Protein AF-A0A2R5GLU4-F1 (afdb_monomer_lite)

Radius of gyration: 24.59 Å; chains: 1; bounding box: 57×50×73 Å

Structure (mmCIF, N/CA/C/O backbone):
data_AF-A0A2R5GLU4-F1
#
_entry.id   AF-A0A2R5GLU4-F1
#
loop_
_atom_site.group_PDB
_atom_site.id
_atom_site.type_symbol
_atom_site.label_atom_id
_atom_site.label_alt_id
_atom_site.label_comp_id
_atom_site.label_asym_id
_atom_site.label_entity_id
_atom_site.label_seq_id
_atom_site.pdbx_PDB_ins_code
_atom_site.Cartn_x
_atom_site.Cartn_y
_atom_site.Cartn_z
_atom_site.occupancy
_atom_site.B_iso_or_equiv
_atom_site.auth_seq_id
_atom_site.auth_comp_id
_atom_site.auth_asym_id
_atom_site.auth_atom_id
_atom_site.pdbx_PDB_model_num
ATOM 1 N N . MET A 1 1 ? 14.204 -18.912 34.331 1.00 65.19 1 MET A N 1
ATOM 2 C CA . MET A 1 1 ? 13.622 -19.980 33.488 1.00 65.19 1 MET A CA 1
ATOM 3 C C . MET A 1 1 ? 14.183 -19.969 32.067 1.00 65.19 1 MET A C 1
ATOM 5 O O . MET A 1 1 ? 13.826 -20.871 31.325 1.00 65.19 1 MET A O 1
ATOM 9 N N . GLY A 1 2 ? 15.028 -18.993 31.687 1.00 87.94 2 GLY A N 1
ATOM 10 C CA . GLY A 1 2 ? 15.665 -18.980 30.366 1.00 87.94 2 GLY A CA 1
ATOM 11 C C . GLY A 1 2 ? 14.671 -18.910 29.210 1.00 87.94 2 GLY A C 1
ATOM 12 O O . GLY A 1 2 ? 14.877 -19.585 28.214 1.00 87.94 2 GLY A O 1
ATOM 13 N N . ILE A 1 3 ? 13.555 -18.190 29.371 1.00 92.75 3 ILE A N 1
ATOM 14 C CA . ILE A 1 3 ? 12.520 -18.025 28.341 1.00 92.75 3 ILE A CA 1
ATOM 15 C C . ILE A 1 3 ? 12.540 -16.562 27.918 1.00 92.75 3 ILE A C 1
ATOM 17 O O . ILE A 1 3 ? 12.361 -15.693 28.771 1.00 92.75 3 ILE A O 1
ATOM 21 N N . ASN A 1 4 ? 12.738 -16.320 26.627 1.00 91.88 4 ASN A N 1
ATOM 22 C CA . ASN A 1 4 ? 12.603 -15.004 26.012 1.00 91.88 4 ASN A CA 1
ATOM 23 C C . ASN A 1 4 ? 11.233 -14.922 25.342 1.00 91.88 4 ASN A C 1
ATOM 25 O O . ASN A 1 4 ? 10.825 -15.879 24.681 1.00 91.88 4 ASN A O 1
ATOM 29 N N . LEU A 1 5 ? 10.534 -13.805 25.536 1.00 93.25 5 LEU A N 1
ATOM 30 C CA . LEU A 1 5 ? 9.206 -13.562 24.982 1.00 93.25 5 LEU A CA 1
ATOM 31 C C . LEU A 1 5 ? 9.245 -12.366 24.024 1.00 93.25 5 LEU A C 1
ATOM 33 O O . LEU A 1 5 ? 9.999 -11.426 24.264 1.00 93.25 5 LEU A O 1
ATOM 37 N N . GLU A 1 6 ? 8.411 -12.394 22.992 1.00 92.12 6 GLU A N 1
ATOM 38 C CA . GLU A 1 6 ? 8.127 -11.272 22.093 1.00 92.12 6 GLU A CA 1
ATOM 39 C C . GLU A 1 6 ? 6.624 -10.989 22.045 1.00 92.12 6 GLU A C 1
ATOM 41 O O . GLU A 1 6 ? 5.809 -11.881 22.305 1.00 92.12 6 GLU A O 1
ATOM 46 N N . SER A 1 7 ? 6.271 -9.748 21.717 1.00 89.00 7 SER A N 1
ATOM 47 C CA . SER A 1 7 ? 4.885 -9.333 21.514 1.00 89.00 7 SER A CA 1
ATOM 48 C C . SER A 1 7 ? 4.361 -9.803 20.156 1.00 89.00 7 SER A C 1
ATOM 50 O O . SER A 1 7 ? 5.105 -9.839 19.176 1.00 89.00 7 SER A O 1
ATOM 52 N N . SER A 1 8 ? 3.063 -10.086 20.064 1.00 81.00 8 SER A N 1
ATOM 53 C CA . SER A 1 8 ? 2.340 -10.040 18.787 1.00 81.00 8 SER A CA 1
ATOM 54 C C . SER A 1 8 ? 2.297 -8.632 18.197 1.00 81.00 8 SER A C 1
ATOM 56 O O . SER A 1 8 ? 2.479 -7.642 18.907 1.00 81.00 8 SER A O 1
ATOM 58 N N . ASP A 1 9 ? 1.969 -8.558 16.903 1.00 68.06 9 ASP A N 1
ATOM 59 C CA . ASP A 1 9 ? 1.806 -7.302 16.157 1.00 68.06 9 ASP A CA 1
ATOM 60 C C . ASP A 1 9 ? 0.709 -6.396 16.751 1.00 68.06 9 ASP A C 1
ATOM 62 O O . ASP A 1 9 ? 0.779 -5.179 16.614 1.00 68.06 9 ASP A O 1
ATOM 66 N N . ASP A 1 10 ? -0.290 -6.978 17.423 1.00 70.19 10 ASP A N 1
ATOM 67 C CA . ASP A 1 10 ? -1.372 -6.255 18.105 1.00 70.19 10 ASP A CA 1
ATOM 68 C C . ASP A 1 10 ? -1.045 -5.860 19.557 1.00 70.19 10 ASP A C 1
ATOM 70 O O . ASP A 1 10 ? -1.848 -5.185 20.195 1.00 70.19 10 ASP A O 1
ATOM 74 N N . GLY A 1 11 ? 0.110 -6.263 20.098 1.00 82.50 11 GLY A N 1
ATOM 75 C CA . GLY A 1 11 ? 0.492 -5.933 21.473 1.00 82.50 11 GLY A CA 1
ATOM 76 C C . GLY A 1 11 ? -0.167 -6.784 22.564 1.00 82.50 11 GLY A C 1
ATOM 77 O O . GLY A 1 11 ? 0.074 -6.525 23.738 1.00 82.50 11 GLY A O 1
ATOM 78 N N . LEU A 1 12 ? -1.012 -7.766 22.223 1.00 82.81 12 LEU A N 1
ATOM 79 C CA . LEU A 1 12 ? -1.885 -8.455 23.192 1.00 82.81 12 LEU A CA 1
ATOM 80 C C . LEU A 1 12 ? -1.429 -9.866 23.585 1.00 82.81 12 LEU A C 1
ATOM 82 O O . LEU A 1 12 ? -2.021 -10.495 24.462 1.00 82.81 12 LEU A O 1
ATOM 86 N N . ASN A 1 13 ? -0.407 -10.411 22.928 1.00 88.38 13 ASN A N 1
ATOM 87 C CA . ASN A 1 13 ? 0.039 -11.784 23.135 1.00 88.38 13 ASN A CA 1
ATOM 88 C C . ASN A 1 13 ? 1.553 -11.848 23.342 1.00 88.38 13 ASN A C 1
ATOM 90 O O . ASN A 1 13 ? 2.310 -11.124 22.704 1.00 88.38 13 ASN A O 1
ATOM 94 N N . ALA A 1 14 ? 1.999 -12.773 24.197 1.00 93.38 14 ALA A N 1
ATOM 95 C CA . ALA A 1 14 ? 3.413 -13.020 24.460 1.00 93.38 14 ALA A CA 1
ATOM 96 C C . ALA A 1 14 ? 3.839 -14.398 23.931 1.00 93.38 14 ALA A C 1
ATOM 98 O O . ALA A 1 14 ? 3.465 -15.440 24.484 1.00 93.38 14 ALA A O 1
ATOM 99 N N . PHE A 1 15 ? 4.648 -14.410 22.875 1.00 92.50 15 PHE A N 1
ATOM 100 C CA . PHE A 1 15 ? 5.152 -15.625 22.237 1.00 92.50 15 PHE A CA 1
ATOM 101 C C . PHE A 1 15 ? 6.579 -15.937 22.665 1.00 92.50 15 PHE A C 1
ATOM 103 O O . PHE A 1 15 ? 7.392 -15.045 22.865 1.00 92.50 15 PHE A O 1
ATOM 110 N N . VAL A 1 16 ? 6.907 -17.220 22.796 1.00 91.62 16 VAL A N 1
ATOM 111 C CA . VAL A 1 16 ? 8.269 -17.663 23.108 1.00 91.62 16 VAL A CA 1
ATOM 112 C C . VAL A 1 16 ? 9.170 -17.467 21.894 1.00 91.62 16 VAL A C 1
ATOM 114 O O . VAL A 1 16 ? 8.944 -18.087 20.863 1.00 91.62 16 VAL A O 1
ATOM 117 N N . VAL A 1 17 ? 10.237 -16.688 22.042 1.00 88.94 17 VAL A N 1
ATOM 118 C CA . VAL A 1 17 ? 11.307 -16.557 21.039 1.00 88.94 17 VAL A CA 1
ATOM 119 C C . VAL A 1 17 ? 12.277 -17.725 21.180 1.00 88.94 17 VAL A C 1
ATOM 121 O O . VAL A 1 17 ? 12.525 -18.478 20.240 1.00 88.94 17 VAL A O 1
ATOM 124 N N . SER A 1 18 ? 12.774 -17.929 22.401 1.00 89.12 18 SER A N 1
ATOM 125 C CA . SER A 1 18 ? 13.734 -18.977 22.740 1.00 89.12 18 SER A CA 1
ATOM 126 C C . SER A 1 18 ? 13.509 -19.481 24.164 1.00 89.12 18 SER A C 1
ATOM 128 O O . SER A 1 18 ? 13.072 -18.726 25.035 1.00 89.12 18 SER A O 1
ATOM 130 N N . SER A 1 19 ? 13.834 -20.750 24.425 1.00 93.44 19 SER A N 1
ATOM 131 C CA . SER A 1 19 ? 13.744 -21.345 25.760 1.00 93.44 19 SER A CA 1
ATOM 132 C C . SER A 1 19 ? 14.906 -22.295 26.051 1.00 93.44 19 SER A C 1
ATOM 134 O O . SER A 1 19 ? 15.268 -23.100 25.200 1.00 93.44 19 SER A O 1
ATOM 136 N N . GLU A 1 20 ? 15.429 -22.261 27.278 1.00 92.69 20 GLU A N 1
ATOM 137 C CA . GLU A 1 20 ? 16.317 -23.299 27.834 1.00 92.69 20 GLU A CA 1
ATOM 138 C C . GLU A 1 20 ? 15.568 -24.603 28.183 1.00 92.69 20 GLU A C 1
ATOM 140 O O . GLU A 1 20 ? 16.187 -25.609 28.523 1.00 92.69 20 GLU A O 1
ATOM 145 N N . ASN A 1 21 ? 14.229 -24.603 28.144 1.00 89.25 21 ASN A N 1
ATOM 146 C CA . ASN A 1 21 ? 13.408 -25.777 28.420 1.00 89.25 21 ASN A CA 1
ATOM 147 C C . ASN A 1 21 ? 12.969 -26.445 27.113 1.00 89.25 21 ASN A C 1
ATOM 149 O O . ASN A 1 21 ? 12.123 -25.922 26.394 1.00 89.25 21 ASN A O 1
ATOM 153 N N . ASP A 1 22 ? 13.451 -27.663 26.864 1.00 90.88 22 ASP A N 1
ATOM 154 C CA . ASP A 1 22 ? 13.194 -28.406 25.625 1.00 90.88 22 ASP A CA 1
ATOM 155 C C . ASP A 1 22 ? 11.711 -28.646 25.302 1.00 90.88 22 ASP A C 1
ATOM 157 O O . ASP A 1 22 ? 11.379 -28.938 24.151 1.00 90.88 22 ASP A O 1
ATOM 161 N N . ARG A 1 23 ? 10.808 -28.546 26.286 1.00 89.62 23 ARG A N 1
ATOM 162 C CA . ARG A 1 23 ? 9.357 -28.711 26.085 1.00 89.62 23 ARG A CA 1
ATOM 163 C C . ARG A 1 23 ? 8.660 -27.434 25.616 1.00 89.62 23 ARG A C 1
ATOM 165 O O . ARG A 1 23 ? 7.523 -27.510 25.156 1.00 89.62 23 ARG A O 1
ATOM 172 N N . ILE A 1 24 ? 9.313 -26.283 25.739 1.00 90.69 24 ILE A N 1
ATOM 173 C CA . ILE A 1 24 ? 8.788 -24.980 25.342 1.00 90.69 24 ILE A CA 1
ATOM 174 C C . ILE A 1 24 ? 9.519 -24.581 24.062 1.00 90.69 24 ILE A C 1
ATOM 176 O O . ILE A 1 24 ? 10.720 -24.330 24.072 1.00 90.69 24 ILE A O 1
ATOM 180 N N . LYS A 1 25 ? 8.811 -24.587 22.934 1.00 88.75 25 LYS A N 1
ATOM 181 C CA . LYS A 1 25 ? 9.399 -24.269 21.630 1.00 88.75 25 LYS A CA 1
ATOM 182 C C . LYS A 1 25 ? 9.133 -22.814 21.264 1.00 88.75 25 LYS A C 1
ATOM 184 O O . LYS A 1 25 ? 8.203 -22.203 21.789 1.00 88.75 25 LYS A O 1
ATOM 189 N N . SER A 1 26 ? 9.953 -22.291 20.354 1.00 86.06 26 SER A N 1
ATOM 190 C CA . SER A 1 26 ? 9.691 -21.002 19.717 1.00 86.06 26 SER A CA 1
ATOM 191 C C . SER A 1 26 ? 8.278 -20.988 19.111 1.00 86.06 26 SER A C 1
ATOM 193 O O . SER A 1 26 ? 7.808 -22.013 18.604 1.00 86.06 26 SER A O 1
ATOM 195 N N . GLY A 1 27 ? 7.573 -19.867 19.242 1.00 83.19 27 GLY A N 1
ATOM 196 C CA . GLY A 1 27 ? 6.191 -19.676 18.801 1.00 83.19 27 GLY A CA 1
ATOM 197 C C . GLY A 1 27 ? 5.108 -20.219 19.744 1.00 83.19 27 GLY A C 1
ATOM 198 O O . GLY A 1 27 ? 3.926 -20.105 19.422 1.00 83.19 27 GLY A O 1
ATOM 199 N N . HIS A 1 28 ? 5.457 -20.807 20.895 1.00 92.00 28 HIS A N 1
ATOM 200 C CA . HIS A 1 28 ? 4.462 -21.133 21.925 1.00 92.00 28 HIS A CA 1
ATOM 201 C C . HIS A 1 28 ? 3.891 -19.853 22.546 1.00 92.00 28 HIS A C 1
ATOM 203 O O . HIS A 1 28 ? 4.649 -18.970 22.941 1.00 92.00 28 HIS A O 1
ATOM 209 N N . LEU A 1 29 ? 2.568 -19.785 22.691 1.00 93.12 29 LEU A N 1
ATOM 210 C CA . LEU A 1 29 ? 1.890 -18.675 23.361 1.00 93.12 29 LEU A CA 1
ATOM 211 C C . LEU A 1 29 ? 1.867 -18.907 24.873 1.00 93.12 29 LEU A C 1
ATOM 213 O O . LEU A 1 29 ? 1.434 -19.968 25.339 1.00 93.12 29 LEU A O 1
ATOM 217 N N . LEU A 1 30 ? 2.303 -17.908 25.638 1.00 95.25 30 LEU A N 1
ATOM 218 C CA . LEU A 1 30 ? 2.129 -17.878 27.084 1.00 95.25 30 LEU A CA 1
ATOM 219 C C . LEU A 1 30 ? 0.677 -17.496 27.412 1.00 95.25 30 LEU A C 1
ATOM 221 O O . LEU A 1 30 ? 0.257 -16.376 27.153 1.00 95.25 30 LEU A O 1
ATOM 225 N N . VAL A 1 31 ? -0.085 -18.423 27.997 1.00 96.25 31 VAL A N 1
ATOM 226 C CA . VAL A 1 31 ? -1.534 -18.239 28.231 1.00 96.25 31 VAL A CA 1
ATOM 227 C C . VAL A 1 31 ? -1.894 -17.971 29.685 1.00 96.25 31 VAL A C 1
ATOM 229 O O . VAL A 1 31 ? -2.945 -17.396 29.959 1.00 96.25 31 VAL A O 1
ATOM 232 N N . ALA A 1 32 ? -1.053 -18.401 30.629 1.00 95.69 32 ALA A N 1
ATOM 233 C CA . ALA A 1 32 ? -1.314 -18.200 32.048 1.00 95.69 32 ALA A CA 1
ATOM 234 C C . ALA A 1 32 ? -0.038 -18.191 32.893 1.00 95.69 32 ALA A C 1
ATOM 236 O O . ALA A 1 32 ? 0.929 -18.905 32.604 1.00 95.69 32 ALA A O 1
ATOM 237 N N . VAL A 1 33 ? -0.092 -17.463 34.009 1.00 96.75 33 VAL A N 1
ATOM 238 C CA . VAL A 1 33 ? 0.890 -17.522 35.097 1.00 96.75 33 VAL A CA 1
ATOM 239 C C . VAL A 1 33 ? 0.182 -17.880 36.400 1.00 96.75 33 VAL A C 1
ATOM 241 O O . VAL A 1 33 ? -0.824 -17.283 36.751 1.00 96.75 33 VAL A O 1
ATOM 244 N N . ASN A 1 34 ? 0.669 -18.897 37.111 1.00 95.94 34 ASN A N 1
ATOM 245 C CA . ASN A 1 34 ? 0.055 -19.421 38.339 1.00 95.94 34 ASN A CA 1
ATOM 246 C C . ASN A 1 34 ? -1.448 -19.746 38.192 1.00 95.94 34 ASN A C 1
ATOM 248 O O . ASN A 1 34 ? -2.220 -19.550 39.122 1.00 95.94 34 ASN A O 1
ATOM 252 N N . GLN A 1 35 ? -1.839 -20.290 37.031 1.00 92.44 35 GLN A N 1
ATOM 253 C CA . GLN A 1 35 ? -3.230 -20.581 36.631 1.00 92.44 35 GLN A CA 1
ATOM 254 C C . GLN A 1 35 ? -4.105 -19.348 36.361 1.00 92.44 35 GLN A C 1
ATOM 256 O O . GLN A 1 35 ? -5.262 -19.509 35.982 1.00 92.44 35 GLN A O 1
ATOM 261 N N . GLU A 1 36 ? -3.572 -18.133 36.485 1.00 92.50 36 GLU A N 1
ATOM 262 C CA . GLU A 1 36 ? -4.288 -16.926 36.089 1.00 92.50 36 GLU A CA 1
ATOM 263 C C . GLU A 1 36 ? -4.117 -16.669 34.589 1.00 92.50 36 GLU A C 1
ATOM 265 O O . GLU A 1 36 ? -2.972 -16.601 34.123 1.00 92.50 36 GLU A O 1
ATOM 270 N N . PRO A 1 37 ? -5.216 -16.507 33.832 1.00 93.81 37 PRO A N 1
ATOM 271 C CA . PRO A 1 37 ? -5.150 -16.227 32.406 1.00 93.81 37 PRO A CA 1
ATOM 272 C C . PRO A 1 37 ? -4.518 -14.858 32.131 1.00 93.81 37 PRO A C 1
ATOM 274 O O . PRO A 1 37 ? -4.593 -13.933 32.948 1.00 93.81 37 PRO A O 1
ATOM 277 N N . LEU A 1 38 ? -3.882 -14.764 30.965 1.00 93.25 38 LEU A N 1
ATOM 278 C CA . LEU A 1 38 ? -3.242 -13.553 30.441 1.00 93.25 38 LEU A CA 1
ATOM 279 C C . LEU A 1 38 ? -3.999 -12.938 29.254 1.00 93.25 38 LEU A C 1
ATOM 281 O O . LEU A 1 38 ? -3.576 -11.918 28.726 1.00 93.25 38 LEU A O 1
ATOM 285 N N . GLU A 1 39 ? -5.097 -13.560 28.823 1.00 88.62 39 GLU A N 1
ATOM 286 C CA . GLU A 1 39 ? -5.910 -13.089 27.700 1.00 88.62 39 GLU A CA 1
ATOM 287 C C . GLU A 1 39 ? -6.445 -11.670 27.953 1.00 88.62 39 GLU A C 1
ATOM 289 O O . GLU A 1 39 ? -6.998 -11.391 29.018 1.00 88.62 39 GLU A O 1
ATOM 294 N N . GLY A 1 40 ? -6.275 -10.785 26.965 1.00 81.25 40 GLY A N 1
ATOM 295 C CA . GLY A 1 40 ? -6.731 -9.391 27.013 1.00 81.25 40 GLY A CA 1
ATOM 296 C C . GLY A 1 40 ? -5.788 -8.415 27.723 1.00 81.25 40 GLY A C 1
ATOM 297 O O . GLY A 1 40 ? -6.123 -7.238 27.823 1.00 81.25 40 GLY A O 1
ATOM 298 N N . LEU A 1 41 ? -4.632 -8.871 28.214 1.00 87.50 41 LEU A N 1
ATOM 299 C CA . LEU A 1 41 ? -3.600 -7.995 28.771 1.00 87.50 41 LEU A CA 1
ATOM 300 C C . LEU A 1 41 ? -2.662 -7.478 27.674 1.00 87.50 41 LEU A C 1
ATOM 302 O O . LEU A 1 41 ? -2.396 -8.185 26.703 1.00 87.50 41 LEU A O 1
ATOM 306 N N . SER A 1 42 ? -2.125 -6.269 27.858 1.00 91.38 42 SER A N 1
ATOM 307 C CA . SER A 1 42 ? -1.029 -5.774 27.020 1.00 91.38 42 SER A CA 1
ATOM 308 C C . SER A 1 42 ? 0.246 -6.589 27.253 1.00 91.38 42 SER A C 1
ATOM 310 O O . SER A 1 42 ? 0.414 -7.235 28.293 1.00 91.38 42 SER A O 1
ATOM 312 N N . PHE A 1 43 ? 1.176 -6.559 26.303 1.00 92.81 43 PHE A N 1
ATOM 313 C CA . PHE A 1 43 ? 2.453 -7.248 26.434 1.00 92.81 43 PHE A CA 1
ATOM 314 C C . PHE A 1 43 ? 3.237 -6.768 27.666 1.00 92.81 43 PHE A C 1
ATOM 316 O O . PHE A 1 43 ? 3.790 -7.591 28.399 1.00 92.81 43 PHE A O 1
ATOM 323 N N . GLU A 1 44 ? 3.224 -5.466 27.958 1.00 93.12 44 GLU A N 1
ATOM 324 C CA . GLU A 1 44 ? 3.815 -4.886 29.166 1.00 93.12 44 GLU A CA 1
ATOM 325 C C . GLU A 1 44 ? 3.166 -5.438 30.443 1.00 93.12 44 GLU A C 1
ATOM 327 O O . GLU A 1 44 ? 3.882 -5.887 31.345 1.00 93.12 44 GLU A O 1
ATOM 332 N N . ASP A 1 45 ? 1.832 -5.496 30.498 1.00 91.25 45 ASP A N 1
ATOM 333 C CA . ASP A 1 45 ? 1.095 -6.048 31.643 1.00 91.25 45 ASP A CA 1
ATOM 334 C C . ASP A 1 45 ? 1.369 -7.547 31.821 1.00 91.25 45 ASP A C 1
ATOM 336 O O . ASP A 1 45 ? 1.482 -8.044 32.945 1.00 91.25 45 ASP A O 1
ATOM 340 N N . ILE A 1 46 ? 1.518 -8.290 30.718 1.00 94.88 46 ILE A N 1
ATOM 341 C CA . ILE A 1 46 ? 1.919 -9.699 30.745 1.00 94.88 46 ILE A CA 1
ATOM 342 C C . ILE A 1 46 ? 3.305 -9.833 31.382 1.00 94.88 46 ILE A C 1
ATOM 344 O O . ILE A 1 46 ? 3.494 -10.673 32.269 1.00 94.88 46 ILE A O 1
ATOM 348 N N . LEU A 1 47 ? 4.275 -9.015 30.966 1.00 95.00 47 LEU A N 1
ATOM 349 C CA . LEU A 1 47 ? 5.631 -9.038 31.515 1.00 95.00 47 LEU A CA 1
ATOM 350 C C . LEU A 1 47 ? 5.652 -8.662 32.999 1.00 95.00 47 LEU A C 1
ATOM 352 O O . LEU A 1 47 ? 6.320 -9.344 33.785 1.00 95.00 47 LEU A O 1
ATOM 356 N N . GLU A 1 48 ? 4.898 -7.638 33.402 1.00 95.75 48 GLU A N 1
ATOM 357 C CA . GLU A 1 48 ? 4.768 -7.237 34.804 1.00 95.75 48 GLU A CA 1
ATOM 358 C C . GLU A 1 48 ? 4.144 -8.361 35.638 1.00 95.75 48 GLU A C 1
ATOM 360 O O . GLU A 1 48 ? 4.705 -8.772 36.660 1.00 95.75 48 GLU A O 1
ATOM 365 N N . LYS A 1 49 ? 3.036 -8.940 35.165 1.00 95.56 49 LYS A N 1
ATOM 366 C CA . LYS A 1 49 ? 2.325 -10.021 35.854 1.00 95.56 49 LYS A CA 1
ATOM 367 C C . LYS A 1 49 ? 3.185 -11.277 35.985 1.00 95.56 49 LYS A C 1
ATOM 369 O O . LYS A 1 49 ? 3.237 -11.895 37.052 1.00 95.56 49 LYS A O 1
ATOM 374 N N . VAL A 1 50 ? 3.932 -11.635 34.940 1.00 94.75 50 VAL A N 1
ATOM 375 C CA . VAL A 1 50 ? 4.913 -12.728 34.987 1.00 94.75 50 VAL A CA 1
ATOM 376 C C . VAL A 1 50 ? 6.046 -12.399 35.955 1.00 94.75 50 VAL A C 1
ATOM 378 O O . VAL A 1 50 ? 6.444 -13.272 36.726 1.00 94.75 50 VAL A O 1
ATOM 381 N N . GLY A 1 51 ? 6.565 -11.169 35.947 1.00 93.31 51 GLY A N 1
ATOM 382 C CA . GLY A 1 51 ? 7.638 -10.700 36.825 1.00 93.31 51 GLY A CA 1
ATOM 383 C C . GLY A 1 51 ? 7.259 -10.716 38.307 1.00 93.31 51 GLY A C 1
ATOM 384 O O . GLY A 1 51 ? 8.053 -11.190 39.127 1.00 93.31 51 GLY A O 1
ATOM 385 N N . GLY A 1 52 ? 6.037 -10.284 38.628 1.00 93.81 52 GLY A N 1
ATOM 386 C CA . GLY A 1 52 ? 5.485 -10.181 39.981 1.00 93.81 52 GLY A CA 1
ATOM 387 C C . GLY A 1 52 ? 4.908 -11.478 40.558 1.00 93.81 52 GLY A C 1
ATOM 388 O O . GLY A 1 52 ? 4.687 -11.563 41.766 1.00 93.81 52 GLY A O 1
ATOM 389 N N . ALA A 1 53 ? 4.696 -12.514 39.740 1.00 94.44 53 ALA A N 1
ATOM 390 C CA . ALA A 1 53 ? 4.105 -13.770 40.196 1.00 94.44 53 ALA A CA 1
ATOM 391 C C . ALA A 1 53 ? 4.939 -14.471 41.287 1.00 94.44 53 ALA A C 1
ATOM 393 O O . ALA A 1 53 ? 6.162 -14.643 41.153 1.00 94.44 53 ALA A O 1
ATOM 394 N N . SER A 1 54 ? 4.243 -14.922 42.339 1.00 91.00 54 SER A N 1
ATOM 395 C CA . SER A 1 54 ? 4.800 -15.595 43.517 1.00 91.00 54 SER A CA 1
ATOM 396 C C . SER A 1 54 ? 5.422 -16.957 43.193 1.00 91.00 54 SER A C 1
ATOM 398 O O . SER A 1 54 ? 5.048 -17.632 42.229 1.00 91.00 54 SER A O 1
ATOM 400 N N . TRP A 1 55 ? 6.393 -17.364 44.015 1.00 87.06 55 TRP A N 1
ATOM 401 C CA . TRP A 1 55 ? 7.082 -18.648 43.884 1.00 87.06 55 TRP A CA 1
ATOM 402 C C . TRP A 1 55 ? 6.369 -19.769 44.668 1.00 87.06 55 TRP A C 1
ATOM 404 O O . TRP A 1 55 ? 5.950 -19.523 45.800 1.00 87.06 55 TRP A O 1
ATOM 414 N N . PRO A 1 56 ? 6.291 -21.008 44.131 1.00 86.88 56 PRO A N 1
ATOM 415 C CA . PRO A 1 56 ? 6.829 -21.442 42.841 1.00 86.88 56 PRO A CA 1
ATOM 416 C C . PRO A 1 56 ? 6.001 -20.939 41.651 1.00 86.88 56 PRO A C 1
ATOM 418 O O . PRO A 1 56 ? 4.797 -21.170 41.573 1.00 86.88 56 PRO A O 1
ATOM 421 N N . ARG A 1 57 ? 6.677 -20.283 40.700 1.00 90.81 57 ARG A N 1
ATOM 422 C CA . ARG A 1 57 ? 6.037 -19.721 39.511 1.00 90.81 57 ARG A CA 1
ATOM 423 C C . ARG A 1 57 ? 5.769 -20.817 38.487 1.00 90.81 57 ARG A C 1
ATOM 425 O O . ARG A 1 57 ? 6.694 -21.513 38.071 1.00 90.81 57 ARG A O 1
ATOM 432 N N . THR A 1 58 ? 4.521 -20.927 38.051 1.00 94.38 58 THR A N 1
ATOM 433 C CA . THR A 1 58 ? 4.083 -21.867 37.016 1.00 94.38 58 THR A CA 1
ATOM 434 C C . THR A 1 58 ? 3.665 -21.092 35.777 1.00 94.38 58 THR A C 1
ATOM 436 O O . THR A 1 58 ? 2.747 -20.281 35.845 1.00 94.38 58 THR A O 1
ATOM 439 N N . LEU A 1 59 ? 4.323 -21.341 34.648 1.00 95.25 59 LEU A N 1
ATOM 440 C CA . LEU A 1 59 ? 3.954 -20.768 33.354 1.00 95.25 59 LEU A CA 1
ATOM 441 C C . LEU A 1 59 ? 3.241 -21.834 32.527 1.00 95.25 59 LEU A C 1
ATOM 443 O O . LEU A 1 59 ? 3.747 -22.949 32.389 1.00 95.25 59 LEU A O 1
ATOM 447 N N . SER A 1 60 ? 2.069 -21.493 31.998 1.00 95.75 60 SER A N 1
ATOM 448 C CA . SER A 1 60 ? 1.309 -22.371 31.112 1.00 95.75 60 SER A CA 1
ATOM 449 C C . SER A 1 60 ? 1.418 -21.859 29.688 1.00 95.75 60 SER A C 1
ATOM 451 O O . SER A 1 60 ? 1.148 -20.690 29.418 1.00 95.75 60 SER A O 1
ATOM 453 N N . PHE A 1 61 ? 1.796 -22.756 28.785 1.00 94.75 61 PHE A N 1
ATOM 454 C CA . PHE A 1 61 ? 1.925 -22.475 27.363 1.00 94.75 61 PHE A CA 1
ATOM 455 C C . PHE A 1 61 ? 0.920 -23.319 26.598 1.00 94.75 61 PHE A C 1
ATOM 457 O O . PHE A 1 61 ? 0.690 -24.476 26.957 1.00 94.75 61 PHE A O 1
ATOM 464 N N . THR A 1 62 ? 0.364 -22.768 25.526 1.00 90.44 62 THR A N 1
ATOM 465 C CA . THR A 1 62 ? -0.393 -23.563 24.561 1.00 90.44 62 THR A CA 1
ATOM 466 C C . THR A 1 62 ? 0.462 -23.876 23.338 1.00 90.44 62 THR A C 1
ATOM 468 O O . THR A 1 62 ? 1.267 -23.060 22.888 1.00 90.44 62 THR A O 1
ATOM 471 N N . THR A 1 63 ? 0.261 -25.073 22.787 1.00 78.19 63 THR A N 1
ATOM 472 C CA . THR A 1 63 ? 0.794 -25.492 21.485 1.00 78.19 63 THR A CA 1
ATOM 473 C C . THR A 1 63 ? -0.043 -24.966 20.328 1.00 78.19 63 THR A C 1
ATOM 475 O O . THR A 1 63 ? 0.183 -25.383 19.190 1.00 78.19 63 THR A O 1
ATOM 478 N N . THR A 1 64 ? -0.998 -24.062 20.584 1.00 58.97 64 THR A N 1
ATOM 479 C CA . THR A 1 64 ? -1.492 -23.151 19.553 1.00 58.97 64 THR A CA 1
ATOM 480 C C . THR A 1 64 ? -0.289 -22.333 19.088 1.00 58.97 64 THR A C 1
ATOM 482 O O . THR A 1 64 ? -0.055 -21.222 19.550 1.00 58.97 64 THR A O 1
ATOM 485 N N . GLN A 1 65 ? 0.532 -22.935 18.222 1.00 51.50 65 GLN A N 1
ATOM 486 C CA . GLN A 1 65 ? 1.501 -22.225 17.412 1.00 51.50 65 GLN A CA 1
ATOM 487 C C . GLN A 1 65 ? 0.731 -21.077 16.786 1.00 51.50 65 GLN A C 1
ATOM 489 O O . GLN A 1 65 ? -0.414 -21.300 16.372 1.00 51.50 65 GLN A O 1
ATOM 494 N N . ARG A 1 66 ? 1.334 -19.882 16.780 1.00 47.97 66 ARG A N 1
ATOM 495 C CA . ARG A 1 66 ? 0.859 -18.708 16.040 1.00 47.97 66 ARG A CA 1
ATOM 496 C C . ARG A 1 66 ? 0.175 -19.219 14.770 1.00 47.97 66 ARG A C 1
ATOM 498 O O . ARG A 1 66 ? 0.853 -19.751 13.893 1.00 47.97 66 ARG A O 1
ATOM 505 N N . LYS A 1 67 ? -1.165 -19.235 14.726 1.00 43.94 67 LYS A N 1
ATOM 506 C CA . LYS A 1 67 ? -1.877 -19.863 13.597 1.00 43.94 67 LYS A CA 1
ATOM 507 C C . LYS A 1 67 ? -1.628 -19.079 12.310 1.00 43.94 67 LYS A C 1
ATOM 509 O O . LYS A 1 67 ? -1.730 -19.661 11.239 1.00 43.94 67 LYS A O 1
ATOM 514 N N . ASP A 1 68 ? -1.128 -17.853 12.437 1.00 42.66 68 ASP A N 1
ATOM 515 C CA . ASP A 1 68 ? -0.575 -17.043 11.352 1.00 42.66 68 ASP A CA 1
ATOM 516 C C . ASP A 1 68 ? 0.707 -17.637 10.731 1.00 42.66 68 ASP A C 1
ATOM 518 O O . ASP A 1 68 ? 1.094 -17.253 9.632 1.00 42.66 68 ASP A O 1
ATOM 522 N N . HIS A 1 69 ? 1.348 -18.622 11.374 1.00 37.62 69 HIS A N 1
ATOM 523 C CA . HIS A 1 69 ? 2.432 -19.411 10.779 1.00 37.62 69 HIS A CA 1
ATOM 524 C C . HIS A 1 69 ? 1.971 -20.713 10.106 1.00 37.62 69 HIS A C 1
ATOM 526 O O . HIS A 1 69 ? 2.796 -21.392 9.489 1.00 37.62 69 HIS A O 1
ATOM 532 N N . ILE A 1 70 ? 0.668 -21.040 10.096 1.00 36.25 70 ILE A N 1
ATOM 533 C CA . ILE A 1 70 ? 0.124 -21.923 9.052 1.00 36.25 70 ILE A CA 1
ATOM 534 C C . ILE A 1 70 ? 0.020 -21.077 7.781 1.00 36.25 70 ILE A C 1
ATOM 536 O O . ILE A 1 70 ? -1.046 -20.593 7.428 1.00 36.25 70 ILE A O 1
ATOM 540 N N . ALA A 1 71 ? 1.165 -20.875 7.129 1.00 33.94 71 ALA A N 1
ATOM 541 C CA . ALA A 1 71 ? 1.291 -20.276 5.809 1.00 33.94 71 ALA A CA 1
ATOM 542 C C . ALA A 1 71 ? 0.386 -19.047 5.570 1.00 33.94 71 ALA A C 1
ATOM 544 O O . ALA A 1 71 ? -0.386 -19.023 4.611 1.00 33.94 71 ALA A O 1
ATOM 545 N N . GLN A 1 72 ? 0.571 -17.961 6.337 1.00 36.78 72 GLN A N 1
ATOM 546 C CA . GLN A 1 72 ? 0.669 -16.687 5.618 1.00 36.78 72 GLN A CA 1
ATOM 547 C C . GLN A 1 72 ? 1.687 -16.926 4.501 1.00 36.78 72 GLN A C 1
ATOM 549 O O . GLN A 1 72 ? 2.729 -17.543 4.746 1.00 36.78 72 GLN A O 1
ATOM 554 N N . ALA A 1 73 ? 1.362 -16.552 3.269 1.00 35.81 73 ALA A N 1
ATOM 555 C CA . ALA A 1 73 ? 2.331 -16.600 2.190 1.00 35.81 73 ALA A CA 1
ATOM 556 C C . ALA A 1 73 ? 3.672 -16.020 2.692 1.00 35.81 73 ALA A C 1
ATOM 558 O O . ALA A 1 73 ? 3.734 -14.876 3.124 1.00 35.81 73 ALA A O 1
ATOM 559 N N . GLY A 1 74 ? 4.678 -16.899 2.747 1.00 44.56 74 GLY A N 1
ATOM 560 C CA . GLY A 1 74 ? 6.105 -16.634 2.885 1.00 44.56 74 GLY A CA 1
ATOM 561 C C . GLY A 1 74 ? 6.564 -15.535 3.842 1.00 44.56 74 GLY A C 1
ATOM 562 O O . GLY A 1 74 ? 7.025 -14.509 3.372 1.00 44.56 74 GLY A O 1
ATOM 563 N N . THR A 1 75 ? 6.709 -15.807 5.142 1.00 59.84 75 THR A N 1
ATOM 564 C CA . THR A 1 75 ? 7.929 -15.273 5.774 1.00 59.84 75 THR A CA 1
ATOM 565 C C . THR A 1 75 ? 9.088 -16.092 5.236 1.00 59.84 75 THR A C 1
ATOM 567 O O . THR A 1 75 ? 9.209 -17.279 5.564 1.00 59.84 75 THR A O 1
ATOM 570 N N . LEU A 1 76 ? 9.894 -15.505 4.351 1.00 74.38 76 LEU A N 1
ATOM 571 C CA . LEU A 1 76 ? 11.146 -16.139 3.956 1.00 74.38 76 LEU A CA 1
ATOM 572 C C . LEU A 1 76 ? 11.948 -16.387 5.240 1.00 74.38 76 LEU A C 1
ATOM 574 O O . LEU A 1 76 ? 11.984 -15.502 6.095 1.00 74.38 76 LEU A O 1
ATOM 578 N N . PRO A 1 77 ? 12.547 -17.574 5.434 1.00 77.44 77 PRO A N 1
ATOM 579 C CA . PRO A 1 77 ? 13.385 -17.814 6.598 1.00 77.44 77 PRO A CA 1
ATOM 580 C C . PRO A 1 77 ? 14.654 -16.977 6.433 1.00 77.44 77 PRO A C 1
ATOM 582 O O . PRO A 1 77 ? 15.615 -17.416 5.809 1.00 77.44 77 PRO A O 1
ATOM 585 N N . LEU A 1 78 ? 14.610 -15.736 6.907 1.00 82.81 78 LEU A N 1
ATOM 586 C CA . LEU A 1 78 ? 15.747 -14.830 6.923 1.00 82.81 78 LEU A CA 1
ATOM 587 C C . LEU A 1 78 ? 16.644 -15.176 8.117 1.00 82.81 78 LEU A C 1
ATOM 589 O O . LEU A 1 78 ? 16.146 -15.670 9.130 1.00 82.81 78 LEU A O 1
ATOM 593 N N . PRO A 1 79 ? 17.956 -14.907 8.037 1.00 83.25 79 PRO A N 1
ATOM 594 C CA . PRO A 1 79 ? 18.813 -14.917 9.215 1.00 83.25 79 PRO A CA 1
ATOM 595 C C . PRO A 1 79 ? 18.257 -14.005 10.314 1.00 83.25 79 PRO A C 1
ATOM 597 O O . PRO A 1 79 ? 17.831 -12.889 10.015 1.00 83.25 79 PRO A O 1
ATOM 600 N N . ASP A 1 80 ? 18.343 -14.426 11.577 1.00 79.06 80 ASP A N 1
ATOM 601 C CA . ASP A 1 80 ? 17.918 -13.606 12.727 1.00 79.06 80 ASP A CA 1
ATOM 602 C C . ASP A 1 80 ? 18.626 -12.233 12.761 1.00 79.06 80 ASP A C 1
ATOM 604 O O . ASP A 1 80 ? 18.089 -11.250 13.265 1.00 79.06 80 ASP A O 1
ATOM 608 N N . ASP A 1 81 ? 19.833 -12.153 12.188 1.00 82.44 81 ASP A N 1
ATOM 609 C CA . ASP A 1 81 ? 20.669 -10.953 12.102 1.00 82.44 81 ASP A CA 1
ATOM 610 C C . ASP A 1 81 ? 20.471 -10.143 10.807 1.00 82.44 81 ASP A C 1
ATOM 612 O O . ASP A 1 81 ? 21.218 -9.205 10.539 1.00 82.44 81 ASP A O 1
ATOM 616 N N . PHE A 1 82 ? 19.494 -10.483 9.960 1.00 87.94 82 PHE A N 1
ATOM 617 C CA . PHE A 1 82 ? 19.429 -9.938 8.600 1.00 87.94 82 PHE A CA 1
ATOM 618 C C . PHE A 1 82 ? 19.336 -8.405 8.546 1.00 87.94 82 PHE A C 1
ATOM 620 O O . PHE A 1 82 ? 19.972 -7.775 7.697 1.00 87.94 82 PHE A O 1
ATOM 627 N N . PHE A 1 83 ? 18.592 -7.808 9.480 1.00 87.81 83 PHE A N 1
ATOM 628 C CA . PHE A 1 83 ? 18.462 -6.356 9.624 1.00 87.81 83 PHE A CA 1
ATOM 629 C C . PHE A 1 83 ? 19.197 -5.796 10.850 1.00 87.81 83 PHE A C 1
ATOM 631 O O . PHE A 1 83 ? 19.102 -4.597 11.101 1.00 87.81 83 PHE A O 1
ATOM 638 N N . SER A 1 84 ? 19.927 -6.614 11.622 1.00 79.88 84 SER A N 1
ATOM 639 C CA . SER A 1 84 ? 20.511 -6.167 12.901 1.00 79.88 84 SER A CA 1
ATOM 640 C C . SER A 1 84 ? 21.537 -5.049 12.731 1.00 79.88 84 SER A C 1
ATOM 642 O O . SER A 1 84 ? 21.681 -4.201 13.608 1.00 79.88 84 SER A O 1
ATOM 644 N N . ASP A 1 85 ? 22.220 -5.033 11.588 1.00 80.69 85 ASP A N 1
ATOM 645 C CA . ASP A 1 85 ? 23.255 -4.049 11.269 1.00 80.69 85 ASP A CA 1
ATOM 646 C C . ASP A 1 85 ? 22.696 -2.806 10.555 1.00 80.69 85 ASP A C 1
ATOM 648 O O . ASP A 1 85 ? 23.444 -1.872 10.239 1.00 80.69 85 ASP A O 1
ATOM 652 N N . LEU A 1 86 ? 21.382 -2.757 10.298 1.00 88.69 86 LEU A N 1
ATOM 653 C CA . LEU A 1 86 ? 20.754 -1.631 9.620 1.00 88.69 86 LEU A CA 1
ATOM 654 C C . LEU A 1 86 ? 20.564 -0.459 10.590 1.00 88.69 86 LEU A C 1
ATOM 656 O O . LEU A 1 86 ? 19.524 -0.285 11.223 1.00 88.69 86 LEU A O 1
ATOM 660 N N . ALA A 1 87 ? 21.601 0.367 10.698 1.00 89.75 87 ALA A N 1
ATOM 661 C CA . ALA A 1 87 ? 21.548 1.602 11.465 1.00 89.75 87 ALA A CA 1
ATOM 662 C C . ALA A 1 87 ? 20.463 2.557 10.936 1.00 89.75 87 ALA A C 1
ATOM 664 O O . ALA A 1 87 ? 20.189 2.615 9.736 1.00 89.75 87 ALA A O 1
ATOM 665 N N . ALA A 1 88 ? 19.903 3.370 11.836 1.00 92.94 88 ALA A N 1
ATOM 666 C CA . ALA A 1 88 ? 19.012 4.461 11.459 1.00 92.94 88 ALA A CA 1
ATOM 667 C C . ALA A 1 88 ? 19.675 5.385 10.422 1.00 92.94 88 ALA A C 1
ATOM 669 O O . ALA A 1 88 ? 20.874 5.668 10.503 1.00 92.94 88 ALA A O 1
ATOM 670 N N . LEU A 1 89 ? 18.877 5.894 9.479 1.00 94.81 89 LEU A N 1
ATOM 671 C CA . LEU A 1 89 ? 19.359 6.853 8.489 1.00 94.81 89 LEU A CA 1
ATOM 672 C C . LEU A 1 89 ? 19.890 8.115 9.172 1.00 94.81 89 LEU A C 1
ATOM 674 O O . LEU A 1 89 ? 19.244 8.690 10.060 1.00 94.81 89 LEU A O 1
ATOM 678 N N . SER A 1 90 ? 21.070 8.543 8.728 1.00 95.94 90 SER A N 1
ATOM 679 C CA . SER A 1 90 ? 21.601 9.866 9.043 1.00 95.94 90 SER A CA 1
ATOM 680 C C . SER A 1 90 ? 20.866 10.947 8.243 1.00 95.94 90 SER A C 1
ATOM 682 O O . SER A 1 90 ? 20.368 10.688 7.149 1.00 95.94 90 SER A O 1
ATOM 684 N N . ASN A 1 91 ? 20.867 12.192 8.728 1.00 96.12 91 ASN A N 1
ATOM 685 C CA . ASN A 1 91 ? 20.234 13.310 8.011 1.00 96.12 91 ASN A CA 1
ATOM 686 C C . ASN A 1 91 ? 20.788 13.484 6.584 1.00 96.12 91 ASN A C 1
ATOM 688 O O . ASN A 1 91 ? 20.048 13.817 5.668 1.00 96.12 91 ASN A O 1
ATOM 692 N N . GLN A 1 92 ? 22.086 13.231 6.376 1.00 96.69 92 GLN A N 1
ATOM 693 C CA . GLN A 1 92 ? 22.699 13.309 5.047 1.00 96.69 92 GLN A CA 1
ATOM 694 C C . GLN A 1 92 ? 22.148 12.240 4.093 1.00 96.69 92 GLN A C 1
ATOM 696 O O . GLN A 1 92 ? 22.027 12.483 2.894 1.00 96.69 92 GLN A O 1
ATOM 701 N N . GLU A 1 93 ? 21.835 11.054 4.608 1.00 96.50 93 GLU A N 1
ATOM 702 C CA . GLU A 1 93 ? 21.245 9.976 3.818 1.00 96.50 93 GLU A CA 1
ATOM 703 C C . GLU A 1 93 ? 19.785 10.256 3.498 1.00 96.50 93 GLU A C 1
ATOM 705 O O . GLU A 1 93 ? 19.377 10.035 2.364 1.00 96.50 93 GLU A O 1
ATOM 710 N N . GLU A 1 94 ? 19.027 10.799 4.451 1.00 96.94 94 GLU A N 1
ATOM 711 C CA . GLU A 1 94 ? 17.652 11.238 4.208 1.00 96.94 94 GLU A CA 1
ATOM 712 C C . GLU A 1 94 ? 17.594 12.318 3.117 1.00 96.94 94 GLU A C 1
ATOM 714 O O . GLU A 1 94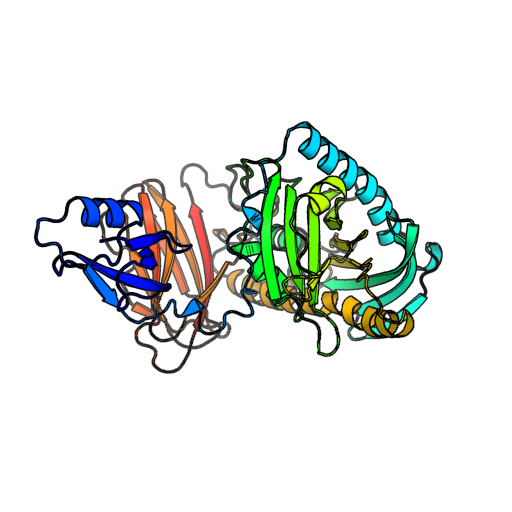 ? 16.820 12.185 2.171 1.00 96.94 94 GLU A O 1
ATOM 719 N N . GLU A 1 95 ? 18.447 13.346 3.187 1.00 97.06 95 GLU A N 1
ATOM 720 C CA . GLU A 1 95 ? 18.515 14.380 2.144 1.00 97.06 95 GLU A CA 1
ATOM 721 C C . GLU A 1 95 ? 18.957 13.808 0.792 1.00 97.06 95 GLU A C 1
ATOM 723 O O . GLU A 1 95 ? 18.354 14.112 -0.236 1.00 97.06 95 GLU A O 1
ATOM 728 N N . TYR A 1 96 ? 19.933 12.895 0.782 1.00 96.75 96 TYR A N 1
ATOM 729 C CA . TYR A 1 96 ? 20.332 12.201 -0.442 1.00 96.75 96 TYR A CA 1
ATOM 730 C C . TYR A 1 96 ? 19.175 11.409 -1.072 1.00 96.75 96 TYR A C 1
ATOM 732 O O . TYR A 1 96 ? 18.999 11.461 -2.289 1.00 96.75 96 TYR A O 1
ATOM 740 N N . ILE A 1 97 ? 18.380 10.692 -0.270 1.00 97.50 97 ILE A N 1
ATOM 741 C CA . ILE A 1 97 ? 17.200 9.953 -0.744 1.00 97.50 97 ILE A CA 1
ATOM 742 C C . ILE A 1 97 ? 16.191 10.921 -1.368 1.00 97.50 97 ILE A C 1
ATOM 744 O O . ILE A 1 97 ? 15.737 10.682 -2.488 1.00 97.50 97 ILE A O 1
ATOM 748 N N . LYS A 1 98 ? 15.875 12.029 -0.684 1.00 97.12 98 LYS A N 1
ATOM 749 C CA . LYS A 1 98 ? 14.930 13.042 -1.180 1.00 97.12 98 LYS A CA 1
ATOM 750 C C . LYS A 1 98 ? 15.393 13.636 -2.508 1.00 97.12 98 LYS A C 1
ATOM 752 O O . LYS A 1 98 ? 14.622 13.659 -3.464 1.00 97.12 98 LYS A O 1
ATOM 757 N N . GLU A 1 99 ? 16.643 14.086 -2.597 1.00 96.31 99 GLU A N 1
ATOM 758 C CA . GLU A 1 99 ? 17.210 14.639 -3.833 1.00 96.31 99 GLU A CA 1
ATOM 759 C C . GLU A 1 99 ? 17.195 13.612 -4.972 1.00 96.31 99 GLU A C 1
ATOM 761 O O . GLU A 1 99 ? 16.805 13.929 -6.099 1.00 96.31 99 GLU A O 1
ATOM 766 N N . PHE A 1 100 ? 17.582 12.365 -4.679 1.00 96.12 100 PHE A N 1
ATOM 767 C CA . PHE A 1 100 ? 17.607 11.286 -5.660 1.00 96.12 100 PHE A CA 1
ATOM 768 C C . PHE A 1 100 ? 16.207 10.986 -6.208 1.00 96.12 100 PHE A C 1
ATOM 770 O O . PHE A 1 100 ? 16.028 10.945 -7.426 1.00 96.12 100 PHE A O 1
ATOM 777 N N . MET A 1 101 ? 15.208 10.810 -5.342 1.00 97.44 101 MET A N 1
ATOM 778 C CA . MET A 1 101 ? 13.845 10.485 -5.769 1.00 97.44 101 MET A CA 1
ATOM 779 C C . MET A 1 101 ? 13.183 11.653 -6.510 1.00 97.44 101 MET A C 1
ATOM 781 O O . MET A 1 101 ? 12.584 11.432 -7.561 1.00 97.44 101 MET A O 1
ATOM 785 N N . ASN A 1 102 ? 13.356 12.896 -6.042 1.00 95.44 102 ASN A N 1
ATOM 786 C CA . ASN A 1 102 ? 12.794 14.077 -6.709 1.00 95.44 102 ASN A CA 1
ATOM 787 C C . ASN A 1 102 ? 13.381 14.295 -8.106 1.00 95.44 102 ASN A C 1
ATOM 789 O O . ASN A 1 102 ? 12.639 14.534 -9.054 1.00 95.44 102 ASN A O 1
ATOM 793 N N . LYS A 1 103 ? 14.698 14.130 -8.271 1.00 94.88 103 LYS A N 1
ATOM 794 C CA . LYS A 1 103 ? 15.335 14.228 -9.590 1.00 94.88 103 LYS A CA 1
ATOM 795 C C . LYS A 1 103 ? 14.786 13.192 -10.576 1.00 94.88 103 LYS A C 1
ATOM 797 O O . LYS A 1 103 ? 14.589 13.495 -11.749 1.00 94.88 103 LYS A O 1
ATOM 802 N N . ASN A 1 104 ? 14.577 11.955 -10.126 1.00 95.88 104 ASN A N 1
ATOM 803 C CA . ASN A 1 104 ? 14.074 10.892 -10.997 1.00 95.88 104 ASN A CA 1
ATOM 804 C C . ASN A 1 104 ? 12.562 10.997 -11.250 1.00 95.88 104 ASN A C 1
ATOM 806 O O . ASN A 1 104 ? 12.095 10.524 -12.285 1.00 95.88 104 ASN A O 1
ATOM 810 N N . LEU A 1 105 ? 11.806 11.653 -10.361 1.00 96.94 105 LEU A N 1
ATOM 811 C CA . LEU A 1 105 ? 10.379 11.908 -10.553 1.00 96.94 105 LEU A CA 1
ATOM 812 C C . LEU A 1 105 ? 10.121 12.715 -11.832 1.00 96.94 105 LEU A C 1
ATOM 814 O O . LEU A 1 105 ? 9.229 12.363 -12.600 1.00 96.94 105 LEU A O 1
ATOM 818 N N . GLU A 1 106 ? 10.907 13.765 -12.085 1.00 95.31 106 GLU A N 1
ATOM 819 C CA . GLU A 1 106 ? 10.763 14.603 -13.285 1.00 95.31 106 GLU A CA 1
ATOM 820 C C . GLU A 1 106 ? 10.898 13.781 -14.575 1.00 95.31 106 GLU A C 1
ATOM 822 O O . GLU A 1 106 ? 10.079 13.890 -15.491 1.00 95.31 106 GLU A O 1
ATOM 827 N N . GLU A 1 107 ? 11.904 12.907 -14.631 1.00 95.00 107 GLU A N 1
ATOM 828 C CA . GLU A 1 107 ? 12.131 12.029 -15.777 1.00 95.00 107 GLU A CA 1
ATOM 829 C C . GLU A 1 107 ? 11.025 10.975 -15.916 1.00 95.00 107 GLU A C 1
ATOM 831 O O . GLU A 1 107 ? 10.568 10.707 -17.029 1.00 95.00 107 GLU A O 1
ATOM 836 N N . ALA A 1 108 ? 10.553 10.400 -14.807 1.00 96.75 108 ALA A N 1
ATOM 837 C CA . ALA A 1 108 ? 9.451 9.445 -14.831 1.00 96.75 108 ALA A CA 1
ATOM 838 C C . ALA A 1 108 ? 8.150 10.097 -15.322 1.00 96.75 108 ALA A C 1
ATOM 840 O O . ALA A 1 108 ? 7.475 9.542 -16.191 1.00 96.75 108 ALA A O 1
ATOM 841 N N . LEU A 1 109 ? 7.835 11.309 -14.855 1.00 97.38 109 LEU A N 1
ATOM 842 C CA . LEU A 1 109 ? 6.691 12.080 -15.342 1.00 97.38 109 LEU A CA 1
ATOM 843 C C . LEU A 1 109 ? 6.832 12.401 -16.832 1.00 97.38 109 LEU A C 1
ATOM 845 O O . LEU A 1 109 ? 5.859 12.251 -17.569 1.00 97.38 109 LEU A O 1
ATOM 849 N N . ARG A 1 110 ? 8.027 12.762 -17.317 1.00 96.50 110 ARG A N 1
ATOM 850 C CA . ARG A 1 110 ? 8.276 12.956 -18.758 1.00 96.50 110 ARG A CA 1
ATOM 851 C C . ARG A 1 110 ? 7.977 11.688 -19.565 1.00 96.50 110 ARG A C 1
ATOM 853 O O . ARG A 1 110 ? 7.398 11.770 -20.644 1.00 96.50 110 ARG A O 1
ATOM 860 N N . VAL A 1 111 ? 8.351 10.514 -19.052 1.00 96.31 111 VAL A N 1
ATOM 861 C CA . VAL A 1 111 ? 8.033 9.224 -19.690 1.00 96.31 111 VAL A CA 1
ATOM 862 C C . VAL A 1 111 ? 6.528 8.952 -19.701 1.00 96.31 111 VAL A C 1
ATOM 864 O O . VAL A 1 111 ? 5.990 8.558 -20.729 1.00 96.31 111 VAL A O 1
ATOM 867 N N . VAL A 1 112 ? 5.845 9.190 -18.583 1.00 96.81 112 VAL A N 1
ATOM 868 C CA . VAL A 1 112 ? 4.420 8.867 -18.400 1.00 96.81 112 VAL A CA 1
ATOM 869 C C . VAL A 1 112 ? 3.485 9.823 -19.149 1.00 96.81 112 VAL A C 1
ATOM 871 O O . VAL A 1 112 ? 2.408 9.419 -19.582 1.00 96.81 112 VAL A O 1
ATOM 874 N N . THR A 1 113 ? 3.869 11.093 -19.281 1.00 95.81 113 THR A N 1
ATOM 875 C CA . THR A 1 113 ? 3.006 12.149 -19.842 1.00 95.81 113 THR A CA 1
ATOM 876 C C . THR A 1 113 ? 3.163 12.380 -21.342 1.00 95.81 113 THR A C 1
ATOM 878 O O . THR A 1 113 ? 2.295 13.012 -21.945 1.00 95.81 113 THR A O 1
ATOM 881 N N . SER A 1 114 ? 4.227 11.864 -21.955 1.00 96.50 114 SER A N 1
ATOM 882 C CA . SER A 1 114 ? 4.426 11.907 -23.405 1.00 96.50 114 SER A CA 1
ATOM 883 C C . SER A 1 114 ? 3.903 10.632 -24.082 1.00 96.50 114 SER A C 1
ATOM 885 O O . SER A 1 114 ? 3.808 9.586 -23.437 1.00 96.50 114 SER A O 1
ATOM 887 N N . PRO A 1 115 ? 3.610 10.680 -25.394 1.00 97.19 115 PRO A N 1
ATOM 888 C CA . PRO A 1 115 ? 3.383 9.480 -26.195 1.00 97.19 115 PRO A CA 1
ATOM 889 C C . PRO A 1 115 ? 4.495 8.426 -26.001 1.00 97.19 115 PRO A C 1
ATOM 891 O O . PRO A 1 115 ? 5.676 8.785 -26.048 1.00 97.19 115 PRO A O 1
ATOM 894 N N . PRO A 1 116 ? 4.173 7.130 -25.805 1.00 97.06 116 PRO A N 1
ATOM 895 C CA . PRO A 1 116 ? 5.184 6.081 -25.625 1.00 97.06 116 PRO A CA 1
ATOM 896 C C . PRO A 1 116 ? 6.209 5.997 -26.771 1.00 97.06 116 PRO A C 1
ATOM 898 O O . PRO A 1 116 ? 7.377 5.664 -26.549 1.00 97.06 116 PRO A O 1
ATOM 901 N N . GLU A 1 117 ? 5.800 6.332 -27.995 1.00 96.69 117 GLU A N 1
ATOM 902 C CA . GLU A 1 117 ? 6.641 6.330 -29.193 1.00 96.69 117 GLU A CA 1
ATOM 903 C C . GLU A 1 117 ? 7.796 7.340 -29.107 1.00 96.69 117 GLU A C 1
ATOM 905 O O . GLU A 1 117 ? 8.887 7.058 -29.611 1.00 96.69 117 GLU A O 1
ATOM 910 N N . ASP A 1 118 ? 7.603 8.465 -28.408 1.00 96.94 118 ASP A N 1
ATOM 911 C CA . ASP A 1 118 ? 8.638 9.490 -28.197 1.00 96.94 118 ASP A CA 1
ATOM 912 C C . ASP A 1 118 ? 9.812 8.958 -27.357 1.00 96.94 118 ASP A C 1
ATOM 914 O O . ASP A 1 118 ? 10.918 9.500 -27.389 1.00 96.94 118 ASP A O 1
ATOM 918 N N . HIS A 1 119 ? 9.588 7.857 -26.634 1.00 94.88 119 HIS A N 1
ATOM 919 C CA . HIS A 1 119 ? 10.592 7.152 -25.835 1.00 94.88 119 HIS A CA 1
ATOM 920 C C . HIS A 1 119 ? 11.041 5.839 -26.485 1.00 94.88 119 HIS A C 1
ATOM 922 O O . HIS A 1 119 ? 11.635 4.987 -25.825 1.00 94.88 119 HIS A O 1
ATOM 928 N N . GLY A 1 120 ? 10.748 5.652 -27.777 1.00 95.75 120 GLY A N 1
ATOM 929 C CA . GLY A 1 120 ? 11.102 4.444 -28.520 1.00 95.75 120 GLY A CA 1
ATOM 930 C C . GLY A 1 120 ? 10.356 3.194 -28.051 1.00 95.75 120 GLY A C 1
ATOM 931 O O . GLY A 1 120 ? 10.820 2.079 -28.302 1.00 95.75 120 GLY A O 1
ATOM 932 N N . MET A 1 121 ? 9.225 3.355 -27.358 1.00 97.19 121 MET A N 1
ATOM 933 C CA . MET A 1 121 ? 8.400 2.227 -26.947 1.00 97.19 121 MET A CA 1
ATOM 934 C C . MET A 1 121 ? 7.460 1.807 -28.073 1.00 97.19 121 MET A C 1
ATOM 936 O O . MET A 1 121 ? 6.988 2.617 -28.867 1.00 97.19 121 MET A O 1
ATOM 940 N N . ARG A 1 122 ? 7.157 0.513 -28.121 1.00 96.81 122 ARG A N 1
ATOM 941 C CA . ARG A 1 122 ? 6.186 -0.072 -29.049 1.00 96.81 122 ARG A CA 1
ATOM 942 C C . ARG A 1 122 ? 5.089 -0.783 -28.280 1.00 96.81 122 ARG A C 1
ATOM 944 O O . ARG A 1 122 ? 5.372 -1.462 -27.293 1.00 96.81 122 ARG A O 1
ATOM 951 N N . MET A 1 123 ? 3.857 -0.691 -28.765 1.00 97.56 123 MET A N 1
ATOM 952 C CA . MET A 1 123 ? 2.754 -1.471 -28.213 1.00 97.56 123 MET A CA 1
ATOM 953 C C . MET A 1 123 ? 3.041 -2.969 -28.388 1.00 97.56 123 MET A C 1
ATOM 955 O O . MET A 1 123 ? 3.402 -3.431 -29.473 1.00 97.56 123 MET A O 1
ATOM 959 N N . ALA A 1 124 ? 2.926 -3.723 -27.301 1.00 96.12 124 ALA A N 1
ATOM 960 C CA . ALA A 1 124 ? 3.142 -5.163 -27.271 1.00 96.12 124 ALA A CA 1
ATOM 961 C C . ALA A 1 124 ? 1.830 -5.939 -27.180 1.00 96.12 124 ALA A C 1
ATOM 963 O O . ALA A 1 124 ? 1.699 -6.974 -27.828 1.00 96.12 124 ALA A O 1
ATOM 964 N N . THR A 1 125 ? 0.871 -5.447 -26.394 1.00 95.56 125 THR A N 1
ATOM 965 C CA . THR A 1 125 ? -0.465 -6.039 -26.290 1.00 95.56 125 THR A CA 1
ATOM 966 C C . THR A 1 125 ? -1.498 -4.997 -25.868 1.00 95.56 125 THR A C 1
ATOM 968 O O . THR A 1 125 ? -1.167 -4.020 -25.193 1.00 95.56 125 THR A O 1
ATOM 971 N N . GLU A 1 126 ? -2.748 -5.228 -26.259 1.00 96.12 126 GLU A N 1
ATOM 972 C CA . GLU A 1 126 ? -3.925 -4.518 -25.770 1.00 96.12 126 GLU A CA 1
ATOM 973 C C . GLU A 1 126 ? -5.007 -5.554 -25.447 1.00 96.12 126 GLU A C 1
ATOM 975 O O . GLU A 1 126 ? -5.372 -6.367 -26.297 1.00 96.12 126 GLU A O 1
ATOM 980 N N . SER A 1 127 ? -5.488 -5.568 -24.204 1.00 93.94 127 SER A N 1
ATOM 981 C CA . SER A 1 127 ? -6.520 -6.508 -23.750 1.00 93.94 127 SER A CA 1
ATOM 982 C C . SER A 1 127 ? -7.296 -5.914 -22.587 1.00 93.94 127 SER A C 1
ATOM 984 O O . SER A 1 127 ? -6.708 -5.301 -21.703 1.00 93.94 127 SER A O 1
ATOM 986 N N . ASP A 1 128 ? -8.614 -6.116 -22.556 1.00 93.56 128 ASP A N 1
ATOM 987 C CA . ASP A 1 128 ? -9.501 -5.608 -21.500 1.00 93.56 128 ASP A CA 1
ATOM 988 C C . ASP A 1 128 ? -9.341 -4.094 -21.238 1.00 93.56 128 ASP A C 1
ATOM 990 O O . ASP A 1 128 ? -9.432 -3.660 -20.094 1.00 93.56 128 ASP A O 1
ATOM 994 N N . GLY A 1 129 ? -9.046 -3.280 -22.260 1.00 94.56 129 GLY A N 1
ATOM 995 C CA . GLY A 1 129 ? -8.798 -1.837 -22.098 1.00 94.56 129 GLY A CA 1
ATOM 996 C C . GLY A 1 129 ? -7.455 -1.478 -21.446 1.00 94.56 129 GLY A C 1
ATOM 997 O O . GLY A 1 129 ? -7.244 -0.324 -21.084 1.00 94.56 129 GLY A O 1
ATOM 998 N N . ILE A 1 130 ? -6.554 -2.451 -21.286 1.00 97.06 130 ILE A N 1
ATOM 999 C CA . ILE A 1 130 ? -5.182 -2.255 -20.816 1.00 97.06 130 ILE A CA 1
ATOM 1000 C C . ILE A 1 130 ? -4.259 -2.255 -22.023 1.00 97.06 130 ILE A C 1
ATOM 1002 O O . ILE A 1 130 ? -4.244 -3.223 -22.785 1.00 97.06 130 ILE A O 1
ATOM 1006 N N . LYS A 1 131 ? -3.456 -1.203 -22.164 1.00 98.00 131 LYS A N 1
ATOM 1007 C CA . LYS A 1 131 ? -2.425 -1.093 -23.202 1.00 98.00 131 LYS A CA 1
ATOM 1008 C C . LYS A 1 131 ? -1.062 -1.303 -22.575 1.00 98.00 131 LYS A C 1
ATOM 1010 O O . LYS A 1 131 ? -0.763 -0.654 -21.579 1.00 98.00 131 LYS A O 1
ATOM 1015 N N . VAL A 1 132 ? -0.244 -2.178 -23.151 1.00 97.88 132 VAL A N 1
ATOM 1016 C CA . VAL A 1 132 ? 1.116 -2.459 -22.675 1.00 97.88 132 VAL A CA 1
ATOM 1017 C C . VAL A 1 132 ? 2.116 -2.135 -23.776 1.00 97.88 132 VAL A C 1
ATOM 1019 O O . VAL A 1 132 ? 2.018 -2.648 -24.893 1.00 97.88 132 VAL A O 1
ATOM 1022 N N . PHE A 1 133 ? 3.109 -1.325 -23.439 1.00 97.88 133 PHE A N 1
ATOM 1023 C CA . PHE A 1 133 ? 4.192 -0.870 -24.297 1.00 97.88 133 PHE A CA 1
ATOM 1024 C C . PHE A 1 133 ? 5.532 -1.363 -23.752 1.00 97.88 133 PHE A C 1
ATOM 1026 O O . PHE A 1 133 ? 5.719 -1.484 -22.542 1.00 97.88 133 PHE A O 1
ATOM 1033 N N . LEU A 1 134 ? 6.468 -1.651 -24.654 1.00 96.81 134 LEU A N 1
ATOM 1034 C CA . LEU A 1 134 ? 7.818 -2.098 -24.323 1.00 96.81 134 LEU A CA 1
ATOM 1035 C C . LEU A 1 134 ? 8.848 -1.202 -25.003 1.00 96.81 134 LEU A C 1
ATOM 1037 O O . LEU A 1 134 ? 8.732 -0.943 -26.201 1.00 96.81 134 LEU A O 1
ATOM 1041 N N . GLY A 1 135 ? 9.889 -0.825 -24.271 1.00 94.88 135 GLY A N 1
ATOM 1042 C CA . GLY A 1 135 ? 11.093 -0.181 -24.796 1.00 94.88 135 GLY A CA 1
ATOM 1043 C C . GLY A 1 135 ? 12.351 -0.760 -24.153 1.00 94.88 135 GLY A C 1
ATOM 1044 O O . GLY A 1 135 ? 12.270 -1.537 -23.204 1.00 94.88 135 GLY A O 1
ATOM 1045 N N . ASP A 1 136 ? 13.521 -0.389 -24.662 1.00 92.75 136 ASP A N 1
ATOM 1046 C CA . ASP A 1 136 ? 14.797 -0.610 -23.977 1.00 92.75 136 ASP A CA 1
ATOM 1047 C C . ASP A 1 136 ? 15.290 0.741 -23.443 1.00 92.75 136 ASP A C 1
ATOM 1049 O O . ASP A 1 136 ? 15.312 1.728 -24.181 1.00 92.75 136 ASP A O 1
ATOM 1053 N N . LYS A 1 137 ? 15.714 0.790 -22.179 1.00 90.44 137 LYS A N 1
ATOM 1054 C CA . LYS A 1 137 ? 16.313 1.981 -21.566 1.00 90.44 137 LYS A CA 1
ATOM 1055 C C . LYS A 1 137 ? 17.469 1.572 -20.664 1.00 90.44 137 LYS A C 1
ATOM 1057 O O . LYS A 1 137 ? 17.446 0.499 -20.067 1.00 90.44 137 LYS A O 1
ATOM 1062 N N . GLU A 1 138 ? 18.492 2.411 -20.592 1.00 88.69 138 GLU A N 1
ATOM 1063 C CA . GLU A 1 138 ? 19.580 2.209 -19.635 1.00 88.69 138 GLU A CA 1
ATOM 1064 C C . GLU A 1 138 ? 19.057 2.461 -18.212 1.00 88.69 138 GLU A C 1
ATOM 1066 O O . GLU A 1 138 ? 18.313 3.419 -17.973 1.00 88.69 138 GLU A O 1
ATOM 1071 N N . ASP A 1 139 ? 19.359 1.556 -17.283 1.00 84.50 139 ASP A N 1
ATOM 1072 C CA . ASP A 1 139 ? 19.106 1.769 -15.858 1.00 84.50 139 ASP A CA 1
ATOM 1073 C C . ASP A 1 139 ? 20.156 2.709 -15.242 1.00 84.50 139 ASP A C 1
ATOM 1075 O O . ASP A 1 139 ? 21.052 3.219 -15.917 1.00 84.50 139 ASP A O 1
ATOM 1079 N N . SER A 1 140 ? 20.041 2.974 -13.939 1.00 78.69 140 SER A N 1
ATOM 1080 C CA . SER A 1 140 ? 20.988 3.844 -13.234 1.00 78.69 140 SER A CA 1
ATOM 1081 C C . SER A 1 140 ? 22.402 3.262 -13.119 1.00 78.69 140 SER A C 1
ATOM 1083 O O . SER A 1 140 ? 23.304 3.972 -12.681 1.00 78.69 140 SER A O 1
ATOM 1085 N N . GLU A 1 141 ? 22.601 1.993 -13.474 1.00 82.69 141 GLU A N 1
ATOM 1086 C CA . GLU A 1 141 ? 23.905 1.330 -13.524 1.00 82.69 141 GLU A CA 1
ATOM 1087 C C . GLU A 1 141 ? 24.469 1.268 -14.957 1.00 82.69 141 GLU A C 1
ATOM 1089 O O . GLU A 1 141 ? 25.592 0.809 -15.163 1.00 82.69 141 GLU A O 1
ATOM 1094 N N . GLY A 1 142 ? 23.726 1.774 -15.950 1.00 84.62 142 GLY A N 1
ATOM 1095 C CA . GLY A 1 142 ? 24.120 1.797 -17.359 1.00 84.62 142 GLY A CA 1
ATOM 1096 C C . GLY A 1 142 ? 23.795 0.511 -18.124 1.00 84.62 142 GLY A C 1
ATOM 1097 O O . GLY A 1 142 ? 24.207 0.366 -19.277 1.00 84.62 142 GLY A O 1
ATOM 1098 N N . GLU A 1 143 ? 23.055 -0.430 -17.531 1.00 86.31 143 GLU A N 1
ATOM 1099 C CA . GLU A 1 143 ? 22.640 -1.649 -18.219 1.00 86.31 143 GLU A CA 1
ATOM 1100 C C . GLU A 1 143 ? 21.355 -1.425 -19.021 1.00 86.31 143 GLU A C 1
ATOM 1102 O O . GLU A 1 143 ? 20.384 -0.828 -18.555 1.00 86.31 143 GLU A O 1
ATOM 1107 N N . LYS A 1 144 ? 21.319 -1.936 -20.258 1.00 88.62 144 LYS A N 1
ATOM 1108 C CA . LYS A 1 144 ? 20.122 -1.871 -21.109 1.00 88.62 144 LYS A CA 1
ATOM 1109 C C . LYS A 1 144 ? 19.076 -2.879 -20.655 1.00 88.62 144 LYS A C 1
ATOM 1111 O O . LYS A 1 144 ? 19.096 -4.041 -21.078 1.00 88.62 144 LYS A O 1
ATOM 1116 N N . VAL A 1 145 ? 18.125 -2.393 -19.873 1.00 91.56 145 VAL A N 1
ATOM 1117 C CA . VAL A 1 145 ? 16.990 -3.155 -19.360 1.00 91.56 145 VAL A CA 1
ATOM 1118 C C . VAL A 1 145 ? 15.726 -2.876 -20.167 1.00 91.56 145 VAL A C 1
ATOM 1120 O O . VAL A 1 145 ? 15.561 -1.812 -20.770 1.00 91.56 145 VAL A O 1
ATOM 1123 N N . GLN A 1 146 ? 14.819 -3.850 -20.190 1.00 94.12 146 GLN A N 1
ATOM 1124 C CA . GLN A 1 146 ? 13.501 -3.641 -20.772 1.00 94.12 146 GLN A CA 1
ATOM 1125 C C . GLN A 1 146 ? 12.678 -2.751 -19.837 1.00 94.12 146 GLN A C 1
ATOM 1127 O O . GLN A 1 146 ? 12.579 -3.011 -18.639 1.00 94.12 146 GLN A O 1
ATOM 1132 N N . MET A 1 147 ? 12.073 -1.718 -20.407 1.00 95.56 147 MET A N 1
ATOM 1133 C CA . MET A 1 147 ? 11.081 -0.883 -19.753 1.00 95.56 147 MET A CA 1
ATOM 1134 C C . MET A 1 147 ? 9.693 -1.310 -20.223 1.00 95.56 147 MET A C 1
ATOM 1136 O O . MET A 1 147 ? 9.469 -1.493 -21.422 1.00 95.56 147 MET A O 1
ATOM 1140 N N . VAL A 1 148 ? 8.772 -1.470 -19.279 1.00 97.00 148 VAL A N 1
ATOM 1141 C CA . VAL A 1 148 ? 7.362 -1.760 -19.546 1.00 97.00 148 VAL A CA 1
ATOM 1142 C C . VAL A 1 148 ? 6.547 -0.557 -19.096 1.00 97.00 148 VAL A C 1
ATOM 1144 O O . VAL A 1 148 ? 6.719 -0.071 -17.982 1.00 97.00 148 VAL A O 1
ATOM 1147 N N . LEU A 1 149 ? 5.658 -0.081 -19.957 1.00 97.94 149 LEU A N 1
ATOM 1148 C CA . LEU A 1 149 ? 4.704 0.975 -19.641 1.00 97.94 149 LEU A CA 1
ATOM 1149 C C . LEU A 1 149 ? 3.308 0.430 -19.904 1.00 97.94 149 LEU A C 1
ATOM 1151 O O . LEU A 1 149 ? 3.041 -0.076 -20.988 1.00 97.94 149 LEU A O 1
ATOM 1155 N N . SER A 1 150 ? 2.424 0.489 -18.915 1.00 98.06 150 SER A N 1
ATOM 1156 C CA . SER A 1 150 ? 1.054 -0.014 -19.036 1.00 98.06 150 SER A CA 1
ATOM 1157 C C . SER A 1 150 ? 0.053 1.059 -18.660 1.00 98.06 150 SER A C 1
ATOM 1159 O O . SER A 1 150 ? 0.265 1.771 -17.688 1.00 98.06 150 SER A O 1
ATOM 1161 N N . GLN A 1 151 ? -1.031 1.180 -19.417 1.00 98.06 151 GLN A N 1
ATOM 1162 C CA . GLN A 1 151 ? -2.039 2.222 -19.232 1.00 98.06 151 GLN A CA 1
ATOM 1163 C C . GLN A 1 151 ? -3.427 1.606 -19.127 1.00 98.06 151 GLN A C 1
ATOM 1165 O O . GLN A 1 151 ? -3.767 0.700 -19.893 1.00 98.06 151 GLN A O 1
ATOM 1170 N N . VAL A 1 152 ? -4.228 2.113 -18.193 1.00 97.88 152 VAL A N 1
ATOM 1171 C CA . VAL A 1 152 ? -5.626 1.722 -18.008 1.00 97.88 152 VAL A CA 1
ATOM 1172 C C . VAL A 1 152 ? -6.427 2.884 -17.429 1.00 97.88 152 VAL A C 1
ATOM 1174 O O . VAL A 1 152 ? -5.896 3.714 -16.697 1.00 97.88 152 VAL A O 1
ATOM 1177 N N . GLN A 1 153 ? -7.720 2.915 -17.723 1.00 97.38 153 GLN A N 1
ATOM 1178 C CA . GLN A 1 153 ? -8.661 3.813 -17.068 1.00 97.38 153 GLN A CA 1
ATOM 1179 C C . GLN A 1 153 ? -9.415 3.071 -15.958 1.00 97.38 153 GLN A C 1
ATOM 1181 O O . GLN A 1 153 ? -9.820 1.919 -16.146 1.00 97.38 153 GLN A O 1
ATOM 1186 N N . ILE A 1 154 ? -9.596 3.711 -14.803 1.00 95.50 154 ILE A N 1
ATOM 1187 C CA . ILE A 1 154 ? -10.245 3.112 -13.631 1.00 95.50 154 ILE A CA 1
ATOM 1188 C C . ILE A 1 154 ? -11.307 4.077 -13.098 1.00 95.50 154 ILE A C 1
ATOM 1190 O O . ILE A 1 154 ? -10.970 5.219 -12.808 1.00 95.50 154 ILE A O 1
ATOM 1194 N N . PRO A 1 155 ? -12.567 3.650 -12.911 1.00 92.50 155 PRO A N 1
ATOM 1195 C CA . PRO A 1 155 ? -13.659 4.524 -12.483 1.00 92.50 155 PRO A CA 1
ATOM 1196 C C . PRO A 1 155 ? -13.655 4.783 -10.962 1.00 92.50 155 PRO A C 1
ATOM 1198 O O . PRO A 1 155 ? -14.609 4.448 -10.266 1.00 92.50 155 PRO A O 1
ATOM 1201 N N . ILE A 1 156 ? -12.560 5.325 -10.430 1.00 89.94 156 ILE A N 1
ATOM 1202 C CA . ILE A 1 156 ? -12.402 5.739 -9.026 1.00 89.94 156 ILE A CA 1
ATOM 1203 C C . ILE A 1 156 ? -11.873 7.177 -8.966 1.00 89.94 156 ILE A C 1
ATOM 1205 O O . ILE A 1 156 ? -11.339 7.647 -9.971 1.00 89.94 156 ILE A O 1
ATOM 1209 N N . PRO A 1 157 ? -11.982 7.889 -7.831 1.00 87.69 157 PRO A N 1
ATOM 1210 C CA . PRO A 1 157 ? -11.330 9.182 -7.676 1.00 87.69 157 PRO A CA 1
ATOM 1211 C C . PRO A 1 157 ? -9.837 9.008 -7.358 1.00 87.69 157 PRO A C 1
ATOM 1213 O O . PRO A 1 157 ? -9.433 8.056 -6.684 1.00 87.69 157 PRO A O 1
ATOM 1216 N N . ALA A 1 158 ? -9.010 9.949 -7.820 1.00 91.12 158 ALA A N 1
ATOM 1217 C CA . ALA A 1 158 ? -7.558 9.904 -7.635 1.00 91.12 158 ALA A CA 1
ATOM 1218 C C . ALA A 1 158 ? -7.110 9.880 -6.163 1.00 91.12 158 ALA A C 1
ATOM 1220 O O . ALA A 1 158 ? -6.112 9.231 -5.847 1.00 91.12 158 ALA A O 1
ATOM 1221 N N . ASP A 1 159 ? -7.854 10.522 -5.263 1.00 85.50 159 ASP A N 1
ATOM 1222 C CA . ASP A 1 159 ? -7.502 10.569 -3.840 1.00 85.50 159 ASP A CA 1
ATOM 1223 C C . ASP A 1 159 ? -7.635 9.192 -3.174 1.00 85.50 159 ASP A C 1
ATOM 1225 O O . ASP A 1 159 ? -6.793 8.801 -2.368 1.00 85.50 159 ASP A O 1
ATOM 1229 N N . LEU A 1 160 ? -8.631 8.392 -3.574 1.00 83.38 160 LEU A N 1
ATOM 1230 C CA . LEU A 1 160 ? -8.788 7.025 -3.069 1.00 83.38 160 LEU A CA 1
ATOM 1231 C C . LEU A 1 160 ? -7.605 6.139 -3.485 1.00 83.38 160 LEU A C 1
ATOM 1233 O O . LEU A 1 160 ? -7.105 5.349 -2.683 1.00 83.38 160 LEU A O 1
ATOM 1237 N N . MET A 1 161 ? -7.132 6.302 -4.725 1.00 89.44 161 MET A N 1
ATOM 1238 C CA . MET A 1 161 ? -5.927 5.621 -5.202 1.00 89.44 161 MET A CA 1
ATOM 1239 C C . MET A 1 161 ? -4.690 6.061 -4.405 1.00 89.44 161 MET A C 1
ATOM 1241 O O . MET A 1 161 ? -3.875 5.219 -4.035 1.00 89.44 161 MET A O 1
ATOM 1245 N N . MET A 1 162 ? -4.578 7.355 -4.087 1.00 91.56 162 MET A N 1
ATOM 1246 C CA . MET A 1 162 ? -3.489 7.886 -3.263 1.00 91.56 162 MET A CA 1
ATOM 1247 C C . MET A 1 162 ? -3.473 7.272 -1.865 1.00 91.56 162 MET A C 1
ATOM 1249 O O . MET A 1 162 ? -2.422 6.824 -1.411 1.00 91.56 162 MET A O 1
ATOM 1253 N N . ASN A 1 163 ? -4.629 7.167 -1.211 1.00 86.06 163 ASN A N 1
ATOM 1254 C CA . ASN A 1 163 ? -4.706 6.546 0.109 1.00 86.06 163 ASN A CA 1
ATOM 1255 C C . ASN A 1 163 ? -4.272 5.071 0.097 1.00 86.06 163 ASN A C 1
ATOM 1257 O O . ASN A 1 163 ? -3.559 4.620 0.993 1.00 86.06 163 ASN A O 1
ATOM 1261 N N . ALA A 1 164 ? -4.648 4.329 -0.949 1.00 85.25 164 ALA A N 1
ATOM 1262 C CA . ALA A 1 164 ? -4.232 2.939 -1.118 1.00 85.25 164 ALA A CA 1
ATOM 1263 C C . ALA A 1 164 ? -2.729 2.785 -1.424 1.00 85.25 164 ALA A C 1
ATOM 1265 O O . ALA A 1 164 ? -2.148 1.746 -1.111 1.00 85.25 164 ALA A O 1
ATOM 1266 N N . ALA A 1 165 ? -2.103 3.795 -2.036 1.00 91.38 165 ALA A N 1
ATOM 1267 C CA . ALA A 1 165 ? -0.687 3.781 -2.394 1.00 91.38 165 ALA A CA 1
ATOM 1268 C C . ALA A 1 165 ? 0.248 4.075 -1.206 1.00 91.38 165 ALA A C 1
ATOM 1270 O O . ALA A 1 165 ? 1.416 3.688 -1.229 1.00 91.38 165 ALA A O 1
ATOM 1271 N N . VAL A 1 166 ? -0.244 4.741 -0.158 1.00 91.62 166 VAL A N 1
ATOM 1272 C CA . VAL A 1 166 ? 0.531 5.005 1.060 1.00 91.62 166 VAL A CA 1
ATOM 1273 C C . VAL A 1 166 ? 0.697 3.710 1.856 1.00 91.62 166 VAL A C 1
ATOM 1275 O O . VAL A 1 166 ? -0.265 3.167 2.401 1.00 91.62 166 VAL A O 1
ATOM 1278 N N . THR A 1 167 ? 1.933 3.213 1.937 1.00 92.00 167 THR A N 1
ATOM 1279 C CA . THR A 1 167 ? 2.282 2.023 2.724 1.00 92.00 167 THR A CA 1
ATOM 1280 C C . THR A 1 167 ? 3.514 2.304 3.587 1.00 92.00 167 THR A C 1
ATOM 1282 O O . THR A 1 167 ? 4.651 2.016 3.209 1.00 92.00 167 THR A O 1
ATOM 1285 N N . CYS A 1 168 ? 3.286 2.927 4.746 1.00 91.56 168 CYS A N 1
ATOM 1286 C CA . CYS A 1 168 ? 4.337 3.360 5.670 1.00 91.56 168 CYS A CA 1
ATOM 1287 C C . CYS A 1 168 ? 4.613 2.349 6.790 1.00 91.56 168 CYS A C 1
ATOM 1289 O O . CYS A 1 168 ? 5.593 2.501 7.512 1.00 91.56 168 CYS A O 1
ATOM 1291 N N . THR A 1 169 ? 3.790 1.307 6.932 1.00 89.75 169 THR A N 1
ATOM 1292 C CA . THR A 1 169 ? 4.014 0.218 7.894 1.00 89.75 169 THR A CA 1
ATOM 1293 C C . THR A 1 169 ? 4.254 -1.124 7.203 1.00 89.75 169 THR A C 1
ATOM 1295 O O . THR A 1 169 ? 3.839 -1.348 6.062 1.00 89.75 169 THR A O 1
ATOM 1298 N N . ARG A 1 170 ? 4.891 -2.061 7.918 1.00 88.88 170 ARG A N 1
ATOM 1299 C CA . ARG A 1 170 ? 5.108 -3.440 7.450 1.00 88.88 170 ARG A CA 1
ATOM 1300 C C . ARG A 1 170 ? 3.802 -4.126 7.041 1.00 88.88 170 ARG A C 1
ATOM 1302 O O . ARG A 1 170 ? 3.744 -4.749 5.983 1.00 88.88 170 ARG A O 1
ATOM 1309 N N . GLY A 1 171 ? 2.759 -3.997 7.864 1.00 82.19 171 GLY A N 1
ATOM 1310 C CA . GLY A 1 171 ? 1.455 -4.615 7.616 1.00 82.19 171 GLY A CA 1
ATOM 1311 C C . GLY A 1 171 ? 0.787 -4.081 6.349 1.00 82.19 171 GLY A C 1
ATOM 1312 O O . GLY A 1 171 ? 0.333 -4.860 5.514 1.00 82.19 171 GLY A O 1
ATOM 1313 N N . GLU A 1 172 ? 0.791 -2.760 6.158 1.00 86.12 172 GLU A N 1
ATOM 1314 C CA . GLU A 1 172 ? 0.259 -2.126 4.946 1.00 86.12 172 GLU A CA 1
ATOM 1315 C C . GLU A 1 172 ? 1.028 -2.555 3.696 1.00 86.12 172 GLU A C 1
ATOM 1317 O O . GLU A 1 172 ? 0.413 -2.956 2.708 1.00 86.12 172 GLU A O 1
ATOM 1322 N N . PHE A 1 173 ? 2.362 -2.511 3.752 1.00 91.81 173 PHE A N 1
ATOM 1323 C CA . PHE A 1 173 ? 3.224 -2.878 2.633 1.00 91.81 173 PHE A CA 1
ATOM 1324 C C . PHE A 1 173 ? 2.993 -4.327 2.199 1.00 91.81 173 PHE A C 1
ATOM 1326 O O . PHE A 1 173 ? 2.677 -4.573 1.033 1.00 91.81 173 PHE A O 1
ATOM 1333 N N . LYS A 1 174 ? 3.060 -5.279 3.140 1.00 88.69 174 LYS A N 1
ATOM 1334 C CA . LYS A 1 174 ? 2.814 -6.697 2.854 1.00 88.69 174 LYS A CA 1
ATOM 1335 C C . LYS A 1 174 ? 1.416 -6.933 2.301 1.00 88.69 174 LYS A C 1
ATOM 1337 O O . LYS A 1 174 ? 1.272 -7.639 1.303 1.00 88.69 174 LYS A O 1
ATOM 1342 N N . ARG A 1 175 ? 0.391 -6.335 2.920 1.00 83.69 175 ARG A N 1
ATOM 1343 C CA . ARG A 1 175 ? -1.006 -6.472 2.486 1.00 83.69 175 ARG A CA 1
ATOM 1344 C C . ARG A 1 175 ? -1.172 -6.016 1.041 1.00 83.69 175 ARG A C 1
ATOM 1346 O O . ARG A 1 175 ? -1.680 -6.777 0.225 1.00 83.69 175 ARG A O 1
ATOM 1353 N N . ILE A 1 176 ? -0.729 -4.802 0.717 1.00 85.75 176 ILE A N 1
ATOM 1354 C CA . ILE A 1 176 ? -0.897 -4.240 -0.626 1.00 85.75 176 ILE A CA 1
ATOM 1355 C C . ILE A 1 176 ? -0.090 -5.036 -1.656 1.00 85.75 176 ILE A C 1
ATOM 1357 O O . ILE A 1 176 ? -0.653 -5.455 -2.665 1.00 85.75 176 ILE A O 1
ATOM 1361 N N . PHE A 1 177 ? 1.188 -5.326 -1.408 1.00 89.88 177 PHE A N 1
ATOM 1362 C CA . PHE A 1 177 ? 2.018 -6.012 -2.404 1.00 89.88 177 PHE A CA 1
ATOM 1363 C C . PHE A 1 177 ? 1.593 -7.462 -2.652 1.00 89.88 177 PHE A C 1
ATOM 1365 O O . PHE A 1 177 ? 1.582 -7.882 -3.807 1.00 89.88 177 PHE A O 1
ATOM 1372 N N . THR A 1 178 ? 1.130 -8.185 -1.627 1.00 85.00 178 THR A N 1
ATOM 1373 C CA . THR A 1 178 ? 0.564 -9.539 -1.797 1.00 85.00 178 THR A CA 1
ATOM 1374 C C . THR A 1 178 ? -0.675 -9.532 -2.700 1.00 85.00 178 THR A C 1
ATOM 1376 O O . THR A 1 178 ? -0.915 -10.482 -3.443 1.00 85.00 178 THR A O 1
ATOM 1379 N N . MET A 1 179 ? -1.473 -8.458 -2.670 1.00 80.62 179 MET A N 1
ATOM 1380 C CA . MET A 1 179 ? -2.630 -8.320 -3.562 1.00 80.62 179 MET A CA 1
ATOM 1381 C C . MET A 1 179 ? -2.231 -7.944 -4.993 1.00 80.62 179 MET A C 1
ATOM 1383 O O . MET A 1 179 ? -2.861 -8.396 -5.951 1.00 80.62 179 MET A O 1
ATOM 1387 N N . LEU A 1 180 ? -1.228 -7.076 -5.149 1.00 84.81 180 LEU A N 1
ATOM 1388 C CA . LEU A 1 180 ? -0.853 -6.520 -6.450 1.00 84.81 180 LEU A CA 1
ATOM 1389 C C . LEU A 1 180 ? 0.030 -7.463 -7.271 1.00 84.81 180 LEU A C 1
ATOM 1391 O O . LEU A 1 180 ? -0.116 -7.536 -8.499 1.00 84.81 180 LEU A O 1
ATOM 1395 N N . ASP A 1 181 ? 0.920 -8.196 -6.608 1.00 88.00 181 ASP A N 1
ATOM 1396 C CA . ASP A 1 181 ? 1.896 -9.058 -7.253 1.00 88.00 181 ASP A CA 1
ATOM 1397 C C . ASP A 1 181 ? 1.853 -10.476 -6.659 1.00 88.00 181 ASP A C 1
ATOM 1399 O O . ASP A 1 181 ? 2.285 -10.690 -5.529 1.00 88.00 181 ASP A O 1
ATOM 1403 N N . PRO A 1 182 ? 1.377 -11.480 -7.416 1.00 84.31 182 PRO A N 1
ATOM 1404 C CA . PRO A 1 182 ? 1.303 -12.858 -6.936 1.00 84.31 182 PRO A CA 1
ATOM 1405 C C . PRO A 1 182 ? 2.679 -13.498 -6.720 1.00 84.31 182 PRO A C 1
ATOM 1407 O O . PRO A 1 182 ? 2.754 -14.593 -6.169 1.00 84.31 182 PRO A O 1
ATOM 1410 N N . MET A 1 183 ? 3.754 -12.875 -7.211 1.00 89.06 183 MET A N 1
ATOM 1411 C CA . MET A 1 183 ? 5.119 -13.330 -6.974 1.00 89.06 183 MET A CA 1
ATOM 1412 C C . MET A 1 183 ? 5.713 -12.712 -5.709 1.00 89.06 183 MET A C 1
ATOM 1414 O O . MET A 1 183 ? 6.754 -13.189 -5.267 1.00 89.06 183 MET A O 1
ATOM 1418 N N . PHE A 1 184 ? 5.098 -11.683 -5.117 1.00 92.69 184 PHE A N 1
ATOM 1419 C CA . PHE A 1 184 ? 5.556 -11.133 -3.845 1.00 92.69 184 PHE A CA 1
ATOM 1420 C C . PHE A 1 184 ? 5.468 -12.209 -2.758 1.00 92.69 184 PHE A C 1
ATOM 1422 O O . PHE A 1 184 ? 4.412 -12.795 -2.522 1.00 92.69 184 PHE A O 1
ATOM 1429 N N . GLY A 1 185 ? 6.608 -12.507 -2.142 1.00 90.75 185 GLY A N 1
ATOM 1430 C CA . GLY A 1 185 ? 6.720 -13.479 -1.063 1.00 90.75 185 GLY A CA 1
ATOM 1431 C C . GLY A 1 185 ? 6.687 -12.810 0.296 1.00 90.75 185 GLY A C 1
ATOM 1432 O O . GLY A 1 185 ? 5.877 -13.184 1.131 1.00 90.75 185 GLY A O 1
ATOM 1433 N N . ASP A 1 186 ? 7.566 -11.828 0.498 1.00 93.38 186 ASP A N 1
ATOM 1434 C CA . ASP A 1 186 ? 7.780 -11.183 1.792 1.00 93.38 186 ASP A CA 1
ATOM 1435 C C . ASP A 1 186 ? 8.287 -9.749 1.618 1.00 93.38 186 ASP A C 1
ATOM 1437 O O . ASP A 1 186 ? 8.775 -9.368 0.551 1.00 93.38 186 ASP A O 1
ATOM 1441 N N . GLY A 1 187 ? 8.240 -8.966 2.690 1.00 94.69 187 GLY A N 1
ATOM 1442 C CA . GLY A 1 187 ? 8.830 -7.640 2.704 1.00 94.69 187 GLY A CA 1
ATOM 1443 C C . GLY A 1 187 ? 8.792 -6.949 4.060 1.00 94.69 187 GLY A C 1
ATOM 1444 O O . GLY A 1 187 ? 8.079 -7.355 4.977 1.00 94.69 187 GLY A O 1
ATOM 1445 N N . ASP A 1 188 ? 9.564 -5.877 4.184 1.00 94.81 188 ASP A N 1
ATOM 1446 C CA . ASP A 1 188 ? 9.586 -5.033 5.368 1.00 94.81 188 ASP A CA 1
ATOM 1447 C C . ASP A 1 188 ? 9.758 -3.551 5.027 1.00 94.81 188 ASP A C 1
ATOM 1449 O O . ASP A 1 188 ? 10.325 -3.195 3.988 1.00 94.81 188 ASP A O 1
ATOM 1453 N N . VAL A 1 189 ? 9.275 -2.694 5.927 1.00 95.62 189 VAL A N 1
ATOM 1454 C CA . VAL A 1 189 ? 9.520 -1.252 5.889 1.00 95.62 189 VAL A CA 1
ATOM 1455 C C . VAL A 1 189 ? 10.687 -0.957 6.817 1.00 95.62 189 VAL A C 1
ATOM 1457 O O . VAL A 1 189 ? 10.575 -1.045 8.034 1.00 95.62 189 VAL A O 1
ATOM 1460 N N . LEU A 1 190 ? 11.821 -0.607 6.223 1.00 95.81 190 LEU A N 1
ATOM 1461 C CA . LEU A 1 190 ? 13.080 -0.409 6.931 1.00 95.81 190 LEU A CA 1
ATOM 1462 C C . LEU A 1 190 ? 13.159 0.980 7.564 1.00 95.81 190 LEU A C 1
ATOM 1464 O O . LEU A 1 190 ? 13.578 1.135 8.709 1.00 95.81 190 LEU A O 1
ATOM 1468 N N . HIS A 1 191 ? 12.757 2.002 6.807 1.00 96.75 191 HIS A N 1
ATOM 1469 C CA . HIS A 1 191 ? 12.746 3.387 7.261 1.00 96.75 191 HIS A CA 1
ATOM 1470 C C . HIS A 1 191 ? 11.565 4.147 6.661 1.00 96.75 191 HIS A C 1
ATOM 1472 O O . HIS A 1 191 ? 11.145 3.880 5.535 1.00 96.75 191 HIS A O 1
ATOM 1478 N N . VAL A 1 192 ? 11.087 5.146 7.396 1.00 96.88 192 VAL A N 1
ATOM 1479 C CA . VAL A 1 192 ? 10.062 6.098 6.959 1.00 96.88 192 VAL A CA 1
ATOM 1480 C C . VAL A 1 192 ? 10.627 7.506 7.121 1.00 96.88 192 VAL A C 1
ATOM 1482 O O . VAL A 1 192 ? 11.315 7.785 8.105 1.00 96.88 192 VAL A O 1
ATOM 1485 N N . ILE A 1 193 ? 10.399 8.368 6.130 1.00 96.44 193 ILE A N 1
ATOM 1486 C CA . ILE A 1 193 ? 10.852 9.759 6.126 1.00 96.44 193 ILE A CA 1
ATOM 1487 C C . ILE A 1 193 ? 9.646 10.654 5.796 1.00 96.44 193 ILE A C 1
ATOM 1489 O O . ILE A 1 193 ? 9.081 10.522 4.702 1.00 96.44 193 ILE A O 1
ATOM 1493 N N . PRO A 1 194 ? 9.282 11.590 6.692 1.00 93.69 194 PRO A N 1
ATOM 1494 C CA . PRO A 1 194 ? 9.904 11.853 8.000 1.00 93.69 194 PRO A CA 1
ATOM 1495 C C . PRO A 1 194 ? 9.706 10.702 9.014 1.00 93.69 194 PRO A C 1
ATOM 1497 O O . PRO A 1 194 ? 8.839 9.853 8.834 1.00 93.69 194 PRO A O 1
ATOM 1500 N N . LYS A 1 195 ? 10.538 10.633 10.063 1.00 89.31 195 LYS A N 1
ATOM 1501 C CA . LYS A 1 195 ? 10.509 9.524 11.046 1.00 89.31 195 LYS A CA 1
ATOM 1502 C C . LYS A 1 195 ? 9.237 9.505 11.894 1.00 89.31 195 LYS A C 1
ATOM 1504 O O . LYS A 1 195 ? 8.786 8.442 12.298 1.00 89.31 195 LYS A O 1
ATOM 1509 N N . ASP A 1 196 ? 8.680 10.678 12.146 1.00 87.00 196 ASP A N 1
ATOM 1510 C CA . ASP A 1 196 ? 7.420 10.942 12.837 1.00 87.00 196 ASP A CA 1
ATOM 1511 C C . ASP A 1 196 ? 6.251 11.061 11.850 1.00 87.00 196 ASP A C 1
ATOM 1513 O O . ASP A 1 196 ? 5.299 11.805 12.072 1.00 87.00 196 ASP A O 1
ATOM 1517 N N . TYR A 1 197 ? 6.331 10.357 10.717 1.00 90.38 197 TYR A N 1
ATOM 1518 C CA . TYR A 1 197 ? 5.268 10.379 9.731 1.00 90.38 197 TYR A CA 1
ATOM 1519 C C . TYR A 1 197 ? 3.954 9.864 10.316 1.00 90.38 197 TYR A C 1
ATOM 1521 O O . TYR A 1 197 ? 3.788 8.678 10.595 1.00 90.38 197 TYR A O 1
ATOM 1529 N N . GLU A 1 198 ? 2.984 10.762 10.397 1.00 85.44 198 GLU A N 1
ATOM 1530 C CA . GLU A 1 198 ? 1.584 10.425 10.592 1.00 85.44 198 GLU A CA 1
ATOM 1531 C C . GLU A 1 198 ? 0.853 10.526 9.257 1.00 85.44 198 GLU A C 1
ATOM 1533 O O . GLU A 1 198 ? 0.873 11.586 8.623 1.00 85.44 198 GLU A O 1
ATOM 1538 N N . ARG A 1 199 ? 0.151 9.453 8.865 1.00 85.12 199 ARG A N 1
ATOM 1539 C CA . ARG A 1 199 ? -0.593 9.352 7.595 1.00 85.12 199 ARG A CA 1
ATOM 1540 C C . ARG A 1 199 ? -1.456 10.584 7.311 1.00 85.12 199 ARG A C 1
ATOM 1542 O O . ARG A 1 199 ? -1.482 11.050 6.179 1.00 85.12 199 ARG A O 1
ATOM 1549 N N . TYR A 1 200 ? -2.112 11.133 8.333 1.00 81.38 200 TYR A N 1
ATOM 1550 C CA . TYR A 1 200 ? -2.992 12.300 8.211 1.00 81.38 200 TYR A CA 1
ATOM 1551 C C . TYR A 1 200 ? -2.468 13.552 8.941 1.00 81.38 200 TYR A C 1
ATOM 1553 O O . TYR A 1 200 ? -3.143 14.577 8.934 1.00 81.38 200 TYR A O 1
ATOM 1561 N N . GLY A 1 201 ? -1.281 13.506 9.564 1.00 78.31 201 GLY A N 1
ATOM 1562 C CA . GLY A 1 201 ? -0.660 14.653 10.252 1.00 78.31 201 GLY A CA 1
ATOM 1563 C C . GLY A 1 201 ? -1.572 15.353 11.267 1.00 78.31 201 GLY A C 1
ATOM 1564 O O . GLY A 1 201 ? -1.752 16.568 11.180 1.00 78.31 201 GLY A O 1
ATOM 1565 N N . GLY A 1 202 ? -2.229 14.588 12.144 1.00 69.44 202 GLY A N 1
ATOM 1566 C CA . GLY A 1 202 ? -3.227 15.094 13.096 1.00 69.44 202 GLY A CA 1
ATOM 1567 C C . GLY A 1 202 ? -4.522 15.667 12.492 1.00 69.44 202 GLY A C 1
ATOM 1568 O O . GLY A 1 202 ? -5.339 16.223 13.224 1.00 69.44 202 GLY A O 1
ATOM 1569 N N . LYS A 1 203 ? -4.732 15.572 11.173 1.00 69.62 203 LYS A N 1
ATOM 1570 C CA . LYS A 1 203 ? -5.974 15.996 10.509 1.00 69.62 203 LYS A CA 1
ATOM 1571 C C . LYS A 1 203 ? -7.000 14.867 10.496 1.00 69.62 203 LYS A C 1
ATOM 1573 O O . LYS A 1 203 ? -6.686 13.703 10.734 1.00 69.62 203 LYS A O 1
ATOM 1578 N N . THR A 1 204 ? -8.236 15.209 10.138 1.00 64.56 204 THR A N 1
ATOM 1579 C CA . THR A 1 204 ? -9.300 14.231 9.898 1.00 64.56 204 THR A CA 1
ATOM 1580 C C . THR A 1 204 ? -8.841 13.169 8.895 1.00 64.56 204 THR A C 1
ATOM 1582 O O . THR A 1 204 ? -8.294 13.523 7.848 1.00 64.56 204 THR A O 1
ATOM 1585 N N . VAL A 1 205 ? -9.109 11.898 9.212 1.00 71.00 205 VAL A N 1
ATOM 1586 C CA . VAL A 1 205 ? -8.804 10.698 8.412 1.00 71.00 205 VAL A CA 1
ATOM 1587 C C . VAL A 1 205 ? -9.518 10.770 7.061 1.00 71.00 205 VAL A C 1
ATOM 1589 O O . VAL A 1 205 ? -10.644 10.305 6.909 1.00 71.00 205 VAL A O 1
ATOM 1592 N N . ARG A 1 206 ? -8.893 11.446 6.095 1.00 66.88 206 ARG A N 1
ATOM 1593 C CA . ARG A 1 206 ? -9.450 11.709 4.765 1.00 66.88 206 ARG A CA 1
ATOM 1594 C C . ARG A 1 206 ? -8.360 11.594 3.699 1.00 66.88 206 ARG A C 1
ATOM 1596 O O . ARG A 1 206 ? -7.243 12.059 3.946 1.00 66.88 206 ARG A O 1
ATOM 1603 N N . PRO A 1 207 ? -8.665 11.039 2.516 1.00 71.12 207 PRO A N 1
ATOM 1604 C CA . PRO A 1 207 ? -7.694 10.889 1.435 1.00 71.12 207 PRO A CA 1
ATOM 1605 C C . PRO A 1 207 ? -6.992 12.192 1.011 1.00 71.12 207 PRO A C 1
ATOM 1607 O O . PRO A 1 207 ? -5.793 12.189 0.751 1.00 71.12 207 PRO A O 1
ATOM 1610 N N . GLU A 1 208 ? -7.687 13.329 0.994 1.00 72.81 208 GLU A N 1
ATOM 1611 C CA . GLU A 1 208 ? -7.096 14.626 0.636 1.00 72.81 208 GLU A CA 1
ATOM 1612 C C . GLU A 1 208 ? -6.200 15.226 1.735 1.00 72.81 208 GLU A C 1
ATOM 1614 O O . GLU A 1 208 ? -5.418 16.141 1.479 1.00 72.81 208 GLU A O 1
ATOM 1619 N N . ASN A 1 209 ? -6.304 14.710 2.962 1.00 79.19 209 ASN A N 1
ATOM 1620 C CA . ASN A 1 209 ? -5.528 15.164 4.115 1.00 79.19 209 ASN A CA 1
ATOM 1621 C C . ASN A 1 209 ? -4.232 14.380 4.313 1.00 79.19 209 ASN A C 1
ATOM 1623 O O . ASN A 1 209 ? -3.522 14.646 5.287 1.00 79.19 209 ASN A O 1
ATOM 1627 N N . LEU A 1 210 ? -3.926 13.430 3.422 1.00 84.75 210 LEU A N 1
ATOM 1628 C CA . LEU A 1 210 ? -2.701 12.649 3.495 1.00 84.75 210 LEU A CA 1
ATOM 1629 C C . LEU A 1 210 ? -1.491 13.570 3.622 1.00 84.75 210 LEU A C 1
ATOM 1631 O O . LEU A 1 210 ? -1.293 14.502 2.838 1.00 84.75 210 LEU A O 1
ATOM 1635 N N . ASN A 1 211 ? -0.676 13.298 4.633 1.00 90.81 211 ASN A N 1
ATOM 1636 C CA . ASN A 1 211 ? 0.583 13.981 4.820 1.00 90.81 211 ASN A CA 1
ATOM 1637 C C . ASN A 1 211 ? 1.516 13.501 3.708 1.00 90.81 211 ASN A C 1
ATOM 1639 O O . ASN A 1 211 ? 1.874 12.330 3.651 1.00 90.81 211 ASN A O 1
ATOM 1643 N N . LEU A 1 212 ? 1.835 14.366 2.757 1.00 94.06 212 LEU A N 1
ATOM 1644 C CA . LEU A 1 212 ? 2.689 14.056 1.616 1.00 94.06 212 LEU A CA 1
ATOM 1645 C C . LEU A 1 212 ? 3.665 15.225 1.427 1.00 94.06 212 LEU A C 1
ATOM 1647 O O . LEU A 1 212 ? 3.297 16.367 1.715 1.00 94.06 212 LEU A O 1
ATOM 1651 N N . PRO A 1 213 ? 4.888 14.988 0.925 1.00 96.31 213 PRO A N 1
ATOM 1652 C CA . PRO A 1 213 ? 5.418 13.717 0.421 1.00 96.31 213 PRO A CA 1
ATOM 1653 C C . PRO A 1 213 ? 5.750 12.675 1.501 1.00 96.31 213 PRO A C 1
ATOM 1655 O O . PRO A 1 213 ? 6.149 13.028 2.607 1.00 96.31 213 PRO A O 1
ATOM 1658 N N . LEU A 1 214 ? 5.667 11.394 1.135 1.00 97.19 214 LEU A N 1
ATOM 1659 C CA . LEU A 1 214 ? 6.142 10.260 1.931 1.00 97.19 214 LEU A CA 1
ATOM 1660 C C . LEU A 1 214 ? 7.293 9.561 1.205 1.00 97.19 214 LEU A C 1
ATOM 1662 O O . LEU A 1 214 ? 7.165 9.220 0.029 1.00 97.19 214 LEU A O 1
ATOM 1666 N N . TYR A 1 215 ? 8.375 9.273 1.927 1.00 98.00 215 TYR A N 1
ATOM 1667 C CA . TYR A 1 215 ? 9.423 8.366 1.465 1.00 98.00 215 TYR A CA 1
ATOM 1668 C C . TYR A 1 215 ? 9.506 7.176 2.415 1.00 98.00 215 TYR A C 1
ATOM 1670 O O . TYR A 1 215 ? 9.556 7.341 3.633 1.00 98.00 215 TYR A O 1
ATOM 1678 N N . SER A 1 216 ? 9.557 5.970 1.867 1.00 97.75 216 SER A N 1
ATOM 1679 C CA . SER A 1 216 ? 9.685 4.745 2.648 1.00 97.75 216 SER A CA 1
ATOM 1680 C C . SER A 1 216 ? 10.746 3.846 2.029 1.00 97.75 216 SER A C 1
ATOM 1682 O O . SER A 1 216 ? 10.641 3.460 0.867 1.00 97.75 216 SER A O 1
ATOM 1684 N N . VAL A 1 217 ? 11.799 3.542 2.788 1.00 98.12 217 VAL A N 1
ATOM 1685 C CA . VAL A 1 217 ? 12.822 2.570 2.388 1.00 98.12 217 VAL A CA 1
ATOM 1686 C C . VAL A 1 217 ? 12.325 1.188 2.769 1.00 98.12 217 VAL A C 1
ATOM 1688 O O . VAL A 1 217 ? 11.985 0.949 3.927 1.00 98.12 217 VAL A O 1
ATOM 1691 N N . LYS A 1 218 ? 12.310 0.276 1.805 1.00 97.94 218 LYS A N 1
ATOM 1692 C CA . LYS A 1 218 ? 11.733 -1.056 1.940 1.00 97.94 218 LYS A CA 1
ATOM 1693 C C . LYS A 1 218 ? 12.690 -2.120 1.438 1.00 97.94 218 LYS A C 1
ATOM 1695 O O . LYS A 1 218 ? 13.525 -1.873 0.564 1.00 97.94 218 LYS A O 1
ATOM 1700 N N . TRP A 1 219 ? 12.516 -3.314 1.980 1.00 97.69 219 TRP A N 1
ATOM 1701 C CA . TRP A 1 219 ? 13.045 -4.550 1.426 1.00 97.69 219 TRP A CA 1
ATOM 1702 C C . TRP A 1 219 ? 11.867 -5.417 0.996 1.00 97.69 219 TRP A C 1
ATOM 1704 O O . TRP A 1 219 ? 10.907 -5.551 1.746 1.00 97.69 219 TRP A O 1
ATOM 1714 N N . GLY A 1 220 ? 11.915 -6.002 -0.194 1.00 96.75 220 GLY A N 1
ATOM 1715 C CA . GLY A 1 220 ? 10.888 -6.931 -0.662 1.00 96.75 220 GLY A CA 1
ATOM 1716 C C . GLY A 1 220 ? 11.509 -8.104 -1.398 1.00 96.75 220 GLY A C 1
ATOM 1717 O O . GLY A 1 220 ? 12.540 -7.944 -2.052 1.00 96.75 220 GLY A O 1
ATOM 1718 N N . ALA A 1 221 ? 10.873 -9.267 -1.319 1.00 96.38 221 ALA A N 1
ATOM 1719 C CA . ALA A 1 221 ? 11.325 -10.489 -1.959 1.00 96.38 221 ALA A CA 1
ATOM 1720 C C . ALA A 1 221 ? 10.235 -11.106 -2.837 1.00 96.38 221 ALA A C 1
ATOM 1722 O O . ALA A 1 221 ? 9.070 -11.196 -2.453 1.00 96.38 221 ALA A O 1
ATOM 1723 N N . TRP A 1 222 ? 10.644 -11.566 -4.016 1.00 94.38 222 TRP A N 1
ATOM 1724 C CA . TRP A 1 222 ? 9.790 -12.151 -5.037 1.00 94.38 222 TRP A CA 1
ATOM 1725 C C . TRP A 1 222 ? 10.171 -13.610 -5.287 1.00 94.38 222 TRP A C 1
ATOM 1727 O O . TRP A 1 222 ? 11.317 -13.933 -5.627 1.00 94.38 222 TRP A O 1
ATOM 1737 N N . MET A 1 223 ? 9.178 -14.482 -5.131 1.00 91.44 223 MET A N 1
ATOM 1738 C CA . MET A 1 223 ? 9.272 -15.929 -5.252 1.00 91.44 223 MET A CA 1
ATOM 1739 C C . MET A 1 223 ? 9.105 -16.327 -6.712 1.00 91.44 223 MET A C 1
ATOM 1741 O O . MET A 1 223 ? 8.010 -16.290 -7.278 1.00 91.44 223 MET A O 1
ATOM 1745 N N . LEU A 1 224 ? 10.214 -16.692 -7.343 1.00 87.81 224 LEU A N 1
ATOM 1746 C CA . LEU A 1 224 ? 10.225 -17.043 -8.753 1.00 87.81 224 LEU A CA 1
ATOM 1747 C C . LEU A 1 224 ? 10.098 -18.556 -8.944 1.00 87.81 224 LEU A C 1
ATOM 1749 O O . LEU A 1 224 ? 10.520 -19.338 -8.091 1.00 87.81 224 LEU A O 1
ATOM 1753 N N . PRO A 1 225 ? 9.511 -19.005 -10.066 1.00 83.12 225 PRO A N 1
ATOM 1754 C CA . PRO A 1 225 ? 9.401 -20.426 -10.341 1.00 83.12 225 PRO A CA 1
ATOM 1755 C C . PRO A 1 225 ? 10.786 -21.048 -10.546 1.00 83.12 225 PRO A C 1
ATOM 1757 O O . PRO A 1 225 ? 11.643 -20.497 -11.245 1.00 83.12 225 PRO A O 1
ATOM 1760 N N . PHE A 1 226 ? 10.975 -22.250 -10.000 1.00 79.81 226 PHE A N 1
ATOM 1761 C CA . PHE A 1 226 ? 12.143 -23.081 -10.289 1.00 79.81 226 PHE A CA 1
ATOM 1762 C C . PHE A 1 226 ? 12.313 -23.249 -11.816 1.00 79.81 226 PHE A C 1
ATOM 1764 O O . PHE A 1 226 ? 11.320 -23.498 -12.507 1.00 79.81 226 PHE A O 1
ATOM 1771 N N . PRO A 1 227 ? 13.537 -23.143 -12.371 1.00 86.56 227 PRO A N 1
ATOM 1772 C CA . PRO A 1 227 ? 14.839 -23.143 -11.692 1.00 86.56 227 PRO A CA 1
ATOM 1773 C C . PRO A 1 227 ? 15.411 -21.757 -11.365 1.00 86.56 227 PRO A C 1
ATOM 1775 O O . PRO A 1 227 ? 16.600 -21.647 -11.071 1.00 86.56 227 PRO A O 1
ATOM 1778 N N . LEU A 1 228 ? 14.619 -20.690 -11.456 1.00 87.06 228 LEU A N 1
ATOM 1779 C CA . LEU A 1 228 ? 15.120 -19.348 -11.186 1.00 87.06 228 LEU A CA 1
ATOM 1780 C C . LEU A 1 228 ? 15.265 -19.132 -9.680 1.00 87.06 228 LEU A C 1
ATOM 1782 O O . LEU A 1 228 ? 14.343 -19.402 -8.918 1.00 87.06 228 LEU A O 1
ATOM 1786 N N . TYR A 1 229 ? 16.414 -18.601 -9.262 1.00 91.81 229 TYR A N 1
ATOM 1787 C CA . TYR A 1 229 ? 16.592 -18.099 -7.899 1.00 91.81 229 TYR A CA 1
ATOM 1788 C C . TYR A 1 229 ? 15.594 -16.982 -7.611 1.00 91.81 229 TYR A C 1
ATOM 1790 O O . TYR A 1 229 ? 15.240 -16.230 -8.522 1.00 91.81 229 TYR A O 1
ATOM 1798 N N . ASN A 1 230 ? 15.154 -16.858 -6.364 1.00 94.62 230 ASN A N 1
ATOM 1799 C CA . ASN A 1 230 ? 14.292 -15.750 -5.960 1.00 94.62 230 ASN A CA 1
ATOM 1800 C C . ASN A 1 230 ? 15.053 -14.426 -6.084 1.00 94.62 230 ASN A C 1
ATOM 1802 O O . ASN A 1 230 ? 16.285 -14.416 -6.182 1.00 94.62 230 ASN A O 1
ATOM 1806 N N . ARG A 1 231 ? 14.327 -13.307 -6.114 1.00 96.19 231 ARG A N 1
ATOM 1807 C CA . ARG A 1 231 ? 14.947 -11.977 -6.072 1.00 96.19 231 ARG A CA 1
ATOM 1808 C C . ARG A 1 231 ? 14.537 -11.252 -4.815 1.00 96.19 231 ARG A C 1
ATOM 1810 O O . ARG A 1 231 ? 13.380 -11.346 -4.424 1.00 96.19 231 ARG A O 1
ATOM 1817 N N . ASP A 1 232 ? 15.455 -10.493 -4.243 1.00 97.50 232 ASP A N 1
ATOM 1818 C CA . ASP A 1 232 ? 15.106 -9.426 -3.320 1.00 97.50 232 ASP A CA 1
ATOM 1819 C C . ASP A 1 232 ? 15.494 -8.064 -3.897 1.00 97.50 232 ASP A C 1
ATOM 1821 O O . ASP A 1 232 ? 16.310 -7.951 -4.814 1.00 97.50 232 ASP A O 1
ATOM 1825 N N . PHE A 1 233 ? 14.854 -7.023 -3.385 1.00 97.69 233 PHE A N 1
ATOM 1826 C CA . PHE A 1 233 ? 15.099 -5.642 -3.764 1.00 97.69 233 PHE A CA 1
ATOM 1827 C C . PHE A 1 233 ? 15.118 -4.793 -2.507 1.00 97.69 233 PHE A C 1
ATOM 1829 O O . PHE A 1 233 ? 14.269 -4.948 -1.632 1.00 97.69 233 PHE A O 1
ATOM 1836 N N . VAL A 1 234 ? 16.056 -3.853 -2.460 1.00 97.69 234 VAL A N 1
ATOM 1837 C CA . VAL A 1 234 ? 16.028 -2.740 -1.513 1.00 97.69 234 VAL A CA 1
ATOM 1838 C C . VAL A 1 234 ? 15.762 -1.488 -2.321 1.00 97.69 234 VAL A C 1
ATOM 1840 O O . VAL A 1 234 ? 16.448 -1.223 -3.311 1.00 97.69 234 VAL A O 1
ATOM 1843 N N . PHE A 1 235 ? 14.724 -0.754 -1.950 1.00 98.06 235 PHE A N 1
ATOM 1844 C CA . PHE A 1 235 ? 14.254 0.389 -2.718 1.00 98.06 235 PHE A CA 1
ATOM 1845 C C . PHE A 1 235 ? 13.615 1.432 -1.814 1.00 98.06 235 PHE A C 1
ATOM 1847 O O . PHE A 1 235 ? 13.187 1.136 -0.704 1.00 98.06 235 PHE A O 1
ATOM 1854 N N . CYS A 1 236 ? 13.564 2.668 -2.292 1.00 98.25 236 CYS A N 1
ATOM 1855 C CA . CYS A 1 236 ? 12.719 3.694 -1.714 1.00 98.25 236 CYS A CA 1
ATOM 1856 C C . CYS A 1 236 ? 11.463 3.822 -2.560 1.00 98.25 236 CYS A C 1
ATOM 1858 O O . CYS A 1 236 ? 11.560 4.021 -3.769 1.00 98.25 236 CYS A O 1
ATOM 1860 N N . GLU A 1 237 ? 10.311 3.704 -1.915 1.00 98.25 237 GLU A N 1
ATOM 1861 C CA . GLU A 1 237 ? 9.036 4.166 -2.437 1.00 98.25 237 GLU A CA 1
ATOM 1862 C C . GLU A 1 237 ? 8.868 5.646 -2.086 1.00 98.25 237 GLU A C 1
ATOM 1864 O O . GLU A 1 237 ? 9.013 6.041 -0.928 1.00 98.25 237 GLU A O 1
ATOM 1869 N N . TYR A 1 238 ? 8.567 6.452 -3.094 1.00 98.25 238 TYR A N 1
ATOM 1870 C CA . TYR A 1 238 ? 8.268 7.866 -3.001 1.00 98.25 238 TYR A CA 1
ATOM 1871 C C . TYR A 1 238 ? 6.829 8.109 -3.449 1.00 98.25 238 TYR A C 1
ATOM 1873 O O . TYR A 1 238 ? 6.494 7.881 -4.615 1.00 98.25 238 TYR A O 1
ATOM 1881 N N . THR A 1 239 ? 6.000 8.593 -2.528 1.00 98.06 239 THR A N 1
ATOM 1882 C CA . THR A 1 239 ? 4.580 8.858 -2.758 1.00 98.06 239 THR A CA 1
ATOM 1883 C C . THR A 1 239 ? 4.292 10.351 -2.591 1.00 98.06 239 THR A C 1
ATOM 1885 O O . THR A 1 239 ? 4.637 10.945 -1.566 1.00 98.06 239 THR A O 1
ATOM 1888 N N . CYS A 1 240 ? 3.697 10.989 -3.605 1.00 97.38 240 CYS A N 1
ATOM 1889 C CA . CYS A 1 240 ? 3.420 12.431 -3.607 1.00 97.38 240 CYS A CA 1
ATOM 1890 C C . CYS A 1 240 ? 2.337 12.840 -4.619 1.00 97.38 240 CYS A C 1
ATOM 1892 O O . CYS A 1 240 ? 1.981 12.076 -5.516 1.00 97.38 240 CYS A O 1
ATOM 1894 N N . TRP A 1 241 ? 1.870 14.085 -4.503 1.00 96.12 241 TRP A N 1
ATOM 1895 C CA . TRP A 1 241 ? 1.197 14.799 -5.587 1.00 96.12 241 TRP A CA 1
ATOM 1896 C C . TRP A 1 241 ? 2.218 15.643 -6.349 1.00 96.12 241 TRP A C 1
ATOM 1898 O O . TRP A 1 241 ? 2.842 16.535 -5.777 1.00 96.12 241 TRP A O 1
ATOM 1908 N N . ALA A 1 242 ? 2.384 15.370 -7.638 1.00 96.25 242 ALA A N 1
ATOM 1909 C CA . ALA A 1 242 ? 3.210 16.175 -8.524 1.00 96.25 242 ALA A CA 1
ATOM 1910 C C . ALA A 1 242 ? 2.506 17.492 -8.897 1.00 96.25 242 ALA A C 1
ATOM 1912 O O . ALA A 1 242 ? 1.277 17.577 -8.924 1.00 96.25 242 ALA A O 1
ATOM 1913 N N . GLU A 1 243 ? 3.284 18.516 -9.262 1.00 92.06 243 GLU A N 1
ATOM 1914 C CA . GLU A 1 243 ? 2.765 19.855 -9.603 1.00 92.06 243 GLU A CA 1
ATOM 1915 C C . GLU A 1 243 ? 1.766 19.848 -10.772 1.00 92.06 243 GLU A C 1
ATOM 1917 O O . GLU A 1 243 ? 0.872 20.687 -10.848 1.00 92.06 243 GLU A O 1
ATOM 1922 N N . ASN A 1 244 ? 1.887 18.877 -11.679 1.00 91.44 244 ASN A N 1
ATOM 1923 C CA . ASN A 1 244 ? 0.985 18.691 -12.816 1.00 91.44 244 ASN A CA 1
ATOM 1924 C C . ASN A 1 244 ? -0.312 17.929 -12.463 1.00 91.44 244 ASN A C 1
ATOM 1926 O O . ASN A 1 244 ? -1.051 17.535 -13.367 1.00 91.44 244 ASN A O 1
ATOM 1930 N N . GLY A 1 245 ? -0.582 17.705 -11.173 1.00 92.69 245 GLY A N 1
ATOM 1931 C CA . GLY A 1 245 ? -1.799 17.070 -10.667 1.00 92.69 245 GLY A CA 1
ATOM 1932 C C . GLY A 1 245 ? -1.789 15.541 -10.693 1.00 92.69 245 GLY A C 1
ATOM 1933 O O . GLY A 1 245 ? -2.825 14.929 -10.435 1.00 92.69 245 GLY A O 1
ATOM 1934 N N . TYR A 1 246 ? -0.654 14.910 -11.010 1.00 96.94 246 TYR A N 1
ATOM 1935 C CA . TYR A 1 246 ? -0.527 13.458 -10.900 1.00 96.94 246 TYR A CA 1
ATOM 1936 C C . TYR A 1 246 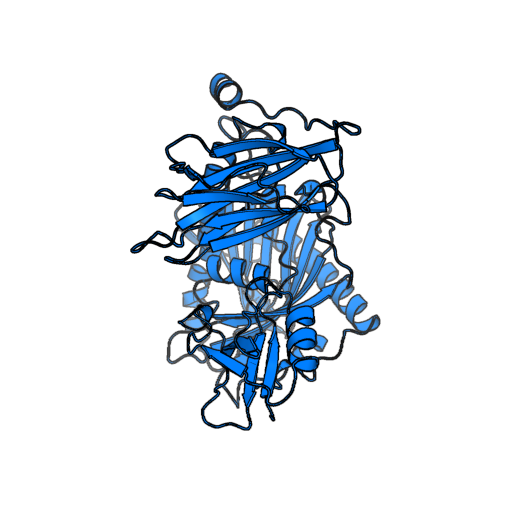? -0.315 13.040 -9.448 1.00 96.94 246 TYR A C 1
ATOM 1938 O O . TYR A 1 246 ? 0.555 13.571 -8.763 1.00 96.94 246 TYR A O 1
ATOM 1946 N N . GLY A 1 247 ? -1.062 12.037 -9.007 1.00 97.50 247 GLY A N 1
ATOM 1947 C CA . GLY A 1 247 ? -0.676 11.218 -7.873 1.00 97.50 247 GLY A CA 1
ATOM 1948 C C . GLY A 1 247 ? 0.391 10.225 -8.317 1.00 97.50 247 GLY A C 1
ATOM 1949 O O . GLY A 1 247 ? 0.306 9.650 -9.407 1.00 97.50 247 GLY A O 1
ATOM 1950 N N . VAL A 1 248 ? 1.429 10.066 -7.504 1.00 98.19 248 VAL A N 1
ATOM 1951 C CA . VAL A 1 248 ? 2.593 9.244 -7.827 1.00 98.19 248 VAL A CA 1
ATOM 1952 C C . VAL A 1 248 ? 2.929 8.346 -6.652 1.00 98.19 248 VAL A C 1
ATOM 1954 O O . VAL A 1 248 ? 2.958 8.810 -5.519 1.00 98.19 248 VAL A O 1
ATOM 1957 N N . SER A 1 249 ? 3.233 7.083 -6.945 1.00 97.75 249 SER A N 1
ATOM 1958 C CA . SER A 1 249 ? 3.926 6.151 -6.056 1.00 97.75 249 SER A CA 1
ATOM 1959 C C . SER A 1 249 ? 5.026 5.464 -6.861 1.00 97.75 249 SER A C 1
ATOM 1961 O O . SER A 1 249 ? 4.752 4.610 -7.707 1.00 97.75 249 SER A O 1
ATOM 1963 N N . MET A 1 250 ? 6.267 5.909 -6.668 1.00 97.75 250 MET A N 1
ATOM 1964 C CA . MET A 1 250 ? 7.429 5.500 -7.455 1.00 97.75 250 MET A CA 1
ATOM 1965 C C . MET A 1 250 ? 8.477 4.825 -6.577 1.00 97.75 250 MET A C 1
ATOM 1967 O O . MET A 1 250 ? 8.917 5.382 -5.582 1.00 97.75 250 MET A O 1
ATOM 1971 N N . CYS A 1 251 ? 8.934 3.655 -6.992 1.00 97.44 251 CYS A N 1
ATOM 1972 C CA . CYS A 1 251 ? 9.965 2.859 -6.355 1.00 97.44 251 CYS A CA 1
ATOM 1973 C C . CYS A 1 251 ? 11.263 2.896 -7.163 1.00 97.44 251 CYS A C 1
ATOM 1975 O O . CYS A 1 251 ? 11.245 2.700 -8.379 1.00 97.44 251 CYS A O 1
ATOM 1977 N N . MET A 1 252 ? 12.395 3.088 -6.484 1.00 97.81 252 MET A N 1
ATOM 1978 C CA . MET A 1 252 ? 13.729 2.936 -7.074 1.00 97.81 252 MET A CA 1
ATOM 1979 C C . MET A 1 252 ? 14.723 2.374 -6.061 1.00 97.81 252 MET A C 1
ATOM 1981 O O . MET A 1 252 ? 14.716 2.751 -4.887 1.00 97.81 252 MET A O 1
ATOM 1985 N N . SER A 1 253 ? 15.622 1.506 -6.514 1.00 97.56 253 SER A N 1
ATOM 1986 C CA . SER A 1 253 ? 16.758 1.054 -5.717 1.00 97.56 253 SER A CA 1
ATOM 1987 C C . SER A 1 253 ? 17.733 2.203 -5.491 1.00 97.56 253 SER A C 1
ATOM 1989 O O . SER A 1 253 ? 18.151 2.880 -6.430 1.00 97.56 253 SER A O 1
ATOM 1991 N N . ILE A 1 254 ? 18.095 2.423 -4.226 1.00 94.25 254 ILE A N 1
ATOM 1992 C CA . ILE A 1 254 ? 19.019 3.487 -3.824 1.00 94.25 254 ILE A CA 1
ATOM 1993 C C . ILE A 1 254 ? 20.368 2.841 -3.509 1.00 94.25 254 ILE A C 1
ATOM 1995 O O . ILE A 1 254 ? 20.463 2.175 -2.473 1.00 94.25 254 ILE A O 1
ATOM 1999 N N . PRO A 1 255 ? 21.414 3.019 -4.341 1.00 89.62 255 PRO A N 1
ATOM 2000 C CA . PRO A 1 255 ? 22.664 2.266 -4.211 1.00 89.62 255 PRO A CA 1
ATOM 2001 C C . PRO A 1 255 ? 23.285 2.346 -2.811 1.00 89.62 255 PRO A C 1
ATOM 2003 O O . PRO A 1 255 ? 23.478 1.321 -2.162 1.00 89.62 255 PRO A O 1
ATOM 2006 N N . LYS A 1 256 ? 23.449 3.566 -2.274 1.00 90.00 256 LYS A N 1
ATOM 2007 C CA . LYS A 1 256 ? 24.047 3.800 -0.943 1.00 90.00 256 LYS A CA 1
ATOM 2008 C C . LYS A 1 256 ? 23.306 3.128 0.217 1.00 90.00 256 LYS A C 1
ATOM 2010 O O . LYS A 1 256 ? 23.899 2.895 1.263 1.00 90.00 256 LYS A O 1
ATOM 2015 N N . ILE A 1 257 ? 22.007 2.883 0.062 1.00 92.81 257 ILE A N 1
ATOM 2016 C CA . ILE A 1 257 ? 21.173 2.260 1.096 1.00 92.81 257 ILE A CA 1
ATOM 2017 C C . ILE A 1 257 ? 21.099 0.750 0.873 1.00 92.81 257 ILE A C 1
ATOM 2019 O O . ILE A 1 257 ? 21.182 -0.022 1.822 1.00 92.81 257 ILE A O 1
ATOM 2023 N N . SER A 1 258 ? 21.017 0.323 -0.386 1.00 92.81 258 SER A N 1
ATOM 2024 C CA . SER A 1 258 ? 20.941 -1.089 -0.773 1.00 92.81 258 SER A CA 1
ATOM 2025 C C . SER A 1 258 ? 22.176 -1.874 -0.333 1.00 92.81 258 SER A C 1
ATOM 2027 O O . SER A 1 258 ? 22.044 -3.025 0.072 1.00 92.81 258 SER A O 1
ATOM 2029 N N . GLU A 1 259 ? 23.351 -1.240 -0.356 1.00 91.88 259 GLU A N 1
ATOM 2030 C CA . GLU A 1 259 ? 24.623 -1.813 0.107 1.00 91.88 259 GLU A CA 1
ATOM 2031 C C . GLU A 1 259 ? 24.671 -2.073 1.622 1.00 91.88 259 GLU A C 1
ATOM 2033 O O . GLU A 1 259 ? 25.472 -2.891 2.071 1.00 91.88 259 GLU A O 1
ATOM 2038 N N . LYS A 1 260 ? 23.817 -1.414 2.420 1.00 93.25 260 LYS A N 1
ATOM 2039 C CA . LYS A 1 260 ? 23.752 -1.623 3.877 1.00 93.25 260 LYS A CA 1
ATOM 2040 C C . LYS A 1 260 ? 22.940 -2.849 4.281 1.00 93.25 260 LYS A C 1
ATOM 2042 O O . LYS A 1 260 ? 23.083 -3.333 5.398 1.00 93.25 260 LYS A O 1
ATOM 2047 N N . VAL A 1 261 ? 22.064 -3.332 3.403 1.00 93.62 261 VAL A N 1
ATOM 2048 C CA . VAL A 1 261 ? 21.245 -4.517 3.670 1.00 93.62 261 VAL A CA 1
ATOM 2049 C C . VAL A 1 261 ? 21.999 -5.742 3.176 1.00 93.62 261 VAL A C 1
ATOM 2051 O O . VAL A 1 261 ? 22.315 -5.834 1.985 1.00 93.62 261 VAL A O 1
ATOM 2054 N N . LYS A 1 262 ? 22.247 -6.692 4.084 1.00 93.75 262 LYS A N 1
ATOM 2055 C CA . LYS A 1 262 ? 22.986 -7.939 3.834 1.00 93.75 262 LYS A CA 1
ATOM 2056 C C . LYS A 1 262 ? 22.494 -8.630 2.555 1.00 93.75 262 LYS A C 1
ATOM 2058 O O . LYS A 1 262 ? 21.305 -8.612 2.237 1.00 93.75 262 LYS A O 1
ATOM 2063 N N . ASN A 1 263 ? 23.412 -9.219 1.793 1.00 92.88 263 ASN A N 1
ATOM 2064 C CA . ASN A 1 263 ? 23.075 -9.968 0.583 1.00 92.88 263 ASN A CA 1
ATOM 2065 C C . ASN A 1 263 ? 22.711 -11.423 0.950 1.00 92.88 263 ASN A C 1
ATOM 2067 O O . ASN A 1 263 ? 23.351 -12.034 1.809 1.00 92.88 263 ASN A O 1
ATOM 2071 N N . LEU A 1 264 ? 21.674 -11.966 0.309 1.00 93.62 264 LEU A N 1
ATOM 2072 C CA . LEU A 1 264 ? 21.129 -13.305 0.549 1.00 93.62 264 LEU A CA 1
ATOM 2073 C C . LEU A 1 264 ? 21.504 -14.332 -0.535 1.00 93.62 264 LEU A C 1
ATOM 2075 O O . LEU A 1 264 ? 21.056 -15.479 -0.475 1.00 93.62 264 LEU A O 1
ATOM 2079 N N . GLU A 1 265 ? 22.329 -13.962 -1.513 1.00 93.19 265 GLU A N 1
ATOM 2080 C CA . GLU A 1 265 ? 22.649 -14.810 -2.665 1.00 93.19 265 GLU A CA 1
ATOM 2081 C C . GLU A 1 265 ? 23.361 -16.094 -2.240 1.00 93.19 265 GLU A C 1
ATOM 2083 O O . GLU A 1 265 ? 22.912 -17.189 -2.575 1.00 93.19 265 GLU A O 1
ATOM 2088 N N . GLU A 1 266 ? 24.409 -15.979 -1.423 1.00 90.69 266 GLU A N 1
ATOM 2089 C CA . GLU A 1 266 ? 25.177 -17.140 -0.960 1.00 90.69 266 GLU A CA 1
ATOM 2090 C C . GLU A 1 266 ? 24.425 -17.975 0.083 1.00 90.69 266 GLU A C 1
ATOM 2092 O O . GLU A 1 266 ? 24.528 -19.200 0.097 1.00 90.69 266 GLU A O 1
ATOM 2097 N N . SER A 1 267 ? 23.671 -17.320 0.969 1.00 89.56 267 SER A N 1
ATOM 2098 C CA . SER A 1 267 ? 23.058 -17.973 2.129 1.00 89.56 267 SER A CA 1
ATOM 2099 C C . SER A 1 267 ? 21.685 -18.582 1.831 1.00 89.56 267 SER A C 1
ATOM 2101 O O . SER A 1 267 ? 21.342 -19.604 2.420 1.00 89.56 267 SER A O 1
ATOM 2103 N N . HIS A 1 268 ? 20.909 -17.987 0.917 1.00 89.38 268 HIS A N 1
ATOM 2104 C CA . HIS A 1 268 ? 19.510 -18.361 0.658 1.00 89.38 268 HIS A CA 1
ATOM 2105 C C . HIS A 1 268 ? 19.192 -18.529 -0.834 1.00 89.38 268 HIS A C 1
ATOM 2107 O O . HIS A 1 268 ? 18.041 -18.787 -1.181 1.00 89.38 268 HIS A O 1
ATOM 2113 N N . SER A 1 269 ? 20.185 -18.414 -1.729 1.00 92.19 269 SER A N 1
ATOM 2114 C CA . SER A 1 269 ? 19.964 -18.440 -3.185 1.00 92.19 269 SER A CA 1
ATOM 2115 C C . SER A 1 269 ? 18.947 -17.382 -3.636 1.00 92.19 269 SER A C 1
ATOM 2117 O O . SER A 1 269 ? 18.051 -17.656 -4.438 1.00 92.19 269 SER A O 1
ATOM 2119 N N . ILE A 1 270 ? 19.073 -16.169 -3.089 1.00 94.94 270 ILE A N 1
ATOM 2120 C CA . ILE A 1 270 ? 18.248 -15.008 -3.440 1.00 94.94 270 ILE A CA 1
ATOM 2121 C C . ILE A 1 270 ? 19.145 -13.939 -4.056 1.00 94.94 270 ILE A C 1
ATOM 2123 O O . ILE A 1 270 ? 20.035 -13.414 -3.397 1.00 94.94 270 ILE A O 1
ATOM 2127 N N . VAL A 1 271 ? 18.917 -13.616 -5.325 1.00 96.25 271 VAL A N 1
ATOM 2128 C CA . VAL A 1 271 ? 19.728 -12.636 -6.055 1.00 96.25 271 VAL A CA 1
ATOM 2129 C C . VAL A 1 271 ? 19.190 -11.231 -5.790 1.00 96.25 271 VAL A C 1
ATOM 2131 O O . VAL A 1 271 ? 18.018 -10.969 -6.057 1.00 96.25 271 VAL A O 1
ATOM 2134 N N . ARG A 1 272 ? 20.045 -10.306 -5.339 1.00 97.12 272 ARG A N 1
ATOM 2135 C CA . ARG A 1 272 ? 19.682 -8.886 -5.202 1.00 97.12 272 ARG A CA 1
ATOM 2136 C C . ARG A 1 272 ? 19.479 -8.267 -6.577 1.00 97.12 272 ARG A C 1
ATOM 2138 O O . ARG A 1 272 ? 20.437 -8.063 -7.321 1.00 97.12 272 ARG A O 1
ATOM 2145 N N . GLY A 1 273 ? 18.227 -7.988 -6.915 1.00 96.25 273 GLY A N 1
ATOM 2146 C CA . GLY A 1 273 ? 17.868 -7.230 -8.103 1.00 96.25 273 GLY A CA 1
ATOM 2147 C C . GLY A 1 273 ? 18.046 -5.728 -7.889 1.00 96.25 273 GLY A C 1
ATOM 2148 O O . GLY A 1 273 ? 18.235 -5.248 -6.770 1.00 96.25 273 GLY A O 1
ATOM 2149 N N . HIS A 1 274 ? 17.957 -4.979 -8.983 1.00 96.12 274 HIS A N 1
ATOM 2150 C CA . HIS A 1 274 ? 18.000 -3.521 -8.984 1.00 96.12 274 HIS A CA 1
ATOM 2151 C C . HIS A 1 274 ? 16.747 -2.953 -9.653 1.00 96.12 274 HIS A C 1
ATOM 2153 O O . HIS A 1 274 ? 16.382 -3.343 -10.766 1.00 96.12 274 HIS A O 1
ATOM 2159 N N . MET A 1 275 ? 16.066 -2.045 -8.961 1.00 96.25 275 MET A N 1
ATOM 2160 C CA . MET A 1 275 ? 14.847 -1.398 -9.437 1.00 96.25 275 MET A CA 1
ATOM 2161 C C . MET A 1 275 ? 15.186 -0.011 -9.993 1.00 96.25 275 MET A C 1
ATOM 2163 O O . MET A 1 275 ? 15.641 0.869 -9.264 1.00 96.25 275 MET A O 1
ATOM 2167 N N . GLY A 1 276 ? 14.976 0.181 -11.295 1.00 95.81 276 GLY A N 1
ATOM 2168 C CA . GLY A 1 276 ? 14.997 1.494 -11.941 1.00 95.81 276 GLY A CA 1
ATOM 2169 C C . GLY A 1 276 ? 13.701 2.261 -11.672 1.00 95.81 276 GLY A C 1
ATOM 2170 O O . GLY A 1 276 ? 13.033 2.008 -10.675 1.00 95.81 276 GLY A O 1
ATOM 2171 N N . MET A 1 277 ? 13.313 3.170 -12.571 1.00 94.81 277 MET A N 1
ATOM 2172 C CA . MET A 1 277 ? 12.057 3.923 -12.434 1.00 94.81 277 MET A CA 1
ATOM 2173 C C . MET A 1 277 ? 10.857 2.985 -12.574 1.00 94.81 277 MET A C 1
ATOM 2175 O O . MET A 1 277 ? 10.463 2.621 -13.682 1.00 94.81 277 MET A O 1
ATOM 2179 N N . THR A 1 278 ? 10.294 2.580 -11.441 1.00 96.88 278 THR A N 1
ATOM 2180 C CA . THR A 1 278 ? 9.140 1.685 -11.360 1.00 96.88 278 THR A CA 1
ATOM 2181 C C . THR A 1 278 ? 8.067 2.348 -10.515 1.00 96.88 278 THR A C 1
ATOM 2183 O O . THR A 1 278 ? 8.397 2.995 -9.536 1.00 96.88 278 THR A O 1
ATOM 2186 N N . GLY A 1 279 ? 6.788 2.229 -10.849 1.00 97.06 279 GLY A N 1
ATOM 2187 C CA . GLY A 1 279 ? 5.742 2.840 -10.037 1.00 97.06 279 GLY A CA 1
ATOM 2188 C C . GLY A 1 279 ? 4.425 3.056 -10.752 1.00 97.06 279 GLY A C 1
ATOM 2189 O O . GLY A 1 279 ? 4.274 2.764 -11.938 1.00 97.06 279 GLY A O 1
ATOM 2190 N N . TYR A 1 280 ? 3.480 3.602 -10.003 1.00 97.94 280 TYR A N 1
ATOM 2191 C CA . TYR A 1 280 ? 2.146 3.958 -10.450 1.00 97.94 280 TYR A CA 1
ATOM 2192 C C . TYR A 1 280 ? 2.001 5.477 -10.495 1.00 97.94 280 TYR A C 1
ATOM 2194 O O . TYR A 1 280 ? 2.427 6.187 -9.586 1.00 97.94 280 TYR A O 1
ATOM 2202 N N . PHE A 1 281 ? 1.369 5.961 -11.556 1.00 98.31 281 PHE A N 1
ATOM 2203 C CA . PHE A 1 281 ? 1.129 7.371 -11.820 1.00 98.31 281 PHE A CA 1
ATOM 2204 C C . PHE A 1 281 ? -0.320 7.514 -12.244 1.00 98.31 281 PHE A C 1
ATOM 2206 O O . PHE A 1 281 ? -0.742 6.867 -13.202 1.00 98.31 281 PHE A O 1
ATOM 2213 N N . TRP A 1 282 ? -1.091 8.337 -11.555 1.00 98.00 282 TRP A N 1
ATOM 2214 C CA . TRP A 1 282 ? -2.503 8.506 -11.863 1.00 98.00 282 TRP A CA 1
ATOM 2215 C C . TRP A 1 282 ? -2.914 9.962 -11.810 1.00 98.00 282 TRP A C 1
ATOM 2217 O O . TRP A 1 282 ? -2.339 10.768 -11.092 1.00 98.00 282 TRP A O 1
ATOM 2227 N N . LYS A 1 283 ? -3.947 10.301 -12.565 1.00 96.25 283 LYS A N 1
ATOM 2228 C CA . LYS A 1 283 ? -4.635 11.588 -12.476 1.00 96.25 283 LYS A CA 1
ATOM 2229 C C . LYS A 1 283 ? -6.104 11.373 -12.780 1.00 96.25 283 LYS A C 1
ATOM 2231 O O . LYS A 1 283 ? -6.442 10.402 -13.454 1.00 96.25 283 LYS A O 1
ATOM 2236 N N . ASN A 1 284 ? -6.962 12.288 -12.342 1.00 95.31 284 ASN A N 1
ATOM 2237 C CA . ASN A 1 284 ? -8.348 12.278 -12.798 1.00 95.31 284 ASN A CA 1
ATOM 2238 C C . ASN A 1 284 ? -8.384 12.385 -14.332 1.00 95.31 284 ASN A C 1
ATOM 2240 O O . ASN A 1 284 ? -7.679 13.209 -14.925 1.00 95.31 284 ASN A O 1
ATOM 2244 N N . THR A 1 285 ? -9.194 11.539 -14.963 1.00 96.00 285 THR A N 1
ATOM 2245 C CA . THR A 1 285 ? -9.443 11.572 -16.402 1.00 96.00 285 THR A CA 1
ATOM 2246 C C . THR A 1 285 ? -10.031 12.934 -16.758 1.00 96.00 285 THR A C 1
ATOM 2248 O O . THR A 1 285 ? -10.920 13.442 -16.068 1.00 96.00 285 THR A O 1
ATOM 2251 N N . GLU A 1 286 ? -9.559 13.538 -17.845 1.00 94.50 286 GLU A N 1
ATOM 2252 C CA . GLU A 1 286 ? -10.063 14.834 -18.292 1.00 94.50 286 GLU A CA 1
ATOM 2253 C C . GLU A 1 286 ? -11.585 14.798 -18.520 1.00 94.50 286 GLU A C 1
ATOM 2255 O O . GLU A 1 286 ? -12.116 13.913 -19.190 1.00 94.50 286 GLU A O 1
ATOM 2260 N N . GLY A 1 287 ? -12.297 15.764 -17.935 1.00 92.25 287 GLY A N 1
ATOM 2261 C CA . GLY A 1 287 ? -13.755 15.856 -18.023 1.00 92.25 287 GLY A CA 1
ATOM 2262 C C . GLY A 1 287 ? -14.527 14.955 -17.053 1.00 92.25 287 GLY A C 1
ATOM 2263 O O . GLY A 1 287 ? -15.755 15.035 -17.045 1.00 92.25 287 GLY A O 1
ATOM 2264 N N . SER A 1 288 ? -13.853 14.141 -16.233 1.00 92.56 288 SER A N 1
ATOM 2265 C CA . SER A 1 288 ? -14.487 13.429 -15.116 1.00 92.56 288 SER A CA 1
ATOM 2266 C C . SER A 1 288 ? -14.740 14.354 -13.920 1.00 92.56 288 SER A C 1
ATOM 2268 O O . SER A 1 288 ? -14.002 15.312 -13.687 1.00 92.56 288 SER A O 1
ATOM 2270 N N . ASP A 1 289 ? -15.793 14.065 -13.158 1.00 87.56 289 ASP A N 1
ATOM 2271 C CA . ASP A 1 289 ? -16.061 14.676 -11.859 1.00 87.56 289 ASP A CA 1
ATOM 2272 C C . ASP A 1 289 ? -15.712 13.661 -10.757 1.00 87.56 289 ASP A C 1
ATOM 2274 O O . ASP A 1 289 ? -16.407 12.647 -10.634 1.00 87.56 289 ASP A O 1
ATOM 2278 N N . PRO A 1 290 ? -14.673 13.903 -9.930 1.00 82.50 290 PRO A N 1
ATOM 2279 C CA . PRO A 1 290 ? -14.282 12.988 -8.858 1.00 82.50 290 PRO A CA 1
ATOM 2280 C C . PRO A 1 290 ? -15.381 12.798 -7.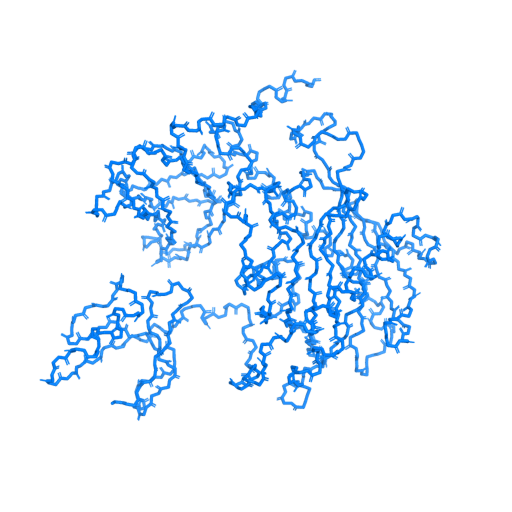803 1.00 82.50 290 PRO A C 1
ATOM 2282 O O . PRO A 1 290 ? -15.296 11.866 -7.009 1.00 82.50 290 PRO A O 1
ATOM 2285 N N . LYS A 1 291 ? -16.415 13.653 -7.799 1.00 80.81 291 LYS A N 1
ATOM 2286 C CA . LYS A 1 291 ? -17.562 13.571 -6.892 1.00 80.81 291 LYS A CA 1
ATOM 2287 C C . LYS A 1 291 ? -18.747 12.786 -7.449 1.00 80.81 291 LYS A C 1
ATOM 2289 O O . LYS A 1 291 ? -19.762 12.629 -6.770 1.00 80.81 291 LYS A O 1
ATOM 2294 N N . LYS A 1 292 ? -18.657 12.315 -8.692 1.00 80.69 292 LYS A N 1
ATOM 2295 C CA . LYS A 1 292 ? -19.770 11.670 -9.383 1.00 80.69 292 LYS A CA 1
ATOM 2296 C C . LYS A 1 292 ? -19.486 10.179 -9.574 1.00 80.69 292 LYS A C 1
ATOM 2298 O O . LYS A 1 292 ? -18.751 9.831 -10.486 1.00 80.69 292 LYS A O 1
ATOM 2303 N N . PRO A 1 293 ? -20.065 9.266 -8.781 1.00 75.50 293 PRO A N 1
ATOM 2304 C CA . PRO A 1 293 ? -19.669 7.858 -8.828 1.00 75.50 293 PRO A CA 1
ATOM 2305 C C . PRO A 1 293 ? -20.098 7.109 -10.098 1.00 75.50 293 PRO A C 1
ATOM 2307 O O . PRO A 1 293 ? -19.443 6.148 -10.501 1.00 75.50 293 PRO A O 1
ATOM 2310 N N . VAL A 1 294 ? -21.193 7.537 -10.732 1.00 79.94 294 VAL A N 1
ATOM 2311 C CA . VAL A 1 294 ? -21.814 6.858 -11.880 1.00 79.94 294 VAL A CA 1
ATOM 2312 C C . VAL A 1 294 ? -22.334 7.851 -12.924 1.00 79.94 294 VAL A C 1
ATOM 2314 O O . VAL A 1 294 ? -22.456 9.048 -12.665 1.00 79.94 294 VAL A O 1
ATOM 2317 N N . GLY A 1 295 ? -22.635 7.353 -14.124 1.00 83.94 295 GLY A N 1
ATOM 2318 C CA . GLY A 1 295 ? -23.213 8.129 -15.221 1.00 83.94 295 GLY A CA 1
ATOM 2319 C C . GLY A 1 295 ? -22.194 8.911 -16.060 1.00 83.94 295 GLY A C 1
ATOM 2320 O O . GLY A 1 295 ? -20.985 8.674 -16.035 1.00 83.94 295 GLY A O 1
ATOM 2321 N N . LYS A 1 296 ? -22.690 9.861 -16.861 1.00 87.06 296 LYS A N 1
ATOM 2322 C CA . LYS A 1 296 ? -21.843 10.689 -17.736 1.00 87.06 296 LYS A CA 1
ATOM 2323 C C . LYS A 1 296 ? -20.888 11.553 -16.909 1.00 87.06 296 LYS A C 1
ATOM 2325 O O . LYS A 1 296 ? -21.349 12.245 -15.999 1.00 87.06 296 LYS A O 1
ATOM 2330 N N . ASN A 1 297 ? -19.608 11.571 -17.288 1.00 90.44 297 ASN A N 1
ATOM 2331 C CA . ASN A 1 297 ? -18.526 12.271 -16.583 1.00 90.44 297 ASN A CA 1
ATOM 2332 C C . ASN A 1 297 ? -18.300 11.757 -15.150 1.00 90.44 297 ASN A C 1
ATOM 2334 O O . ASN A 1 297 ? -17.858 12.518 -14.296 1.00 90.44 297 ASN A O 1
ATOM 2338 N N . ALA A 1 298 ? -18.633 10.494 -14.870 1.00 88.38 298 ALA A N 1
ATOM 2339 C CA . ALA A 1 298 ? -18.320 9.883 -13.586 1.00 88.38 298 ALA A CA 1
ATOM 2340 C C . ALA A 1 298 ? -16.815 9.918 -13.284 1.00 88.38 298 ALA A C 1
ATOM 2342 O O . ALA A 1 298 ? -15.987 9.972 -14.199 1.00 88.38 298 ALA A O 1
ATOM 2343 N N . MET A 1 299 ? -16.490 9.859 -11.996 1.00 90.25 299 MET A N 1
ATOM 2344 C CA . MET A 1 299 ? -15.145 9.786 -11.457 1.00 90.25 299 MET A CA 1
ATOM 2345 C C . MET A 1 299 ? -14.360 8.689 -12.156 1.00 90.25 299 MET A C 1
ATOM 2347 O O . MET A 1 299 ? -14.802 7.545 -12.286 1.00 90.25 299 MET A O 1
ATOM 2351 N N . SER A 1 300 ? -13.192 9.070 -12.641 1.00 94.75 300 SER A N 1
ATOM 2352 C CA . SER A 1 300 ? -12.307 8.184 -13.363 1.00 94.75 300 SER A CA 1
ATOM 2353 C C . SER A 1 300 ? -10.891 8.704 -13.238 1.00 94.75 300 SER A C 1
ATOM 2355 O O . SER A 1 300 ? -10.674 9.915 -13.231 1.00 94.75 300 SER A O 1
ATOM 2357 N N . ILE A 1 301 ? -9.932 7.790 -13.188 1.00 97.00 301 ILE A N 1
ATOM 2358 C CA . ILE A 1 301 ? -8.514 8.085 -13.310 1.00 97.00 301 ILE A CA 1
ATOM 2359 C C . ILE A 1 301 ? -7.922 7.422 -14.541 1.00 97.00 301 ILE A C 1
ATOM 2361 O O . ILE A 1 301 ? -8.284 6.299 -14.896 1.00 97.00 301 ILE A O 1
ATOM 2365 N N . ASP A 1 302 ? -6.938 8.092 -15.127 1.00 97.81 302 ASP A N 1
ATOM 2366 C CA . ASP A 1 302 ? -6.002 7.477 -16.056 1.00 97.81 302 ASP A CA 1
ATOM 2367 C C . ASP A 1 302 ? -4.793 7.011 -15.239 1.00 97.81 302 ASP A C 1
ATOM 2369 O O . ASP A 1 302 ? -4.055 7.833 -14.692 1.00 97.81 302 ASP A O 1
ATOM 2373 N N . LEU A 1 303 ? -4.613 5.695 -15.120 1.00 98.12 303 LEU A N 1
ATOM 2374 C CA . LEU A 1 303 ? -3.507 5.068 -14.401 1.00 98.12 303 LEU A CA 1
ATOM 2375 C C . LEU A 1 303 ? -2.449 4.584 -15.396 1.00 98.12 303 LEU A C 1
ATOM 2377 O O . LEU A 1 303 ? -2.741 3.815 -16.314 1.00 98.12 303 LEU A O 1
ATOM 2381 N N . THR A 1 304 ? -1.202 4.978 -15.161 1.00 98.31 304 THR A N 1
ATOM 2382 C CA . THR A 1 304 ? -0.015 4.460 -15.839 1.00 98.31 304 THR A CA 1
ATOM 2383 C C . THR A 1 304 ? 0.864 3.712 -14.844 1.00 98.31 304 THR A C 1
ATOM 2385 O O . THR A 1 304 ? 1.212 4.237 -13.791 1.00 98.31 304 THR A O 1
ATOM 2388 N N . TYR A 1 305 ? 1.243 2.486 -15.187 1.00 97.94 305 TYR A N 1
ATOM 2389 C CA . TYR A 1 305 ? 2.247 1.695 -14.489 1.00 97.94 305 TYR A CA 1
ATOM 2390 C C . TYR A 1 305 ? 3.537 1.690 -15.306 1.00 97.94 305 TYR A C 1
ATOM 2392 O O . TYR A 1 305 ? 3.535 1.274 -16.466 1.00 97.94 305 TYR A O 1
ATOM 2400 N N . LEU A 1 306 ? 4.627 2.155 -14.706 1.00 97.62 306 LEU A N 1
ATOM 2401 C CA . LEU A 1 306 ? 5.968 2.112 -15.272 1.00 97.62 306 LEU A CA 1
ATOM 2402 C C . LEU A 1 306 ? 6.765 1.026 -14.549 1.00 97.62 306 LEU A C 1
ATOM 2404 O O . LEU A 1 306 ? 6.719 0.938 -13.326 1.00 97.62 306 LEU A O 1
ATOM 2408 N N . LEU A 1 307 ? 7.505 0.208 -15.288 1.00 96.50 307 LEU A N 1
ATOM 2409 C CA . LEU A 1 307 ? 8.343 -0.844 -14.732 1.00 96.50 307 LEU A CA 1
ATOM 2410 C C . LEU A 1 307 ? 9.704 -0.845 -15.414 1.00 96.50 307 LEU A C 1
ATOM 2412 O O . LEU A 1 307 ? 9.802 -0.990 -16.635 1.00 96.50 307 LEU A O 1
ATOM 2416 N N . GLN A 1 308 ? 10.753 -0.755 -14.609 1.00 95.31 308 GLN A N 1
ATOM 2417 C CA . GLN A 1 308 ? 12.132 -0.894 -15.046 1.00 95.31 308 GLN A CA 1
ATOM 2418 C C . GLN A 1 308 ? 12.881 -1.716 -14.000 1.00 95.31 308 GLN A C 1
ATOM 2420 O O . GLN A 1 308 ? 13.213 -1.210 -12.932 1.00 95.31 308 GLN A O 1
ATOM 2425 N N . ILE A 1 309 ? 13.140 -2.990 -14.294 1.00 94.44 309 ILE A N 1
ATOM 2426 C CA . ILE A 1 309 ? 13.791 -3.907 -13.353 1.00 94.44 309 ILE A CA 1
ATOM 2427 C C . ILE A 1 309 ? 14.984 -4.585 -14.017 1.00 94.44 309 ILE A C 1
ATOM 2429 O O . ILE A 1 309 ? 14.858 -5.215 -15.068 1.00 94.44 309 ILE A O 1
ATOM 2433 N N . ASN A 1 310 ? 16.124 -4.524 -13.337 1.00 94.62 310 ASN A N 1
ATOM 2434 C CA . ASN A 1 310 ? 17.266 -5.384 -13.575 1.00 94.62 310 ASN A CA 1
ATOM 2435 C C . ASN A 1 310 ? 17.231 -6.544 -12.571 1.00 94.62 310 ASN A C 1
ATOM 2437 O O . ASN A 1 310 ? 17.602 -6.401 -11.408 1.00 94.62 310 ASN A O 1
ATOM 2441 N N . ILE A 1 311 ? 16.764 -7.714 -13.005 1.00 92.88 311 ILE A N 1
ATOM 2442 C CA . ILE A 1 311 ? 16.641 -8.889 -12.123 1.00 92.88 311 ILE A CA 1
ATOM 2443 C C . ILE A 1 311 ? 17.984 -9.565 -11.804 1.00 92.88 311 ILE A C 1
ATOM 2445 O O . ILE A 1 311 ? 17.999 -10.517 -11.013 1.00 92.88 311 ILE A O 1
ATOM 2449 N N . LYS A 1 312 ? 19.076 -9.099 -12.437 1.00 93.75 312 LYS A N 1
ATOM 2450 C CA . LYS A 1 312 ? 20.450 -9.602 -12.307 1.00 93.75 312 LYS A CA 1
ATOM 2451 C C . LYS A 1 312 ? 20.570 -11.117 -12.566 1.00 93.75 312 LYS A C 1
ATOM 2453 O O . LYS A 1 312 ? 19.631 -11.809 -12.979 1.00 93.75 312 LYS A O 1
ATOM 2458 N N . GLY A 1 313 ? 21.768 -11.649 -12.335 1.00 91.38 313 GLY A N 1
ATOM 2459 C CA . GLY A 1 313 ? 22.088 -13.065 -12.513 1.00 91.38 313 GLY A CA 1
ATOM 2460 C C . GLY A 1 313 ? 22.168 -13.507 -13.980 1.00 91.38 313 GLY A C 1
ATOM 2461 O O . GLY A 1 313 ? 22.051 -12.720 -14.915 1.00 91.38 313 GLY A O 1
ATOM 2462 N N . ALA A 1 314 ? 22.378 -14.806 -14.189 1.00 89.69 314 ALA A N 1
ATOM 2463 C CA . ALA A 1 314 ? 22.618 -15.390 -15.510 1.00 89.69 314 ALA A CA 1
ATOM 2464 C C . ALA A 1 314 ? 21.323 -15.789 -16.251 1.00 89.69 314 ALA A C 1
ATOM 2466 O O . ALA A 1 314 ? 21.232 -16.885 -16.806 1.00 89.69 314 ALA A O 1
ATOM 2467 N N . ILE A 1 315 ? 20.300 -14.924 -16.253 1.00 89.06 315 ILE A N 1
ATOM 2468 C CA . ILE A 1 315 ? 19.066 -15.171 -17.016 1.00 89.06 315 ILE A CA 1
ATOM 2469 C C . ILE A 1 315 ? 19.221 -14.601 -18.430 1.00 89.06 315 ILE A C 1
ATOM 2471 O O . ILE A 1 315 ? 19.506 -13.413 -18.585 1.00 89.06 315 ILE A O 1
ATOM 2475 N N . PRO A 1 316 ? 18.988 -15.397 -19.488 1.00 87.38 316 PRO A N 1
ATOM 2476 C CA . PRO A 1 316 ? 19.013 -14.879 -20.847 1.00 87.38 316 PRO A CA 1
ATOM 2477 C C . PRO A 1 316 ? 18.011 -13.733 -21.043 1.00 87.38 316 PRO A C 1
ATOM 2479 O O . PRO A 1 316 ? 16.833 -13.877 -20.714 1.00 87.38 316 PRO A O 1
ATOM 2482 N N . LYS A 1 317 ? 18.445 -12.628 -21.668 1.00 87.38 317 LYS A N 1
ATOM 2483 C CA . LYS A 1 317 ? 17.602 -11.437 -21.908 1.00 87.38 317 LYS A CA 1
ATOM 2484 C C . LYS A 1 317 ? 16.258 -11.776 -22.566 1.00 87.38 317 LYS A C 1
ATOM 2486 O O . LYS A 1 317 ? 15.236 -11.198 -22.218 1.00 87.38 317 LYS A O 1
ATOM 2491 N N . TRP A 1 318 ? 16.233 -12.740 -23.490 1.00 86.56 318 TRP A N 1
ATOM 2492 C CA . TRP A 1 318 ? 14.992 -13.156 -24.148 1.00 86.56 318 TRP A CA 1
ATOM 2493 C C . TRP A 1 318 ? 13.958 -13.723 -23.162 1.00 86.56 318 TRP A C 1
ATOM 2495 O O . TRP A 1 318 ? 12.773 -13.487 -23.357 1.00 86.56 318 TRP A O 1
ATOM 2505 N N . ALA A 1 319 ? 14.382 -14.417 -22.100 1.00 86.56 319 ALA A N 1
ATOM 2506 C CA . ALA A 1 319 ? 13.482 -14.981 -21.096 1.00 86.56 319 ALA A CA 1
ATOM 2507 C C . ALA A 1 319 ? 12.888 -13.883 -20.202 1.00 86.56 319 ALA A C 1
ATOM 2509 O O . ALA A 1 319 ? 11.686 -13.882 -19.949 1.00 86.56 319 ALA A O 1
ATOM 2510 N N . VAL A 1 320 ? 13.704 -12.898 -19.809 1.00 85.44 320 VAL A N 1
ATOM 2511 C CA . VAL A 1 320 ? 13.236 -11.693 -19.097 1.00 85.44 320 VAL A CA 1
ATOM 2512 C C . VAL A 1 320 ? 12.214 -10.932 -19.945 1.00 85.44 320 VAL A C 1
ATOM 2514 O O . VAL A 1 320 ? 11.135 -10.576 -19.480 1.00 85.44 320 VAL A O 1
ATOM 2517 N N . ASN A 1 321 ? 12.506 -10.772 -21.234 1.00 84.31 321 ASN A N 1
ATOM 2518 C CA . ASN A 1 321 ? 11.640 -10.049 -22.159 1.00 84.31 321 ASN A CA 1
ATOM 2519 C C . ASN A 1 321 ? 10.307 -10.761 -22.451 1.00 84.31 321 ASN A C 1
ATOM 2521 O O . ASN A 1 321 ? 9.370 -10.108 -22.909 1.00 84.31 321 ASN A O 1
ATOM 2525 N N . LEU A 1 322 ? 10.206 -12.077 -22.225 1.00 85.50 322 LEU A N 1
ATOM 2526 C CA . LEU A 1 322 ? 8.947 -12.818 -22.375 1.00 85.50 322 LEU A CA 1
ATOM 2527 C C . LEU A 1 322 ? 7.966 -12.532 -21.235 1.00 85.50 322 LEU A C 1
ATOM 2529 O O . LEU A 1 322 ? 6.757 -12.552 -21.462 1.00 85.50 322 LEU A O 1
ATOM 2533 N N . VAL A 1 323 ? 8.469 -12.263 -20.027 1.00 85.50 323 VAL A N 1
ATOM 2534 C CA . VAL A 1 323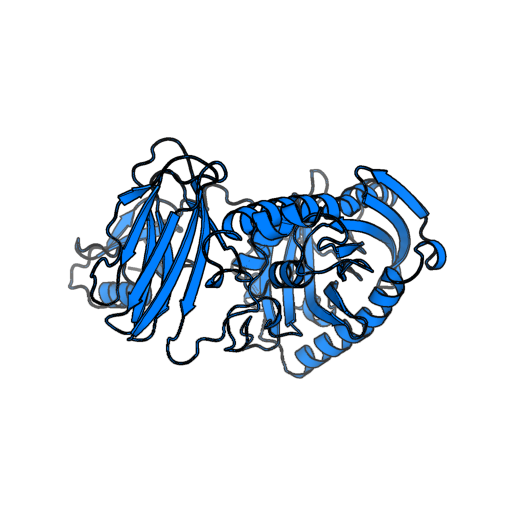 ? 7.626 -12.009 -18.848 1.00 85.50 323 VAL A CA 1
ATOM 2535 C C . VAL A 1 323 ? 7.278 -10.532 -18.674 1.00 85.50 323 VAL A C 1
ATOM 2537 O O . VAL A 1 323 ? 6.254 -10.229 -18.067 1.00 85.50 323 VAL A O 1
ATOM 2540 N N . GLY A 1 324 ? 8.056 -9.613 -19.255 1.00 84.56 324 GLY A N 1
ATOM 2541 C CA . GLY A 1 324 ? 7.804 -8.167 -19.190 1.00 84.56 324 GLY A CA 1
ATOM 2542 C C . GLY A 1 324 ? 6.356 -7.762 -19.517 1.00 84.56 324 GLY A C 1
ATOM 2543 O O . GLY A 1 324 ? 5.719 -7.105 -18.693 1.00 84.56 324 GLY A O 1
ATOM 2544 N N . PRO A 1 325 ? 5.763 -8.210 -20.643 1.00 87.75 325 PRO A N 1
ATOM 2545 C CA . PRO A 1 325 ? 4.362 -7.916 -20.955 1.00 87.75 325 PRO A CA 1
ATOM 2546 C C . PRO A 1 325 ? 3.370 -8.409 -19.898 1.00 87.75 325 PRO A C 1
ATOM 2548 O O . PRO A 1 325 ? 2.372 -7.743 -19.644 1.00 87.75 325 PRO A O 1
ATOM 2551 N N . GLN A 1 326 ? 3.636 -9.564 -19.277 1.00 88.38 326 GLN A N 1
ATOM 2552 C CA . GLN A 1 326 ? 2.785 -10.107 -18.216 1.00 88.38 326 GLN A CA 1
ATOM 2553 C C . GLN A 1 326 ? 2.884 -9.272 -16.939 1.00 88.38 326 GLN A C 1
ATOM 2555 O O . GLN A 1 326 ? 1.870 -9.071 -16.279 1.00 88.38 326 GLN A O 1
ATOM 2560 N N . GLN A 1 327 ? 4.066 -8.733 -16.629 1.00 89.12 327 GLN A N 1
ATOM 2561 C CA . GLN A 1 327 ? 4.243 -7.794 -15.519 1.00 89.12 327 GLN A CA 1
ATOM 2562 C C . GLN A 1 327 ? 3.485 -6.483 -15.761 1.00 89.12 327 GLN A C 1
ATOM 2564 O O . GLN A 1 327 ? 2.894 -5.931 -14.839 1.00 89.12 327 GLN A O 1
ATOM 2569 N N . GLY A 1 328 ? 3.386 -6.029 -17.015 1.00 90.00 328 GLY A N 1
ATOM 2570 C CA . GLY A 1 328 ? 2.525 -4.899 -17.381 1.00 90.00 328 GLY A CA 1
ATOM 2571 C C . GLY A 1 328 ? 1.046 -5.098 -17.011 1.00 90.00 328 GLY A C 1
ATOM 2572 O O . GLY A 1 328 ? 0.334 -4.142 -16.701 1.00 90.00 328 GLY A O 1
ATOM 2573 N N . LEU A 1 329 ? 0.584 -6.351 -16.935 1.00 90.25 329 LEU A N 1
ATOM 2574 C CA . LEU A 1 329 ? -0.773 -6.686 -16.500 1.00 90.25 329 LEU A CA 1
ATOM 2575 C C . LEU A 1 329 ? -0.976 -6.581 -14.980 1.00 90.25 329 LEU A C 1
ATOM 2577 O O . LEU A 1 329 ? -2.105 -6.769 -14.529 1.00 90.25 329 LEU A O 1
ATOM 2581 N N . ASN A 1 330 ? 0.036 -6.219 -14.181 1.00 90.19 330 ASN A N 1
ATOM 2582 C CA . ASN A 1 330 ? -0.160 -5.870 -12.764 1.00 90.19 330 ASN A CA 1
ATOM 2583 C C . ASN A 1 330 ? -1.186 -4.734 -12.611 1.00 90.19 330 ASN A C 1
ATOM 2585 O O . ASN A 1 330 ? -2.003 -4.749 -11.690 1.00 90.19 330 ASN A O 1
ATOM 2589 N N . VAL A 1 331 ? -1.253 -3.829 -13.595 1.00 93.88 331 VAL A N 1
ATOM 2590 C CA . VAL A 1 331 ? -2.262 -2.764 -13.652 1.00 93.88 331 VAL A CA 1
ATOM 2591 C C . VAL A 1 331 ? -3.703 -3.303 -13.717 1.00 93.88 331 VAL A C 1
ATOM 2593 O O . VAL A 1 331 ? -4.630 -2.656 -13.232 1.00 93.88 331 VAL A O 1
ATOM 2596 N N . LYS A 1 332 ? -3.905 -4.521 -14.248 1.00 93.19 332 LYS A N 1
ATOM 2597 C CA . LYS A 1 332 ? -5.202 -5.213 -14.217 1.00 93.19 332 LYS A CA 1
ATOM 2598 C C . LYS A 1 332 ? -5.631 -5.500 -12.786 1.00 93.19 332 LYS A C 1
ATOM 2600 O O . LYS A 1 332 ? -6.770 -5.227 -12.436 1.00 93.19 332 LYS A O 1
ATOM 2605 N N . ARG A 1 333 ? -4.720 -6.018 -11.955 1.00 89.44 333 ARG A N 1
ATOM 2606 C CA . ARG A 1 333 ? -5.014 -6.351 -10.553 1.00 89.44 333 ARG A CA 1
ATOM 2607 C C . ARG A 1 333 ? -5.305 -5.098 -9.740 1.00 89.44 333 ARG A C 1
ATOM 2609 O O . ARG A 1 333 ? -6.258 -5.099 -8.970 1.00 89.44 333 ARG A O 1
ATOM 2616 N N . VAL A 1 334 ? -4.555 -4.019 -9.983 1.00 92.06 334 VAL A N 1
ATOM 2617 C CA . VAL A 1 334 ? -4.842 -2.698 -9.400 1.00 92.06 334 VAL A CA 1
ATOM 2618 C C . VAL A 1 334 ? -6.254 -2.243 -9.766 1.00 92.06 334 VAL A C 1
ATOM 2620 O O . VAL A 1 334 ? -7.024 -1.882 -8.881 1.00 92.06 334 VAL A O 1
ATOM 2623 N N . ARG A 1 335 ? -6.626 -2.302 -11.052 1.00 93.62 335 ARG A N 1
ATOM 2624 C CA . ARG A 1 335 ? -7.976 -1.940 -11.503 1.00 93.62 335 ARG A CA 1
ATOM 2625 C C . ARG A 1 335 ? -9.045 -2.813 -10.863 1.00 93.62 335 ARG A C 1
ATOM 2627 O O . ARG A 1 335 ? -10.027 -2.283 -10.363 1.00 93.62 335 ARG A O 1
ATOM 2634 N N . ASP A 1 336 ? -8.883 -4.127 -10.902 1.00 91.00 336 ASP A N 1
ATOM 2635 C CA . ASP A 1 336 ? -9.895 -5.057 -10.407 1.00 91.00 336 ASP A CA 1
ATOM 2636 C C . ASP A 1 336 ? -10.082 -4.887 -8.882 1.00 91.00 336 ASP A C 1
ATOM 2638 O O . ASP A 1 336 ? -11.212 -4.892 -8.392 1.00 91.00 336 ASP A O 1
ATOM 2642 N N . TYR A 1 337 ? -8.999 -4.617 -8.141 1.00 86.44 337 TYR A N 1
ATOM 2643 C CA . TYR A 1 337 ? -9.061 -4.227 -6.730 1.00 86.44 337 TYR A CA 1
ATOM 2644 C C . TYR A 1 337 ? -9.784 -2.890 -6.529 1.00 86.44 337 TYR A C 1
ATOM 2646 O O . TYR A 1 337 ? -10.703 -2.805 -5.718 1.00 86.44 337 TYR A O 1
ATOM 2654 N N . ALA A 1 338 ? -9.413 -1.858 -7.287 1.00 88.38 338 ALA A N 1
ATOM 2655 C CA . ALA A 1 338 ? -10.043 -0.544 -7.224 1.00 88.38 338 ALA A CA 1
ATOM 2656 C C . ALA A 1 338 ? -11.547 -0.599 -7.536 1.00 88.38 338 ALA A C 1
ATOM 2658 O O . ALA A 1 338 ? -12.333 0.076 -6.880 1.00 88.38 338 ALA A O 1
ATOM 2659 N N . LEU A 1 339 ? -11.961 -1.436 -8.490 1.00 87.75 339 LEU A N 1
ATOM 2660 C CA . LEU A 1 339 ? -13.368 -1.685 -8.800 1.00 87.75 339 LEU A CA 1
ATOM 2661 C C . LEU A 1 339 ? -14.091 -2.354 -7.630 1.00 87.75 339 LEU A C 1
ATOM 2663 O O . LEU A 1 339 ? -15.167 -1.895 -7.258 1.00 87.75 339 LEU A O 1
ATOM 2667 N N . LYS A 1 340 ? -13.483 -3.371 -7.001 1.00 84.50 340 LYS A N 1
ATOM 2668 C CA . LYS A 1 340 ? -14.042 -3.987 -5.789 1.00 84.50 340 LYS A CA 1
ATOM 2669 C C . LYS A 1 340 ? -14.216 -2.947 -4.678 1.00 84.50 340 LYS A C 1
ATOM 2671 O O . LYS A 1 340 ? -15.288 -2.876 -4.089 1.00 84.50 340 LYS A O 1
ATOM 2676 N N . GLN A 1 341 ? -13.203 -2.113 -4.434 1.00 81.69 341 GLN A N 1
ATOM 2677 C CA . GLN A 1 341 ? -13.280 -1.035 -3.442 1.00 81.69 341 GLN A CA 1
ATOM 2678 C C . GLN A 1 341 ? -14.377 -0.029 -3.783 1.00 81.69 341 GLN A C 1
ATOM 2680 O O . GLN A 1 341 ? -15.200 0.289 -2.936 1.00 81.69 341 GLN A O 1
ATOM 2685 N N . ARG A 1 342 ? -14.461 0.417 -5.037 1.00 83.25 342 ARG A N 1
ATOM 2686 C CA . ARG A 1 342 ? -15.523 1.315 -5.500 1.00 83.25 342 ARG A CA 1
ATOM 2687 C C . ARG A 1 342 ? -16.910 0.738 -5.255 1.00 83.25 342 ARG A C 1
ATOM 2689 O O . ARG A 1 342 ? -17.785 1.466 -4.802 1.00 83.25 342 ARG A O 1
ATOM 2696 N N . ASP A 1 343 ? -17.120 -0.532 -5.582 1.00 83.69 343 ASP A N 1
ATOM 2697 C CA . ASP A 1 343 ? -18.419 -1.181 -5.424 1.00 83.69 343 ASP A CA 1
ATOM 2698 C C . ASP A 1 343 ? -18.806 -1.264 -3.939 1.00 83.69 343 ASP A C 1
ATOM 2700 O O . ASP A 1 343 ? -19.957 -0.999 -3.598 1.00 83.69 343 ASP A O 1
ATOM 2704 N N . ILE A 1 344 ? -17.837 -1.524 -3.052 1.00 83.12 344 ILE A N 1
ATOM 2705 C CA . ILE A 1 344 ? -18.033 -1.486 -1.596 1.00 83.12 344 ILE A CA 1
ATOM 2706 C C . ILE A 1 344 ? -18.350 -0.062 -1.121 1.00 83.12 344 ILE A C 1
ATOM 2708 O O . ILE A 1 344 ? -19.318 0.142 -0.399 1.00 83.12 344 ILE A O 1
ATOM 2712 N N . ILE A 1 345 ? -17.588 0.946 -1.546 1.00 79.94 345 ILE A N 1
ATOM 2713 C CA . ILE A 1 345 ? -17.831 2.332 -1.125 1.00 79.94 345 ILE A CA 1
ATOM 2714 C C . ILE A 1 345 ? -19.204 2.793 -1.642 1.00 79.94 345 ILE A C 1
ATOM 2716 O O . ILE A 1 345 ? -19.982 3.370 -0.891 1.00 79.94 345 ILE A O 1
ATOM 2720 N N . THR A 1 346 ? -19.558 2.474 -2.894 1.00 79.19 346 THR A N 1
ATOM 2721 C CA . THR A 1 346 ? -20.884 2.761 -3.498 1.00 79.19 346 THR A CA 1
ATOM 2722 C C . THR A 1 346 ? -22.017 2.095 -2.729 1.00 79.19 346 THR A C 1
ATOM 2724 O O . THR A 1 346 ? -23.125 2.622 -2.689 1.00 79.19 346 THR A O 1
ATOM 2727 N N . HIS A 1 347 ? -21.745 0.961 -2.091 1.00 83.38 347 HIS A N 1
ATOM 2728 C CA . HIS A 1 347 ? -22.700 0.287 -1.228 1.00 83.38 347 HIS A CA 1
ATOM 2729 C C . HIS A 1 347 ? -22.950 1.044 0.091 1.00 83.38 347 HIS A C 1
ATOM 2731 O O . HIS A 1 347 ? -24.080 1.045 0.573 1.00 83.38 347 HIS A O 1
ATOM 2737 N N . PHE A 1 348 ? -21.937 1.731 0.627 1.00 82.38 348 PHE A N 1
ATOM 2738 C CA . PHE A 1 348 ? -22.043 2.577 1.826 1.00 82.38 348 PHE A CA 1
ATOM 2739 C C . PHE A 1 348 ? -22.571 4.001 1.544 1.00 82.38 348 PHE A C 1
ATOM 2741 O O . PHE A 1 348 ? -23.196 4.619 2.404 1.00 82.38 348 PHE A O 1
ATOM 2748 N N . PHE A 1 349 ? -22.388 4.513 0.319 1.00 69.56 349 PHE A N 1
ATOM 2749 C CA . PHE A 1 349 ? -22.622 5.919 -0.069 1.00 69.56 349 PHE A CA 1
ATOM 2750 C C . PHE A 1 349 ? -24.023 6.498 0.242 1.00 69.56 349 PHE A C 1
ATOM 2752 O O . PHE A 1 349 ? -24.169 7.720 0.336 1.00 69.56 349 PHE A O 1
ATOM 2759 N N . ASP A 1 350 ? -25.052 5.658 0.386 1.00 66.31 350 ASP A N 1
ATOM 2760 C CA . ASP A 1 350 ? -26.454 6.093 0.459 1.00 66.31 350 ASP A CA 1
ATOM 2761 C C . ASP A 1 350 ? -26.991 6.357 1.862 1.00 66.31 350 ASP A C 1
ATOM 2763 O O . ASP A 1 350 ? -28.043 6.988 2.000 1.00 66.31 350 ASP A O 1
ATOM 2767 N N . LYS A 1 351 ? -26.340 5.828 2.899 1.00 68.50 351 LYS A N 1
ATOM 2768 C CA . LYS A 1 351 ? -27.011 5.630 4.190 1.00 68.50 351 LYS A CA 1
ATOM 2769 C C . LYS A 1 351 ? -26.458 6.500 5.314 1.00 68.50 351 LYS A C 1
ATOM 2771 O O . LYS A 1 351 ? -27.257 7.052 6.070 1.00 68.50 351 LYS A O 1
ATOM 2776 N N . ASN A 1 352 ? -25.143 6.714 5.356 1.00 74.88 352 ASN A N 1
ATOM 2777 C CA . ASN A 1 352 ? -24.477 7.595 6.318 1.00 74.88 352 ASN A CA 1
ATOM 2778 C C . ASN A 1 352 ? -23.593 8.610 5.585 1.00 74.88 352 ASN A C 1
ATOM 2780 O O . ASN A 1 352 ? -22.404 8.391 5.359 1.00 74.88 352 ASN A O 1
ATOM 2784 N N . THR A 1 353 ? -24.162 9.764 5.229 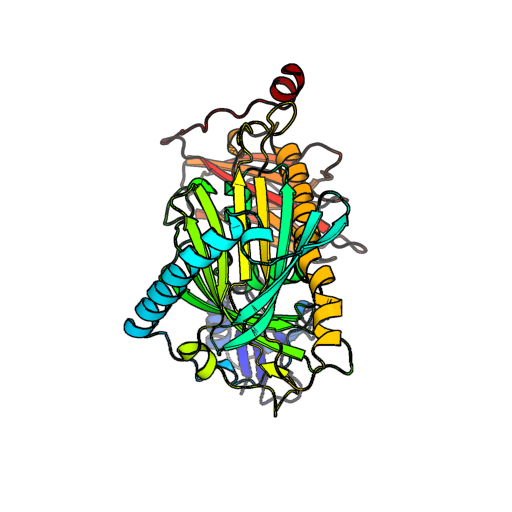1.00 73.75 353 THR A N 1
ATOM 2785 C CA . THR A 1 353 ? -23.414 10.798 4.498 1.00 73.75 353 THR A CA 1
ATOM 2786 C C . THR A 1 353 ? -22.225 11.357 5.279 1.00 73.75 353 THR A C 1
ATOM 2788 O O . THR A 1 353 ? -21.316 11.900 4.657 1.00 73.75 353 THR A O 1
ATOM 2791 N N . GLU A 1 354 ? -22.205 11.231 6.614 1.00 73.88 354 GLU A N 1
ATOM 2792 C CA . GLU A 1 354 ? -21.042 11.606 7.430 1.00 73.88 354 GLU A CA 1
ATOM 2793 C C . GLU A 1 354 ? -19.834 10.691 7.210 1.00 73.88 354 GLU A C 1
ATOM 2795 O O . GLU A 1 354 ? -18.708 11.132 7.416 1.00 73.88 354 GLU A O 1
ATOM 2800 N N . LEU A 1 355 ? -20.054 9.448 6.773 1.00 76.62 355 LEU A N 1
ATOM 2801 C CA . LEU A 1 355 ? -18.995 8.482 6.480 1.00 76.62 355 LEU A CA 1
ATOM 2802 C C . LEU A 1 355 ? -18.510 8.562 5.022 1.00 76.62 355 LEU A C 1
ATOM 2804 O O . LEU A 1 355 ? -17.525 7.924 4.650 1.00 76.62 355 LEU A O 1
ATOM 2808 N N . ASN A 1 356 ? -19.145 9.386 4.183 1.00 73.38 356 ASN A N 1
ATOM 2809 C CA . ASN A 1 356 ? -18.737 9.536 2.790 1.00 73.38 356 ASN A CA 1
ATOM 2810 C C . ASN A 1 356 ? -17.334 10.156 2.693 1.00 73.38 356 ASN A C 1
ATOM 2812 O O . ASN A 1 356 ? -17.070 11.234 3.224 1.00 73.38 356 ASN A O 1
ATOM 2816 N N . GLY A 1 357 ? -16.445 9.479 1.962 1.00 65.94 357 GLY A N 1
ATOM 2817 C CA . GLY A 1 357 ? -15.054 9.900 1.770 1.00 65.94 357 GLY A CA 1
ATOM 2818 C C . GLY A 1 357 ? -14.073 9.378 2.823 1.00 65.94 357 GLY A C 1
ATOM 2819 O O . GLY A 1 357 ? -12.875 9.614 2.677 1.00 65.94 357 GLY A O 1
ATOM 2820 N N . PHE A 1 358 ? -14.537 8.651 3.844 1.00 73.94 358 PHE A N 1
ATOM 2821 C CA . PHE A 1 358 ? -13.651 7.940 4.766 1.00 73.94 358 PHE A CA 1
ATOM 2822 C C . PHE A 1 358 ? -13.124 6.645 4.140 1.00 73.94 358 PHE A C 1
ATOM 2824 O O . PHE A 1 358 ? -13.720 6.071 3.226 1.00 73.94 358 PHE A O 1
ATOM 2831 N N . GLU A 1 359 ? -11.958 6.200 4.610 1.00 73.94 359 GLU A N 1
ATOM 2832 C CA . GLU A 1 359 ? -11.378 4.935 4.171 1.00 73.94 359 GLU A CA 1
ATOM 2833 C C . GLU A 1 359 ? -12.242 3.765 4.645 1.00 73.94 359 GLU A C 1
ATOM 2835 O O . GLU A 1 359 ? -12.461 3.581 5.842 1.00 73.94 359 GLU A O 1
ATOM 2840 N N . VAL A 1 360 ? -12.676 2.940 3.694 1.00 83.19 360 VAL A N 1
ATOM 2841 C CA . VAL A 1 360 ? -13.255 1.636 4.000 1.00 83.19 360 VAL A CA 1
ATOM 2842 C C . VAL A 1 360 ? -12.123 0.658 4.282 1.00 83.19 360 VAL A C 1
ATOM 2844 O O . VAL A 1 360 ? -11.336 0.308 3.400 1.00 83.19 360 VAL A O 1
ATOM 2847 N N . LEU A 1 361 ? -12.063 0.197 5.523 1.00 84.81 361 LEU A N 1
ATOM 2848 C CA . LEU A 1 361 ? -11.132 -0.820 5.982 1.00 84.81 361 LEU A CA 1
ATOM 2849 C C . LEU A 1 361 ? -11.719 -2.215 5.755 1.00 84.81 361 LEU A C 1
ATOM 2851 O O . LEU A 1 361 ? -12.927 -2.392 5.585 1.00 84.81 361 LEU A O 1
ATOM 2855 N N . SER A 1 362 ? -10.858 -3.231 5.757 1.00 87.56 362 SER A N 1
ATOM 2856 C CA . SER A 1 362 ? -11.285 -4.624 5.634 1.00 87.56 362 SER A CA 1
ATOM 2857 C C . SER A 1 362 ? -10.491 -5.543 6.549 1.00 87.56 362 SER A C 1
ATOM 2859 O O . SER A 1 362 ? -9.263 -5.451 6.574 1.00 87.56 362 SER A O 1
ATOM 2861 N N . ALA A 1 363 ? -11.165 -6.484 7.203 1.00 87.88 363 ALA A N 1
ATOM 2862 C CA . ALA A 1 363 ? -10.533 -7.537 7.992 1.00 87.88 363 ALA A CA 1
ATOM 2863 C C . ALA A 1 363 ? -11.083 -8.911 7.592 1.00 87.88 363 ALA A C 1
ATOM 2865 O O . ALA A 1 363 ? -12.293 -9.089 7.449 1.00 87.88 363 ALA A O 1
ATOM 2866 N N . THR A 1 364 ? -10.192 -9.891 7.410 1.00 88.19 364 THR A N 1
ATOM 2867 C CA . THR A 1 364 ? -10.580 -11.302 7.272 1.00 88.19 364 THR A CA 1
ATOM 2868 C C . THR A 1 364 ? -10.484 -11.961 8.638 1.00 88.19 364 THR A C 1
ATOM 2870 O O . THR A 1 364 ? -9.426 -11.967 9.258 1.00 88.19 364 THR A O 1
ATOM 2873 N N . ILE A 1 365 ? -11.603 -12.493 9.107 1.00 89.94 365 ILE A N 1
ATOM 2874 C CA . ILE A 1 365 ? -11.773 -13.049 10.442 1.00 89.94 365 ILE A CA 1
ATOM 2875 C C . ILE A 1 365 ? -11.894 -14.551 10.292 1.00 89.94 365 ILE A C 1
ATOM 2877 O O . ILE A 1 365 ? -12.894 -15.064 9.777 1.00 89.94 365 ILE A O 1
ATOM 2881 N N . ASP A 1 366 ? -10.860 -15.260 10.719 1.00 86.06 366 ASP A N 1
ATOM 2882 C CA . ASP A 1 366 ? -10.837 -16.708 10.627 1.00 86.06 366 ASP A CA 1
ATOM 2883 C C . ASP A 1 366 ? -11.951 -17.383 11.426 1.00 86.06 366 ASP A C 1
ATOM 2885 O O . ASP A 1 366 ? -12.570 -16.828 12.337 1.00 86.06 366 ASP A O 1
ATOM 2889 N N . LYS A 1 367 ? -12.254 -18.624 11.046 1.00 89.62 367 LYS A N 1
ATOM 2890 C CA . LYS A 1 367 ? -13.209 -19.442 11.794 1.00 89.62 367 LYS A CA 1
ATOM 2891 C C . LYS A 1 367 ? -12.733 -19.629 13.236 1.00 89.62 367 LYS A C 1
ATOM 2893 O O . LYS A 1 367 ? -11.575 -19.980 13.480 1.00 89.62 367 LYS A O 1
ATOM 2898 N N . GLY A 1 368 ? -13.640 -19.461 14.191 1.00 90.81 368 GLY A N 1
ATOM 2899 C CA . GLY A 1 368 ? -13.309 -19.636 15.600 1.00 90.81 368 GLY A CA 1
ATOM 2900 C C . GLY A 1 368 ? -12.491 -18.486 16.203 1.00 90.81 368 GLY A C 1
ATOM 2901 O O . GLY A 1 368 ? -12.025 -18.640 17.328 1.00 90.81 368 GLY A O 1
ATOM 2902 N N . THR A 1 369 ? -12.292 -17.371 15.490 1.00 92.75 369 THR A N 1
ATOM 2903 C CA . THR A 1 369 ? -11.544 -16.202 15.985 1.00 92.75 369 THR A CA 1
ATOM 2904 C C . THR A 1 369 ? -12.408 -14.939 15.991 1.00 92.75 369 THR A C 1
ATOM 2906 O O . THR A 1 369 ? -13.579 -14.958 15.609 1.00 92.75 369 THR A O 1
ATOM 2909 N N . SER A 1 370 ? -11.843 -13.829 16.462 1.00 93.69 370 SER A N 1
ATOM 2910 C CA . SER A 1 370 ? -12.468 -12.509 16.411 1.00 93.69 370 SER A CA 1
ATOM 2911 C C . SER A 1 370 ? -11.462 -11.465 15.959 1.00 93.69 370 SER A C 1
ATOM 2913 O O . SER A 1 370 ? -10.272 -11.608 16.230 1.00 93.69 370 SER A O 1
ATOM 2915 N N . PHE A 1 371 ? -11.957 -10.400 15.345 1.00 94.75 371 PHE A N 1
ATOM 2916 C CA . PHE A 1 371 ? -11.193 -9.202 15.033 1.00 94.75 371 PHE A CA 1
ATOM 2917 C C . PHE A 1 371 ? -11.686 -8.042 15.895 1.00 94.75 371 PHE A C 1
ATOM 2919 O O . PHE A 1 371 ? -12.888 -7.919 16.149 1.00 94.75 371 PHE A O 1
ATOM 2926 N N . GLN A 1 372 ? -10.754 -7.211 16.353 1.00 95.25 372 GLN A N 1
ATOM 2927 C CA . GLN A 1 372 ? -11.047 -6.032 17.155 1.00 95.25 372 GLN A CA 1
ATOM 2928 C C . GLN A 1 372 ? -10.275 -4.832 16.621 1.00 95.25 372 GLN A C 1
ATOM 2930 O O . GLN A 1 372 ? -9.143 -4.965 16.159 1.00 95.25 372 GLN A O 1
ATOM 2935 N N . THR A 1 373 ? -10.890 -3.661 16.707 1.00 91.25 373 THR A N 1
ATOM 2936 C CA . THR A 1 373 ? -10.222 -2.379 16.485 1.00 91.25 373 THR A CA 1
ATOM 2937 C C . THR A 1 373 ? -10.654 -1.397 17.561 1.00 91.25 373 THR A C 1
ATOM 2939 O O . THR A 1 373 ? -11.709 -1.567 18.177 1.00 91.25 373 THR A O 1
ATOM 2942 N N . THR A 1 374 ? -9.840 -0.377 17.796 1.00 91.12 374 THR A N 1
ATOM 2943 C CA . THR A 1 374 ? -10.081 0.622 18.830 1.00 91.12 374 THR A CA 1
ATOM 2944 C C . THR A 1 374 ? -10.170 2.018 18.234 1.00 91.12 374 THR A C 1
ATOM 2946 O O . THR A 1 374 ? -9.588 2.310 17.189 1.00 91.12 374 THR A O 1
ATOM 2949 N N . ILE A 1 375 ? -10.931 2.888 18.891 1.00 89.88 375 ILE A N 1
ATOM 2950 C CA . ILE A 1 375 ? -11.032 4.299 18.533 1.00 89.88 375 ILE A CA 1
ATOM 2951 C C . ILE A 1 375 ? -11.175 5.146 19.788 1.00 89.88 375 ILE A C 1
ATOM 2953 O O . ILE A 1 375 ? -11.962 4.828 20.678 1.00 89.88 375 ILE A O 1
ATOM 2957 N N . GLU A 1 376 ? -10.392 6.214 19.868 1.00 91.31 376 GLU A N 1
ATOM 2958 C CA . GLU A 1 376 ? -10.513 7.197 20.935 1.00 91.31 376 GLU A CA 1
ATOM 2959 C C . GLU A 1 376 ? -11.660 8.157 20.610 1.00 91.31 376 GLU A C 1
ATOM 2961 O O . GLU A 1 376 ? -11.697 8.755 19.534 1.00 91.31 376 GLU A O 1
ATOM 2966 N N . VAL A 1 377 ? -12.618 8.274 21.529 1.00 93.38 377 VAL A N 1
ATOM 2967 C CA . VAL A 1 377 ? -13.822 9.092 21.360 1.00 93.38 377 VAL A CA 1
ATOM 2968 C C . VAL A 1 377 ? -13.909 10.074 22.529 1.00 93.38 377 VAL A C 1
ATOM 2970 O O . VAL A 1 377 ? -13.985 9.626 23.677 1.00 93.38 377 VAL A O 1
ATOM 2973 N N . PRO A 1 378 ? -13.900 11.398 22.286 1.00 93.75 378 PRO A N 1
ATOM 2974 C CA . PRO A 1 378 ? -14.111 12.388 23.335 1.00 93.75 378 PRO A CA 1
ATOM 2975 C C . PRO A 1 378 ? -15.522 12.303 23.926 1.00 93.75 378 PRO A C 1
ATOM 2977 O O . PRO A 1 378 ? -16.482 11.929 23.249 1.00 93.75 378 PRO A O 1
ATOM 2980 N N . GLU A 1 379 ? -15.664 12.703 25.189 1.00 94.94 379 GLU A N 1
ATOM 2981 C CA . GLU A 1 379 ? -16.967 12.777 25.854 1.00 94.94 379 GLU A CA 1
ATOM 2982 C C . GLU A 1 379 ? -17.915 13.707 25.083 1.00 94.94 379 GLU A C 1
ATOM 2984 O O . GLU A 1 379 ? -17.533 14.793 24.645 1.00 94.94 379 GLU A O 1
ATOM 2989 N N . GLY A 1 380 ? -19.161 13.271 24.901 1.00 94.12 380 GLY A N 1
ATOM 2990 C CA . GLY A 1 380 ? -20.184 14.017 24.174 1.00 94.12 380 GLY A CA 1
ATOM 2991 C C . GLY A 1 380 ? -20.065 13.958 22.649 1.00 94.12 380 GLY A C 1
ATOM 2992 O O . GLY A 1 380 ? -21.005 14.377 21.979 1.00 94.12 380 GLY A O 1
ATOM 2993 N N . SER A 1 381 ? -18.976 13.414 22.093 1.00 94.12 381 SER A N 1
ATOM 2994 C CA . SER A 1 381 ? -18.858 13.176 20.648 1.00 94.12 381 SER A CA 1
ATOM 2995 C C . SER A 1 381 ? -19.685 11.969 20.207 1.00 94.12 381 SER A C 1
ATOM 2997 O O . SER A 1 381 ? -19.997 11.084 21.008 1.00 94.12 381 SER A O 1
ATOM 2999 N N . GLU A 1 382 ? -20.046 11.913 18.927 1.00 93.81 382 GLU A N 1
ATOM 3000 C CA . GLU A 1 382 ? -20.735 10.761 18.346 1.00 93.81 382 GLU A CA 1
ATOM 3001 C C . GLU A 1 382 ? -19.742 9.833 17.650 1.00 93.81 382 GLU A C 1
ATOM 3003 O O . GLU A 1 382 ? -18.986 10.267 16.783 1.00 93.81 382 GLU A O 1
ATOM 3008 N N . LEU A 1 383 ? -19.773 8.543 17.985 1.00 93.94 383 LEU A N 1
ATOM 3009 C CA . LEU A 1 383 ? -19.157 7.515 17.155 1.00 93.94 383 LEU A CA 1
ATOM 3010 C C . LEU A 1 383 ? -20.191 7.065 16.122 1.00 93.94 383 LEU A C 1
ATOM 3012 O O . LEU A 1 383 ? -21.206 6.462 16.477 1.00 93.94 383 LEU A O 1
ATOM 3016 N N . VAL A 1 384 ? -19.925 7.359 14.852 1.00 93.00 384 VAL A N 1
ATOM 3017 C CA . VAL A 1 384 ? -20.728 6.911 13.711 1.00 93.00 384 VAL A CA 1
ATOM 3018 C C . VAL A 1 384 ? -19.967 5.789 13.025 1.00 93.00 384 VAL A C 1
ATOM 3020 O O . VAL A 1 384 ? -18.776 5.929 12.743 1.00 93.00 384 VAL A O 1
ATOM 3023 N N . PHE A 1 385 ? -20.628 4.665 12.771 1.00 93.75 385 PHE A N 1
ATOM 3024 C CA . PHE A 1 385 ? -19.980 3.508 12.168 1.00 93.75 385 PHE A CA 1
ATOM 3025 C C . PHE A 1 385 ? -20.924 2.758 11.238 1.00 93.75 385 PHE A C 1
ATOM 3027 O O . PHE A 1 385 ? -22.150 2.794 11.369 1.00 93.75 385 PHE A O 1
ATOM 3034 N N . GLU A 1 386 ? -20.324 2.042 10.299 1.00 94.56 386 GLU A N 1
ATOM 3035 C CA . GLU A 1 386 ? -21.046 1.218 9.346 1.00 94.56 386 GLU A CA 1
ATOM 3036 C C . GLU A 1 386 ? -20.146 0.079 8.861 1.00 94.56 386 GLU A C 1
ATOM 3038 O O . GLU A 1 386 ? -18.929 0.234 8.719 1.00 94.56 386 GLU A O 1
ATOM 3043 N N . TRP A 1 387 ? -20.735 -1.096 8.651 1.00 95.00 387 TRP A N 1
ATOM 3044 C CA . TRP A 1 387 ? -20.011 -2.257 8.158 1.00 95.00 387 TRP A CA 1
ATOM 3045 C C . TRP A 1 387 ? -20.909 -3.250 7.422 1.00 95.00 387 TRP A C 1
ATOM 3047 O O . TRP A 1 387 ? -22.131 -3.287 7.581 1.00 95.00 387 TRP A O 1
ATOM 3057 N N . VAL A 1 388 ? -20.279 -4.082 6.599 1.00 94.75 388 VAL A N 1
ATOM 3058 C CA . VAL A 1 388 ? -20.935 -5.118 5.801 1.00 94.75 388 VAL A CA 1
ATOM 3059 C C . VAL A 1 388 ? -20.005 -6.316 5.620 1.00 94.75 388 VAL A C 1
ATOM 3061 O O . VAL A 1 388 ? -18.782 -6.176 5.641 1.00 94.75 388 VAL A O 1
ATOM 3064 N N . LEU A 1 389 ? -20.568 -7.506 5.435 1.00 93.69 389 LEU A N 1
ATOM 3065 C CA . LEU A 1 389 ? -19.812 -8.716 5.127 1.00 93.69 389 LEU A CA 1
ATOM 3066 C C . LEU A 1 389 ? -19.783 -8.998 3.628 1.00 93.69 389 LEU A C 1
ATOM 3068 O O . LEU A 1 389 ? -20.679 -8.624 2.871 1.00 93.69 389 LEU A O 1
ATOM 3072 N N . GLU A 1 390 ? -18.778 -9.746 3.193 1.00 88.00 390 GLU A N 1
ATOM 3073 C CA . GLU A 1 390 ? -18.828 -10.376 1.873 1.00 88.00 390 GLU A CA 1
ATOM 3074 C C . GLU A 1 390 ? -19.958 -11.425 1.810 1.00 88.00 390 GLU A C 1
ATOM 3076 O O . GLU A 1 390 ? -20.707 -11.465 0.832 1.00 88.00 390 GLU A O 1
ATOM 3081 N N . ASP A 1 391 ? -20.126 -12.223 2.874 1.00 83.81 391 ASP A N 1
ATOM 3082 C CA . ASP A 1 391 ? -21.189 -13.225 3.038 1.00 83.81 391 ASP A CA 1
ATOM 3083 C C . ASP A 1 391 ? -21.346 -13.637 4.525 1.00 83.81 391 ASP A C 1
ATOM 3085 O O . ASP A 1 391 ? -20.465 -13.358 5.343 1.00 83.81 391 ASP A O 1
ATOM 3089 N N . TYR A 1 392 ? -22.417 -14.376 4.840 1.00 86.81 392 TYR A N 1
ATOM 3090 C CA . TYR A 1 392 ? -22.758 -14.939 6.161 1.00 86.81 392 TYR A CA 1
ATOM 3091 C C . TYR A 1 392 ? -23.139 -13.914 7.241 1.00 86.81 392 TYR A C 1
ATOM 3093 O O . TYR A 1 392 ? -23.280 -12.724 6.978 1.00 86.81 392 TYR A O 1
ATOM 3101 N N . ASP A 1 393 ? -23.391 -14.406 8.455 1.00 91.75 393 ASP A N 1
ATOM 3102 C CA . ASP A 1 393 ? -23.654 -13.602 9.645 1.00 91.75 393 ASP A CA 1
ATOM 3103 C C . ASP A 1 393 ? -22.375 -13.355 10.452 1.00 91.75 393 ASP A C 1
ATOM 3105 O O . ASP A 1 393 ? -21.393 -14.050 10.260 1.00 91.75 393 ASP A O 1
ATOM 3109 N N . ILE A 1 394 ? -22.325 -12.404 11.376 1.00 96.00 394 ILE A N 1
ATOM 3110 C CA . ILE A 1 394 ? -21.239 -12.294 12.362 1.00 96.00 394 ILE A CA 1
ATOM 3111 C C . ILE A 1 394 ? -21.772 -11.662 13.642 1.00 96.00 394 ILE A C 1
ATOM 3113 O O . ILE A 1 394 ? -22.709 -10.864 13.591 1.00 96.00 394 ILE A O 1
ATOM 3117 N N . SER A 1 395 ? -21.185 -12.007 14.790 1.00 97.12 395 SER A N 1
ATOM 3118 C CA . SER A 1 395 ? -21.513 -11.307 16.028 1.00 97.12 395 SER A CA 1
ATOM 3119 C C . SER A 1 395 ? -20.752 -9.987 16.089 1.00 97.12 395 SER A C 1
ATOM 3121 O O . SER A 1 395 ? -19.543 -9.977 15.883 1.00 97.12 395 SER A O 1
ATOM 3123 N N . PHE A 1 396 ? -21.429 -8.885 16.389 1.00 97.81 396 PHE A N 1
ATOM 3124 C CA . PHE A 1 396 ? -20.809 -7.566 16.510 1.00 97.81 396 PHE A CA 1
ATOM 3125 C C . PHE A 1 396 ? -21.154 -6.914 17.846 1.00 97.81 396 PHE A C 1
ATOM 3127 O O . PHE A 1 396 ? -22.276 -7.052 18.328 1.00 97.81 396 PHE A O 1
ATOM 3134 N N . SER A 1 397 ? -20.188 -6.218 18.443 1.00 97.62 397 SER A N 1
ATOM 3135 C CA . SER A 1 397 ? -20.371 -5.444 19.674 1.00 97.62 397 SER A CA 1
ATOM 3136 C C . SER A 1 397 ? -19.409 -4.266 19.741 1.00 97.62 397 SER A C 1
ATOM 3138 O O . SER A 1 397 ? -18.313 -4.334 19.185 1.00 97.62 397 SER A O 1
ATOM 3140 N N . ILE A 1 398 ? -19.773 -3.247 20.517 1.00 97.75 398 ILE A N 1
ATOM 3141 C CA . ILE A 1 398 ? -18.883 -2.149 20.901 1.00 97.75 398 ILE A CA 1
ATOM 3142 C C . ILE A 1 398 ? -18.806 -2.105 22.422 1.00 97.75 398 ILE A C 1
ATOM 3144 O O . ILE A 1 398 ? -19.844 -2.038 23.081 1.00 97.75 398 ILE A O 1
ATOM 3148 N N . GLN A 1 399 ? -17.586 -2.131 22.957 1.00 97.75 399 GLN A N 1
ATOM 3149 C CA . GLN A 1 399 ? -17.291 -1.992 24.381 1.00 97.75 399 GLN A CA 1
ATOM 3150 C C . GLN A 1 399 ? -16.707 -0.600 24.659 1.00 97.75 399 GLN A C 1
ATOM 3152 O O . GLN A 1 399 ? -15.782 -0.172 23.969 1.00 97.75 399 GLN A O 1
ATOM 3157 N N . GLY A 1 400 ? 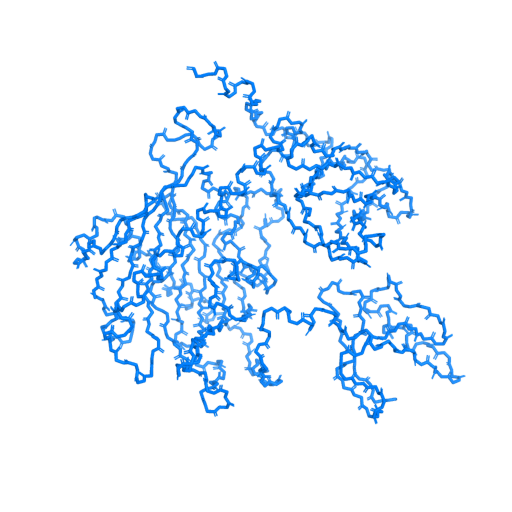-17.262 0.107 25.641 1.00 96.69 400 GLY A N 1
ATOM 3158 C CA . GLY A 1 400 ? -16.774 1.403 26.108 1.00 96.69 400 GLY A CA 1
ATOM 3159 C C . GLY A 1 400 ? -15.622 1.293 27.114 1.00 96.69 400 GLY A C 1
ATOM 3160 O O . GLY A 1 400 ? -15.332 0.198 27.605 1.00 96.69 400 GLY A O 1
ATOM 3161 N N . PRO A 1 401 ? -14.983 2.427 27.454 1.00 96.19 401 PRO A N 1
ATOM 3162 C CA . PRO A 1 401 ? -13.829 2.469 28.358 1.00 96.19 401 PRO A CA 1
ATOM 3163 C C . PRO A 1 401 ? -14.154 2.011 29.791 1.00 96.19 401 PRO A C 1
ATOM 3165 O O . PRO A 1 401 ? -13.293 1.467 30.478 1.00 96.19 401 PRO A O 1
ATOM 3168 N N . ASP A 1 402 ? -15.406 2.157 30.227 1.00 95.12 402 ASP A N 1
ATOM 3169 C CA . ASP A 1 402 ? -15.925 1.681 31.518 1.00 95.12 402 ASP A CA 1
ATOM 3170 C C . ASP A 1 402 ? -16.297 0.183 31.517 1.00 95.12 402 ASP A C 1
ATOM 3172 O O . ASP A 1 402 ? -16.808 -0.350 32.505 1.00 95.12 402 ASP A O 1
ATOM 3176 N N . GLY A 1 403 ? -16.082 -0.505 30.393 1.00 94.19 403 GLY A N 1
ATOM 3177 C CA . GLY A 1 403 ? -16.495 -1.885 30.173 1.00 94.19 403 GLY A CA 1
ATOM 3178 C C . GLY A 1 403 ? -17.982 -2.054 29.847 1.00 94.19 403 GLY A C 1
ATOM 3179 O O . GLY A 1 403 ? -18.437 -3.194 29.712 1.00 94.19 403 GLY A O 1
ATOM 3180 N N . SER A 1 404 ? -18.747 -0.965 29.705 1.00 94.50 404 SER A N 1
ATOM 3181 C CA . SER A 1 404 ? -20.130 -1.022 29.228 1.00 94.50 404 SER A CA 1
ATOM 3182 C C . SER A 1 404 ? -20.194 -1.438 27.758 1.00 94.50 404 SER A C 1
ATOM 3184 O O . SER A 1 404 ? -19.226 -1.315 27.012 1.00 94.50 404 SER A O 1
ATOM 3186 N N . PHE A 1 405 ? -21.351 -1.935 27.323 1.00 95.31 405 PHE A N 1
ATOM 3187 C CA . PHE A 1 405 ? -21.590 -2.310 25.930 1.00 95.31 405 PHE A CA 1
ATOM 3188 C C . PHE A 1 405 ? -22.639 -1.380 25.318 1.00 95.31 405 PHE A C 1
ATOM 3190 O O . PHE A 1 405 ? -23.821 -1.739 25.312 1.00 95.31 405 PHE A O 1
ATOM 3197 N N . PRO A 1 406 ? -22.252 -0.179 24.836 1.00 93.81 406 PRO A N 1
ATOM 3198 C CA . PRO A 1 406 ? -23.173 0.708 24.122 1.00 93.81 406 PRO A CA 1
ATOM 3199 C C . PRO A 1 406 ? -23.847 0.003 22.939 1.00 93.81 406 PRO A C 1
ATOM 3201 O O . PRO A 1 406 ? -25.016 0.264 22.666 1.00 93.81 406 PRO A O 1
ATOM 3204 N N . VAL A 1 407 ? -23.145 -0.945 22.305 1.00 95.19 407 VAL A N 1
ATOM 3205 C CA . VAL A 1 407 ? -23.717 -1.883 21.336 1.00 95.19 407 VAL A CA 1
ATOM 3206 C C . VAL A 1 407 ? -23.473 -3.309 21.847 1.00 95.19 407 VAL A C 1
ATOM 3208 O O . VAL A 1 407 ? -22.334 -3.786 21.795 1.00 95.19 407 VAL A O 1
ATOM 3211 N N . PRO A 1 408 ? -24.496 -3.997 22.388 1.00 95.56 408 PRO A N 1
ATOM 3212 C CA . PRO A 1 408 ? -24.339 -5.351 22.907 1.00 95.56 408 PRO A CA 1
ATOM 3213 C C . PRO A 1 408 ? -24.089 -6.355 21.779 1.00 95.56 408 PRO A C 1
ATOM 3215 O O . PRO A 1 408 ? -24.541 -6.161 20.655 1.00 95.56 408 PRO A O 1
ATOM 3218 N N . ALA A 1 409 ? -23.414 -7.459 22.109 1.00 95.94 409 ALA A N 1
ATOM 3219 C CA . ALA A 1 409 ? -23.150 -8.534 21.161 1.00 95.94 409 ALA A CA 1
ATOM 3220 C C . ALA A 1 409 ? -24.448 -9.107 20.576 1.00 95.94 409 ALA A C 1
ATOM 3222 O O . ALA A 1 409 ? -25.264 -9.689 21.296 1.00 95.94 409 ALA A O 1
ATOM 3223 N N . ALA A 1 410 ? -24.613 -8.972 19.264 1.00 95.75 410 ALA A N 1
ATOM 3224 C CA . ALA A 1 410 ? -25.717 -9.549 18.511 1.00 95.75 410 ALA A CA 1
ATOM 3225 C C . ALA A 1 410 ? -25.207 -10.145 17.196 1.00 95.75 410 ALA A C 1
ATOM 3227 O O . ALA A 1 410 ? -24.230 -9.657 16.634 1.00 95.75 410 ALA A O 1
ATOM 3228 N N . SER A 1 411 ? -25.854 -11.212 16.708 1.00 94.50 411 SER A N 1
ATOM 3229 C CA . SER A 1 411 ? -25.560 -11.746 15.371 1.00 94.50 411 SER A CA 1
ATOM 3230 C C . SER A 1 411 ? -26.279 -10.915 14.314 1.00 94.50 411 SER A C 1
ATOM 3232 O O . SER A 1 411 ? -27.492 -10.709 14.404 1.00 94.50 411 SER A O 1
ATOM 3234 N N . HIS A 1 412 ? -25.542 -10.469 13.302 1.00 93.44 412 HIS A N 1
ATOM 3235 C CA . HIS A 1 412 ? -26.070 -9.710 12.174 1.00 93.44 412 HIS A CA 1
ATOM 3236 C C . HIS A 1 412 ? -25.733 -10.416 10.868 1.00 93.44 412 HIS A C 1
ATOM 3238 O O . HIS A 1 412 ? -24.612 -10.871 10.678 1.00 93.44 412 HIS A O 1
ATOM 3244 N N . SER A 1 413 ? -26.692 -10.446 9.946 1.00 89.12 413 SER A N 1
ATOM 3245 C CA . SER A 1 413 ? -26.528 -10.981 8.593 1.00 89.12 413 SER A CA 1
ATOM 3246 C C . SER A 1 413 ? -26.622 -9.846 7.571 1.00 89.12 413 SER A C 1
ATOM 3248 O O . SER A 1 413 ? -27.580 -9.787 6.799 1.00 89.12 413 SER A O 1
ATOM 3250 N N . CYS A 1 414 ? -25.657 -8.923 7.589 1.00 88.38 414 CYS A N 1
ATOM 3251 C CA . CYS A 1 414 ? -25.513 -7.879 6.573 1.00 88.38 414 CYS A CA 1
ATOM 3252 C C . CYS A 1 414 ? -24.392 -8.256 5.594 1.00 88.38 414 CYS A C 1
ATOM 3254 O O . CYS A 1 414 ? -23.236 -8.403 5.974 1.00 88.38 414 CYS A O 1
ATOM 3256 N N . SER A 1 415 ? -24.741 -8.421 4.321 1.00 89.62 415 SER A N 1
ATOM 3257 C CA . SER A 1 415 ? -23.823 -8.746 3.225 1.00 89.62 415 SER A CA 1
ATOM 3258 C C . SER A 1 415 ? -23.837 -7.656 2.153 1.00 89.62 415 SER A C 1
ATOM 3260 O O . SER A 1 415 ? -24.778 -6.870 2.109 1.00 89.62 415 SER A O 1
ATOM 3262 N N . LEU A 1 416 ? -22.886 -7.673 1.211 1.00 85.31 416 LEU A N 1
ATOM 3263 C CA . LEU A 1 416 ? -22.858 -6.772 0.040 1.00 85.31 416 LEU A CA 1
ATOM 3264 C C . LEU A 1 416 ? -24.122 -6.847 -0.854 1.00 85.31 416 LEU A C 1
ATOM 3266 O O . LEU A 1 416 ? -24.260 -6.092 -1.817 1.00 85.31 416 LEU A O 1
ATOM 3270 N N . LYS A 1 417 ? -25.042 -7.779 -0.571 1.00 86.62 417 LYS A N 1
ATOM 3271 C CA . LYS A 1 417 ? -26.344 -7.937 -1.242 1.00 86.62 417 LYS A CA 1
ATOM 3272 C C . LYS A 1 417 ? -27.519 -7.368 -0.440 1.00 86.62 417 LYS A C 1
ATOM 3274 O O . LYS A 1 417 ? -28.624 -7.292 -0.973 1.00 86.62 417 LYS A O 1
ATOM 3279 N N . THR A 1 418 ? -27.316 -7.035 0.829 1.00 88.44 418 THR A N 1
ATOM 3280 C CA . THR A 1 418 ? -28.326 -6.483 1.743 1.00 88.44 418 THR A CA 1
ATOM 3281 C C . THR A 1 418 ? -27.896 -5.093 2.191 1.00 88.44 418 THR A C 1
ATOM 3283 O O . THR A 1 418 ? -26.877 -4.602 1.737 1.00 88.44 418 THR A O 1
ATOM 3286 N N . GLU A 1 419 ? -28.651 -4.436 3.067 1.00 88.69 419 GLU A N 1
ATOM 3287 C CA . GLU A 1 419 ? -28.183 -3.164 3.623 1.00 88.69 419 GLU A CA 1
ATOM 3288 C C . GLU A 1 419 ? -27.008 -3.388 4.598 1.00 88.69 419 GLU A C 1
ATOM 3290 O O . GLU A 1 419 ? -26.999 -4.410 5.305 1.00 88.69 419 GLU A O 1
ATOM 3295 N N . PRO A 1 420 ? -26.032 -2.461 4.644 1.00 91.81 420 PRO A N 1
ATOM 3296 C CA . PRO A 1 420 ? -25.022 -2.417 5.694 1.00 91.81 420 PRO A CA 1
ATOM 3297 C C . PRO A 1 420 ? -25.645 -2.360 7.086 1.00 91.81 420 PRO A C 1
ATOM 3299 O O . PRO A 1 420 ? -26.727 -1.800 7.278 1.00 91.81 420 PRO A O 1
ATOM 3302 N N . TYR A 1 421 ? -24.937 -2.896 8.081 1.00 93.06 421 TYR A N 1
ATOM 3303 C CA . TYR A 1 421 ? -25.260 -2.568 9.462 1.00 93.06 421 TYR A CA 1
ATOM 3304 C C . TYR A 1 421 ? -24.650 -1.213 9.789 1.00 93.06 421 TYR A C 1
ATOM 3306 O O . TYR A 1 421 ? -23.452 -1.004 9.606 1.00 93.06 421 TYR A O 1
ATOM 3314 N N . GLN A 1 422 ? -25.481 -0.309 10.283 1.00 92.69 422 GLN A N 1
ATOM 3315 C CA . GLN A 1 422 ? -25.088 1.041 10.639 1.00 92.69 422 GLN A CA 1
ATOM 3316 C C . GLN A 1 422 ? -25.749 1.437 11.949 1.00 92.69 422 GLN A C 1
ATOM 3318 O O . GLN A 1 422 ? -26.906 1.089 12.198 1.00 92.69 422 GLN A O 1
ATOM 3323 N N . ASP A 1 423 ? -25.018 2.183 12.763 1.00 93.81 423 ASP A N 1
ATOM 3324 C CA . ASP A 1 423 ? -25.557 2.805 13.963 1.00 93.81 423 ASP A CA 1
ATOM 3325 C C . ASP A 1 423 ? -24.704 4.019 14.349 1.00 93.81 423 ASP A C 1
ATOM 3327 O O . ASP A 1 423 ? -23.654 4.298 13.757 1.00 93.81 423 ASP A O 1
ATOM 3331 N N . ARG A 1 424 ? -25.169 4.755 15.353 1.00 94.00 424 ARG A N 1
ATOM 3332 C CA . ARG A 1 424 ? -24.391 5.807 16.004 1.00 94.00 424 ARG A CA 1
ATOM 3333 C C . ARG A 1 424 ? -24.738 5.889 17.478 1.00 94.00 424 ARG A C 1
ATOM 3335 O O . ARG A 1 424 ? -25.881 5.663 17.870 1.00 94.00 424 ARG A O 1
ATOM 3342 N N . PHE A 1 425 ? -23.771 6.274 18.299 1.00 94.25 425 PHE A N 1
ATOM 3343 C CA . PHE A 1 425 ? -24.054 6.611 19.689 1.00 94.25 425 PHE A CA 1
ATOM 3344 C C . PHE A 1 425 ? -23.174 7.754 20.183 1.00 94.25 425 PHE A C 1
ATOM 3346 O O . PHE A 1 425 ? -22.045 7.943 19.735 1.00 94.25 425 PHE A O 1
ATOM 3353 N N . THR A 1 426 ? -23.705 8.500 21.147 1.00 95.50 426 THR A N 1
ATOM 3354 C CA . THR A 1 426 ? -22.982 9.561 21.846 1.00 95.50 426 THR A CA 1
ATOM 3355 C C . THR A 1 426 ? -22.161 8.971 22.988 1.00 95.50 426 THR A C 1
ATOM 3357 O O . THR A 1 426 ? -22.710 8.298 23.870 1.00 95.50 426 THR A O 1
ATOM 3360 N N . ALA A 1 427 ? -20.856 9.233 22.995 1.00 95.69 427 ALA A N 1
ATOM 3361 C CA . ALA A 1 427 ? -19.956 8.805 24.055 1.00 95.69 427 ALA A CA 1
ATOM 3362 C C . ALA A 1 427 ? -20.324 9.489 25.380 1.00 95.69 427 ALA A C 1
ATOM 3364 O O . ALA A 1 427 ? -20.319 10.715 25.490 1.00 95.69 427 ALA A O 1
ATOM 3365 N N . LYS A 1 428 ? -20.653 8.686 26.397 1.00 94.94 428 LYS A N 1
ATOM 3366 C CA . LYS A 1 428 ? -20.951 9.177 27.757 1.00 94.94 428 LYS A CA 1
ATOM 3367 C C . LYS A 1 428 ? -19.697 9.450 28.578 1.00 94.94 428 LYS A C 1
ATOM 3369 O O . LYS A 1 428 ? -19.763 10.186 29.551 1.00 94.94 428 LYS A O 1
ATOM 3374 N N . GLU A 1 429 ? -18.599 8.818 28.197 1.00 95.31 429 GLU A N 1
ATOM 3375 C CA . GLU A 1 429 ? -17.292 8.951 28.819 1.00 95.31 429 GLU A CA 1
ATOM 3376 C C . GLU A 1 429 ? -16.248 9.002 27.707 1.00 95.31 429 GLU A C 1
ATOM 3378 O O . GLU A 1 429 ? -16.364 8.277 26.708 1.00 95.31 429 GLU A O 1
ATOM 3383 N N . ALA A 1 430 ? -15.265 9.888 27.873 1.00 96.31 430 ALA A N 1
ATOM 3384 C CA . ALA A 1 430 ? -14.125 9.974 26.978 1.00 96.31 430 ALA A CA 1
ATOM 3385 C C . ALA A 1 430 ? -13.239 8.736 27.141 1.00 96.31 430 ALA A C 1
ATOM 3387 O O . ALA A 1 430 ? -12.943 8.327 28.263 1.00 96.31 430 ALA A O 1
ATOM 3388 N N . GLY A 1 431 ? -12.767 8.167 26.038 1.00 95.19 431 GLY A N 1
ATOM 3389 C CA . GLY A 1 431 ? -11.791 7.087 26.101 1.00 95.19 431 GLY A CA 1
ATOM 3390 C C . GLY A 1 431 ? -11.787 6.200 24.872 1.00 95.19 431 GLY A C 1
ATOM 3391 O O . GLY A 1 431 ? -12.313 6.551 23.817 1.00 95.19 431 GLY A O 1
ATOM 3392 N N . VAL A 1 432 ? -11.163 5.036 25.025 1.00 95.06 432 VAL A N 1
ATOM 3393 C CA . VAL A 1 432 ? -10.983 4.070 23.945 1.00 95.06 432 VAL A CA 1
ATOM 3394 C C . VAL A 1 432 ? -12.179 3.125 23.888 1.00 95.06 432 VAL A C 1
ATOM 3396 O O . VAL A 1 432 ? -12.435 2.371 24.825 1.00 95.06 432 VAL A O 1
ATOM 3399 N N . TYR A 1 433 ? -12.893 3.149 22.768 1.00 95.94 433 TYR A N 1
ATOM 3400 C CA . TYR A 1 433 ? -13.971 2.217 22.459 1.00 95.94 433 TYR A CA 1
ATOM 3401 C C . TYR A 1 433 ? -13.434 1.089 21.585 1.00 95.94 433 TYR A C 1
ATOM 3403 O O . TYR A 1 433 ? -12.695 1.335 20.633 1.00 95.94 433 TYR A O 1
ATOM 3411 N N . THR A 1 434 ? -13.825 -0.146 21.893 1.00 96.44 434 THR A N 1
ATOM 3412 C CA . THR A 1 434 ? -13.395 -1.347 21.165 1.00 96.44 434 THR A CA 1
ATOM 3413 C C . THR A 1 434 ? -14.550 -1.897 20.346 1.00 96.44 434 THR A C 1
ATOM 3415 O O . THR A 1 434 ? -15.558 -2.331 20.904 1.00 96.44 434 THR A O 1
ATOM 3418 N N . LEU A 1 435 ? -14.403 -1.907 19.024 1.00 97.19 435 LEU A N 1
ATOM 3419 C CA . LEU A 1 435 ? -15.328 -2.562 18.109 1.00 97.19 435 LEU A CA 1
ATOM 3420 C C . LEU A 1 435 ? -14.849 -3.994 17.884 1.00 97.19 435 LEU A C 1
ATOM 3422 O O . LEU A 1 435 ? -13.692 -4.211 17.524 1.00 97.19 435 LEU A O 1
ATOM 3426 N N . LYS A 1 436 ? -15.736 -4.970 18.084 1.00 97.12 436 LYS A N 1
ATOM 3427 C CA . LYS A 1 436 ? -15.425 -6.397 17.961 1.00 97.12 436 LYS A CA 1
ATOM 3428 C C . LYS A 1 436 ? -16.352 -7.066 16.959 1.00 97.12 436 LYS A C 1
ATOM 3430 O O . LYS A 1 436 ? -17.567 -7.065 17.143 1.00 97.12 436 LYS A O 1
ATOM 3435 N N . TRP A 1 437 ? -15.755 -7.728 15.974 1.00 97.69 437 TRP A N 1
ATOM 3436 C CA . TRP A 1 437 ? -16.419 -8.671 15.079 1.00 97.69 437 TRP A CA 1
ATOM 3437 C C . TRP A 1 437 ? -15.990 -10.088 15.452 1.00 97.69 437 TRP A C 1
ATOM 3439 O O . TRP A 1 437 ? -14.823 -10.466 15.347 1.00 97.69 437 TRP A O 1
ATOM 3449 N N . ASP A 1 438 ? -16.939 -10.874 15.936 1.00 96.38 438 ASP A N 1
ATOM 3450 C CA . ASP A 1 438 ? -16.713 -12.165 16.562 1.00 96.38 438 ASP A CA 1
ATOM 3451 C C . ASP A 1 438 ? -17.238 -13.301 15.671 1.00 96.38 438 ASP A C 1
ATOM 3453 O O . ASP A 1 438 ? -18.443 -13.458 15.447 1.00 96.38 438 ASP A O 1
ATOM 3457 N N . ASN A 1 439 ? -16.297 -14.092 15.151 1.00 95.75 439 ASN A N 1
ATOM 3458 C CA . ASN A 1 439 ? -16.537 -15.275 14.331 1.00 95.75 439 ASN A CA 1
ATOM 3459 C C . ASN A 1 439 ? -16.266 -16.581 15.111 1.00 95.75 439 ASN A C 1
ATOM 3461 O O . ASN A 1 439 ? -16.115 -17.652 14.512 1.00 95.75 439 ASN A O 1
ATOM 3465 N N . SER A 1 440 ? -16.208 -16.521 16.449 1.00 92.69 440 SER A N 1
ATOM 3466 C CA . SER A 1 440 ? -15.887 -17.665 17.315 1.00 92.69 440 SER A CA 1
ATOM 3467 C C . SER A 1 440 ? -16.906 -18.803 17.231 1.00 92.69 440 SER A C 1
ATOM 3469 O O . SER A 1 440 ? -16.555 -19.971 17.401 1.00 92.69 440 SER A O 1
ATOM 3471 N N . SER A 1 441 ? -18.161 -18.486 16.910 1.00 89.25 441 SER A N 1
ATOM 3472 C CA . SER A 1 441 ? -19.238 -19.463 16.734 1.00 89.25 441 SER A CA 1
ATOM 3473 C C . SER A 1 441 ? -19.249 -20.136 15.353 1.00 89.25 441 SER A C 1
ATOM 3475 O O . SER A 1 441 ? -19.952 -21.133 15.179 1.00 89.25 441 SER A O 1
ATOM 3477 N N . SER A 1 442 ? -18.476 -19.644 14.373 1.00 85.88 442 SER A N 1
ATOM 3478 C CA . SER A 1 442 ? -18.407 -20.241 13.031 1.00 85.88 442 SER A CA 1
ATOM 3479 C C . SER A 1 442 ? -17.490 -21.454 13.002 1.00 85.88 442 SER A C 1
ATOM 3481 O O . SER A 1 442 ? -16.319 -21.397 13.379 1.00 85.88 442 SER A O 1
ATOM 3483 N N . TRP A 1 443 ? -18.011 -22.567 12.489 1.00 80.25 443 TRP A N 1
ATOM 3484 C CA . TRP A 1 443 ? -17.260 -23.821 12.387 1.00 80.25 443 TRP A CA 1
ATOM 3485 C C . TRP A 1 443 ? -16.606 -24.035 11.020 1.00 80.25 443 TRP A C 1
ATOM 3487 O O . TRP A 1 443 ? -15.657 -24.816 10.909 1.00 80.25 443 TRP A O 1
ATOM 3497 N N . PHE A 1 444 ? -17.090 -23.358 9.976 1.00 79.00 444 PHE A N 1
ATOM 3498 C CA . PHE A 1 444 ? -16.767 -23.721 8.593 1.00 79.00 444 PHE A CA 1
ATOM 3499 C C . PHE A 1 444 ? -16.073 -22.619 7.799 1.00 79.00 444 PHE A C 1
ATOM 3501 O O . PHE A 1 444 ? -15.258 -22.948 6.938 1.00 79.00 444 PHE A O 1
ATOM 3508 N N . THR A 1 445 ? -16.355 -21.346 8.076 1.00 87.12 445 THR A N 1
ATOM 3509 C CA . THR A 1 445 ? -15.982 -20.251 7.173 1.00 87.12 445 THR A CA 1
ATOM 3510 C C . THR A 1 445 ? -15.307 -19.092 7.902 1.00 87.12 445 THR A C 1
ATOM 3512 O O . THR A 1 445 ? -15.771 -18.642 8.957 1.00 87.12 445 THR A O 1
ATOM 3515 N N . SER A 1 446 ? -14.206 -18.614 7.316 1.00 88.19 446 SER A N 1
ATOM 3516 C CA . SER A 1 446 ? -13.671 -17.275 7.576 1.00 88.19 446 SER A CA 1
ATOM 3517 C C . SER A 1 446 ? -14.605 -16.237 6.947 1.00 88.19 446 SER A C 1
ATOM 3519 O O . SER A 1 446 ? -15.320 -16.543 5.988 1.00 88.19 446 SER A O 1
ATOM 3521 N N . LYS A 1 447 ? -14.626 -15.025 7.497 1.00 92.00 447 LYS A N 1
ATOM 3522 C CA . LYS A 1 447 ? -15.533 -13.951 7.077 1.00 92.00 447 LYS A CA 1
ATOM 3523 C C . LYS A 1 447 ? -14.743 -12.687 6.794 1.00 92.00 447 LYS A C 1
ATOM 3525 O O . LYS A 1 447 ? -13.899 -12.312 7.599 1.00 92.00 447 LYS A O 1
ATOM 3530 N N . THR A 1 448 ? -15.028 -12.024 5.681 1.00 91.56 448 THR A N 1
ATOM 3531 C CA . THR A 1 448 ? -14.446 -10.715 5.372 1.00 91.56 448 THR A CA 1
ATOM 3532 C C . THR A 1 448 ? -15.445 -9.641 5.762 1.00 91.56 448 THR A C 1
ATOM 3534 O O . THR A 1 448 ? -16.549 -9.613 5.214 1.00 91.56 448 THR A O 1
ATOM 3537 N N . VAL A 1 449 ? -15.060 -8.769 6.690 1.00 94.31 449 VAL A N 1
ATOM 3538 C CA . VAL A 1 449 ? -15.816 -7.563 7.031 1.00 94.31 449 VAL A CA 1
ATOM 3539 C C . VAL A 1 449 ? -15.187 -6.354 6.357 1.00 94.31 449 VAL A C 1
ATOM 3541 O O . VAL A 1 449 ? -13.966 -6.201 6.377 1.00 94.31 449 VAL A O 1
ATOM 3544 N N . PHE A 1 450 ? -16.025 -5.504 5.774 1.00 92.62 450 PHE A N 1
ATOM 3545 C CA . PHE A 1 450 ? -15.683 -4.159 5.329 1.00 92.62 450 PHE A CA 1
ATOM 3546 C C . PHE A 1 450 ? -16.331 -3.174 6.290 1.00 92.62 450 PHE A C 1
ATOM 3548 O O . PHE A 1 450 ? -17.517 -3.316 6.582 1.00 92.62 450 PHE A O 1
ATOM 3555 N N . TYR A 1 451 ? -15.574 -2.216 6.809 1.00 92.31 451 TYR A N 1
ATOM 3556 C CA . TYR A 1 451 ? -16.063 -1.305 7.838 1.00 92.31 451 TYR A CA 1
ATOM 3557 C C . TYR A 1 451 ? -15.413 0.070 7.733 1.00 92.31 451 TYR A C 1
ATOM 3559 O O . TYR A 1 451 ? -14.287 0.209 7.259 1.00 92.31 451 TYR A O 1
ATOM 3567 N N . HIS A 1 452 ? -16.114 1.081 8.228 1.00 89.69 452 HIS A N 1
ATOM 3568 C CA . HIS A 1 452 ? -15.569 2.410 8.482 1.00 89.69 452 HIS A CA 1
ATOM 3569 C C . HIS A 1 452 ? -16.249 3.043 9.692 1.00 89.69 452 HIS A C 1
ATOM 3571 O O . HIS A 1 452 ? -17.350 2.658 10.093 1.00 89.69 452 HIS A O 1
ATOM 3577 N N . GLN A 1 453 ? -15.549 3.983 10.310 1.00 90.75 453 GLN A N 1
ATOM 3578 C CA . GLN A 1 453 ? -15.979 4.634 11.538 1.00 90.75 453 GLN A CA 1
ATOM 3579 C C . GLN A 1 453 ? -15.388 6.038 11.612 1.00 90.75 453 GLN A C 1
ATOM 3581 O O . GLN A 1 453 ? -14.260 6.267 11.171 1.00 90.75 453 GLN A O 1
ATOM 3586 N N . VAL A 1 454 ? -16.135 6.967 12.196 1.00 88.88 454 VAL A N 1
ATOM 3587 C CA . VAL A 1 454 ? -15.690 8.340 12.431 1.00 88.88 454 VAL A CA 1
ATOM 3588 C C . VAL A 1 454 ? -16.213 8.838 13.769 1.00 88.88 454 VAL A C 1
ATOM 3590 O O . VAL A 1 454 ? -17.313 8.488 14.197 1.00 88.88 454 VAL A O 1
ATOM 3593 N N . VAL A 1 455 ? -15.419 9.687 14.413 1.00 88.94 455 VAL A N 1
ATOM 3594 C CA . VAL A 1 455 ? -15.861 10.489 15.548 1.00 88.94 455 VAL A CA 1
ATOM 3595 C C . VAL A 1 455 ? -16.317 11.848 15.035 1.00 88.94 455 VAL A C 1
ATOM 3597 O O . VAL A 1 455 ? -15.537 12.578 14.423 1.00 88.94 455 VAL A O 1
ATOM 3600 N N . VAL A 1 456 ? -17.580 12.179 15.274 1.00 87.75 456 VAL A N 1
ATOM 3601 C CA . VAL A 1 456 ? -18.166 13.478 14.950 1.00 87.75 456 VAL A CA 1
ATOM 3602 C C . VAL A 1 456 ? -18.224 14.302 16.227 1.00 87.75 456 VAL A C 1
ATOM 3604 O O . VAL A 1 456 ? -18.924 13.941 17.176 1.00 87.75 456 VAL A O 1
ATOM 3607 N N . ASP A 1 457 ? -17.490 15.412 16.247 1.00 82.88 457 ASP A N 1
ATOM 3608 C CA . ASP A 1 457 ? -17.573 16.384 17.331 1.00 82.88 457 ASP A CA 1
ATOM 3609 C C . ASP A 1 457 ? -18.790 17.302 17.095 1.00 82.88 457 ASP A C 1
ATOM 3611 O O . ASP A 1 457 ? -18.837 18.006 16.080 1.00 82.88 457 ASP A O 1
ATOM 3615 N N . PRO A 1 458 ? -19.784 17.343 18.001 1.00 78.12 458 PRO A N 1
ATOM 3616 C CA . PRO A 1 458 ? -20.912 18.261 17.874 1.00 78.12 458 PRO A CA 1
ATOM 3617 C C . PRO A 1 458 ? -20.510 19.745 17.894 1.00 78.12 458 PRO A C 1
ATOM 3619 O O . PRO A 1 458 ? -21.298 20.583 17.446 1.00 78.12 458 PRO A O 1
ATOM 3622 N N . ALA A 1 459 ? -19.322 20.092 18.402 1.00 77.88 459 ALA A N 1
ATOM 3623 C CA . ALA A 1 459 ? -18.783 21.451 18.381 1.00 77.88 459 ALA A CA 1
ATOM 3624 C C . ALA A 1 459 ? -18.136 21.833 17.039 1.00 77.88 459 ALA A C 1
ATOM 3626 O O . ALA A 1 459 ? -18.068 23.024 16.727 1.00 77.88 459 ALA A O 1
ATOM 3627 N N . ASP A 1 460 ? -17.721 20.850 16.234 1.00 69.94 460 ASP A N 1
ATOM 3628 C CA . ASP A 1 460 ? -17.217 21.049 14.873 1.00 69.94 460 ASP A CA 1
ATOM 3629 C C . ASP A 1 460 ? -18.008 20.201 13.863 1.00 69.94 460 ASP A C 1
ATOM 3631 O O . ASP A 1 460 ? -17.493 19.241 13.278 1.00 69.94 460 ASP A O 1
ATOM 3635 N N . PRO A 1 461 ? -19.290 20.546 13.626 1.00 58.88 461 PRO A N 1
ATOM 3636 C CA . PRO A 1 461 ? -20.065 19.945 12.565 1.00 58.88 461 PRO A CA 1
ATOM 3637 C C . PRO A 1 461 ? -19.542 20.534 11.257 1.00 58.88 461 PRO A C 1
ATOM 3639 O O . PRO A 1 461 ? -20.135 21.460 10.710 1.00 58.88 461 PRO A O 1
ATOM 3642 N N . GLN A 1 462 ? -18.405 20.066 10.751 1.00 55.31 462 GLN A N 1
ATOM 3643 C CA . GLN A 1 462 ? -18.052 20.284 9.354 1.00 55.31 462 GLN A CA 1
ATOM 3644 C C . GLN A 1 462 ? -18.727 19.192 8.525 1.00 55.31 462 GLN A C 1
ATOM 3646 O O . GLN A 1 462 ? -18.139 18.121 8.336 1.00 55.31 462 GLN A O 1
ATOM 3651 N N . PRO A 1 463 ? -19.945 19.421 7.993 1.00 48.00 463 PRO A N 1
ATOM 3652 C CA . PRO A 1 463 ? -20.456 18.555 6.959 1.00 48.00 463 PRO A CA 1
ATOM 3653 C C . PRO A 1 463 ? -19.512 18.686 5.768 1.00 48.00 463 PRO A C 1
ATOM 3655 O O . PRO A 1 463 ? -19.225 19.783 5.278 1.00 48.00 463 PRO A O 1
ATOM 3658 N N . TRP A 1 464 ? -19.049 17.548 5.269 1.00 49.56 464 TRP A N 1
ATOM 3659 C CA . TRP A 1 464 ? -18.650 17.469 3.875 1.00 49.56 464 TRP A CA 1
ATOM 3660 C C . TRP A 1 464 ? -19.743 18.082 2.980 1.00 49.56 464 TRP A C 1
ATOM 3662 O O . TRP A 1 464 ? -20.927 18.063 3.343 1.00 49.56 464 TRP A O 1
ATOM 3672 N N . PRO A 1 465 ? -19.404 18.569 1.770 1.00 49.28 465 PRO A N 1
ATOM 3673 C CA . PRO A 1 465 ? -20.412 18.706 0.733 1.00 49.28 465 PRO A CA 1
ATOM 3674 C C . PRO A 1 465 ? -21.136 17.365 0.608 1.00 49.28 465 PRO A C 1
ATOM 3676 O O . PRO A 1 465 ? -20.506 16.341 0.343 1.00 49.28 465 PRO A O 1
ATOM 3679 N N . LYS A 1 466 ? -22.447 17.378 0.855 1.00 52.03 466 LYS A N 1
ATOM 3680 C CA . LYS A 1 466 ? -23.307 16.206 0.729 1.00 52.03 466 LYS A CA 1
ATOM 3681 C C . LYS A 1 466 ? -23.066 15.594 -0.652 1.00 52.03 466 LYS A C 1
ATOM 3683 O O . LYS A 1 466 ? -23.344 16.238 -1.665 1.00 52.03 466 LYS A O 1
ATOM 3688 N N . TRP A 1 467 ? -22.496 14.393 -0.689 1.00 50.84 467 TRP A N 1
ATOM 3689 C CA . TRP A 1 467 ? -22.419 13.624 -1.925 1.00 50.84 467 TRP A CA 1
ATOM 3690 C C . TRP A 1 467 ? -23.848 13.324 -2.389 1.00 50.84 467 TRP A C 1
ATOM 3692 O O . TRP A 1 467 ? -24.712 13.106 -1.530 1.00 50.84 467 TRP A O 1
ATOM 3702 N N . PRO A 1 468 ? -24.128 13.359 -3.704 1.00 52.62 468 PRO A N 1
ATOM 3703 C CA . PRO A 1 468 ? -25.455 13.030 -4.194 1.00 52.62 468 PRO A CA 1
ATOM 3704 C C . PRO A 1 468 ? -25.810 11.605 -3.765 1.00 52.62 468 PRO A C 1
ATOM 3706 O O . PRO A 1 468 ? -24.966 10.710 -3.843 1.00 52.62 468 PRO A O 1
ATOM 3709 N N . THR A 1 469 ? -27.046 11.393 -3.316 1.00 59.81 469 THR A N 1
ATOM 3710 C CA . THR A 1 469 ? -27.549 10.036 -3.070 1.00 59.81 469 THR A CA 1
ATOM 3711 C C . THR A 1 469 ? -27.497 9.234 -4.368 1.00 59.81 469 THR A C 1
ATOM 3713 O O . THR A 1 469 ? -27.491 9.798 -5.464 1.00 59.81 469 THR A O 1
ATOM 3716 N N . ARG A 1 470 ? -27.514 7.906 -4.292 1.00 58.19 470 ARG A N 1
ATOM 3717 C CA . ARG A 1 470 ? -27.639 7.037 -5.464 1.00 58.19 470 ARG A CA 1
ATOM 3718 C C . ARG A 1 470 ? -28.821 7.432 -6.336 1.00 58.19 470 ARG A C 1
ATOM 3720 O O . ARG A 1 470 ? -28.673 7.522 -7.547 1.00 58.19 470 ARG A O 1
ATOM 3727 N N . GLU A 1 471 ? -29.969 7.722 -5.736 1.00 61.78 471 GLU A N 1
ATOM 3728 C CA . GLU A 1 471 ? -31.151 8.198 -6.461 1.00 61.78 471 GLU A CA 1
ATOM 3729 C C . GLU A 1 471 ? -30.879 9.525 -7.187 1.00 61.78 471 GLU A C 1
ATOM 3731 O O . GLU A 1 471 ? -31.218 9.648 -8.360 1.00 61.78 471 GLU A O 1
ATOM 3736 N N . GLU A 1 472 ? -30.206 10.484 -6.543 1.00 61.69 472 GLU A N 1
ATOM 3737 C CA . GLU A 1 472 ? -29.793 11.756 -7.158 1.00 61.69 472 GLU A CA 1
ATOM 3738 C C . GLU A 1 472 ? -28.751 11.547 -8.277 1.00 61.69 472 GLU A C 1
ATOM 3740 O O . GLU A 1 472 ? -28.808 12.214 -9.311 1.00 61.69 472 GLU A O 1
ATOM 3745 N N . ALA A 1 473 ? -27.827 10.597 -8.106 1.00 58.38 473 ALA A N 1
ATOM 3746 C CA . ALA A 1 473 ? -26.791 10.267 -9.080 1.00 58.38 473 ALA A CA 1
ATOM 3747 C C . ALA A 1 473 ? -27.359 9.566 -10.327 1.00 58.38 473 ALA A C 1
ATOM 3749 O O . ALA A 1 473 ? -26.933 9.876 -11.440 1.00 58.38 473 ALA A O 1
ATOM 3750 N N . PHE A 1 474 ? -28.332 8.665 -10.149 1.00 55.66 474 PHE A N 1
ATOM 3751 C CA . PHE A 1 474 ? -28.998 7.936 -11.236 1.00 55.66 474 PHE A CA 1
ATOM 3752 C C . PHE A 1 474 ? -30.124 8.742 -11.906 1.00 55.66 474 PHE A C 1
ATOM 3754 O O . PHE A 1 474 ? -30.393 8.535 -13.082 1.00 55.66 474 PHE A O 1
ATOM 3761 N N . ALA A 1 475 ? -30.770 9.687 -11.213 1.00 59.09 475 ALA A N 1
ATOM 3762 C CA . ALA A 1 475 ? -31.800 10.551 -11.807 1.00 59.09 475 ALA A CA 1
ATOM 3763 C C . ALA A 1 475 ? -31.236 11.655 -12.726 1.00 59.09 475 ALA A C 1
ATOM 3765 O O . ALA A 1 475 ? -31.999 12.317 -13.427 1.00 59.09 475 ALA A O 1
ATOM 3766 N N . ALA A 1 476 ? -29.918 11.875 -12.705 1.00 51.72 476 ALA A N 1
ATOM 3767 C CA . ALA A 1 476 ? -29.212 12.817 -13.576 1.00 51.72 476 ALA A CA 1
ATOM 3768 C C . ALA A 1 476 ? -28.753 12.200 -14.921 1.00 51.72 476 ALA A C 1
ATOM 3770 O O . ALA A 1 476 ? -28.001 12.848 -15.660 1.00 51.72 476 ALA A O 1
ATOM 3771 N N . GLU A 1 477 ? -29.158 10.957 -15.208 1.00 46.56 477 GLU A N 1
ATOM 3772 C CA . GLU A 1 477 ? -29.065 10.283 -16.517 1.00 46.56 477 GLU A CA 1
ATOM 3773 C C . GLU A 1 477 ? -30.235 10.668 -17.432 1.00 46.56 477 GLU A C 1
ATOM 3775 O O . GLU A 1 477 ? -29.983 10.809 -18.655 1.00 46.56 477 GLU A O 1
#

Organism: NCBI:txid2315210

Secondary structure (DSSP, 8-state):
--EEEEE-TTS--EEEEEESSTTS-TT-EEEEETTEE-TT--HHHHHHHHHHPPSSP-EEEE----GGGTTSS------TTTTTT-PPPPHHHHHHHHHHHHHHHHHHHHHHHS-GGGGT-EEEEEETTEEEEEEEEE-TTS-EEEEEEEEEEESS-HHHHHHHH---SHHHHHHHHHHH-TTEEEEEEEEEESTT--TTTTS-S-GGG----EEEEEEEEE-PPTTSPEEEEEEEEEEEE-TTS-EEEEEE--HHHHTTSPP-HHHHSEEE-EE-SEEEEEEEPTT--TT--SSTT---EEEEEEEEEE--SS--HHHHHHHHHHHHTHHHHHHHHHHHHHHHHHHHTTT-GGGTTS--EEEEE-TT-EEEEEEEE-TT-EEEEEEEESSS-EEEEEE-TTS--SEEEEEE--BTTSPPEEEEEE-SS-EEEEEEEE-TT-SS--EEEEEEEEEEPTT---PPP-PPPHHHHHTT-

Sequence (477 aa):
MGINLESSDDGLNAFVVSSENDRIKSGHLLVAVNQEPLEGLSFEDILEKVGGASWPRTLSFTTTQRKDHIAQAGTLPLPDDFFSDLAALSNQEEEYIKEFMNKNLEEALRVVTSPPEDHGMRMATESDGIKVFLGDKEDSEGEKVQMVLSQVQIPIPADLMMNAAVTCTRGEFKRIFTMLDPMFGDGDVLHVIPKDYERYGGKTVRPENLNLPLYSVKWGAWMLPFPLYNRDFVFCEYTCWAENGYGVSMCMSIPKISEKVKNLEESHSIVRGHMGMTGYFWKNTEGSDPKKPVGKNAMSIDLTYLLQINIKGAIPKWAVNLVGPQQGLNVKRVRDYALKQRDIITHFFDKNTELNGFEVLSATIDKGTSFQTTIEVPEGSELVFEWVLEDYDISFSIQGPDGSFPVPAASHSCSLKTEPYQDRFTAKEAGVYTLKWDNSSSWFTSKTVFYHQVVVDPADPQPWPKWPTREEAFAAE

InterPro domains:
  IPR002913 START domain [PF01852] (223-324)
  IPR009038 GOLD domain [PS50866] (358-455)
  IPR023393 START-like domain superfamily [G3DSA:3.30.530.20] (97-340)
  IPR036598 GOLD domain superfamily [SSF101576] (362-463)

pLDDT: mean 88.19, std 11.9, range [33.94, 98.31]

Foldseek 3Di:
DQWDWDADPVQQWTFTCDHPDPVHDGQWTFQDKPPHGSGPPGNVVVVVCQVPDDPPIDIDTDPPRVVCVVDPQDPDPDPPCQCVQVDDDDPVRVVVQVVVVVVVVVVLCVCQVDDVVVVVWDFDDDDPQKTKIWDWDQFPVRDTFIKIKIKHKFQAAQLLVLLLLDDQFLVSVLVSCVLLPVQWRGKGFSAKPVNPQDQQVPDFQFSVSGDDFIKTWMKTKGHDDPPQFIEIETWIWTFHQDPVAKTWTWIFGDVVSRVSRDDCCVPPVYHYKGWGTWTKIKHWDPQADNLFNDDPSGTMMIMMTMGTIGRDDDDPSVVVVVCSRVSSCSVVSVRVVSVVQSLVLLLVLADDLQCRRHDWDKDWADALGKDKDKDWEAAQWKKWKWKAWQFDKWWKWKADPVRDTPGDTDIDGGHSVHHIDIDMDGHNHTGMMMIMTHNSPGDPDIIMMIMDIDIGDPVDPPRDPRRQHPCRSVVVD